Protein 3HLX (pdb70)

Structure (mmCIF, N/CA/C/O backbone):
data_3HLX
#
_entry.id   3HLX
#
_cell.length_a   71.607
_cell.length_b   116.775
_cell.length_c   68.279
_cell.angle_alpha   90.00
_cell.angle_beta   90.00
_cell.angle_gamma   90.00
#
_symmetry.space_group_name_H-M   'P 21 21 2'
#
loop_
_entity.id
_entity.type
_entity.pdbx_description
1 polymer 'Pyrroloquinoline-quinone synthase'
2 non-polymer 'PYRROLOQUINOLINE QUINONE'
3 non-polymer GLYCEROL
4 non-polymer 'CHLORIDE ION'
5 water water
#
loop_
_atom_site.group_PDB
_atom_site.id
_atom_site.type_symbol
_atom_site.label_atom_id
_atom_site.label_alt_id
_atom_site.label_comp_id
_atom_site.label_asym_id
_atom_site.label_entity_id
_atom_site.label_seq_id
_atom_site.pdbx_PDB_ins_code
_atom_site.Cartn_x
_atom_site.Cartn_y
_atom_site.Cartn_z
_atom_site.occupancy
_atom_site.B_iso_or_equiv
_atom_site.auth_seq_id
_atom_site.auth_comp_id
_atom_site.auth_asym_id
_atom_site.auth_atom_id
_atom_site.pdbx_PDB_model_num
ATOM 1 N N . LEU A 1 2 ? -10.719 20.511 -16.432 1.00 27.72 2 LEU A N 1
ATOM 2 C CA . LEU A 1 2 ? -10.676 19.019 -16.581 1.00 26.43 2 LEU A CA 1
ATOM 3 C C . LEU A 1 2 ? -9.439 18.415 -15.911 1.00 24.34 2 LEU A C 1
ATOM 4 O O . LEU A 1 2 ? -8.302 18.921 -16.066 1.00 25.62 2 LEU A O 1
ATOM 9 N N . ILE A 1 3 ? -9.651 17.291 -15.243 1.00 20.42 3 ILE A N 1
ATOM 10 C CA . ILE A 1 3 ? -8.584 16.564 -14.558 1.00 18.52 3 ILE A CA 1
ATOM 11 C C . ILE A 1 3 ? -7.839 15.718 -15.606 1.00 19.42 3 ILE A C 1
ATOM 12 O O . ILE A 1 3 ? -8.466 14.973 -16.346 1.00 18.73 3 ILE A O 1
ATOM 17 N N . THR A 1 4 ? -6.503 15.860 -15.679 1.00 21.16 4 THR A N 1
ATOM 18 C CA . THR A 1 4 ? -5.649 15.025 -16.541 1.00 22.27 4 THR A CA 1
ATOM 19 C C . THR A 1 4 ? -4.911 13.962 -15.745 1.00 22.97 4 THR A C 1
ATOM 20 O O . THR A 1 4 ? -4.840 12.807 -16.161 1.00 25.20 4 THR A O 1
ATOM 24 N N . ASP A 1 5 ? -4.370 14.325 -14.583 1.00 22.58 5 ASP A N 1
ATOM 25 C CA . ASP A 1 5 ? -3.707 13.354 -13.744 1.00 22.10 5 ASP A CA 1
ATOM 26 C C . ASP A 1 5 ? -4.583 13.164 -12.504 1.00 19.74 5 ASP A C 1
ATOM 27 O O . ASP A 1 5 ? -4.920 14.128 -11.819 1.00 19.90 5 ASP A O 1
ATOM 32 N N . THR A 1 6 ? -4.932 11.911 -12.250 1.00 17.01 6 THR A N 1
ATOM 33 C CA . THR A 1 6 ? -5.839 11.515 -11.177 1.00 15.72 6 THR A CA 1
ATOM 34 C C . THR A 1 6 ? -5.535 12.240 -9.861 1.00 14.66 6 THR A C 1
ATOM 35 O O . THR A 1 6 ? -4.380 12.246 -9.395 1.00 15.40 6 THR A O 1
ATOM 39 N N . LEU A 1 7 ? -6.564 12.885 -9.330 1.00 12.70 7 LEU A N 1
ATOM 40 C CA . LEU A 1 7 ? -6.442 13.531 -7.985 1.00 11.94 7 LEU A CA 1
ATOM 41 C C . LEU A 1 7 ? -6.404 12.510 -6.861 1.00 12.30 7 LEU A C 1
ATOM 42 O O . LEU A 1 7 ? -7.077 11.452 -6.910 1.00 12.06 7 LEU A O 1
ATOM 47 N N . SER A 1 8 ? -5.709 12.855 -5.799 1.00 11.97 8 SER A N 1
ATOM 48 C CA . SER A 1 8 ? -5.819 12.078 -4.576 1.00 11.55 8 SER A CA 1
ATOM 49 C C . SER A 1 8 ? -7.274 12.061 -4.041 1.00 12.38 8 SER A C 1
ATOM 50 O O . SER A 1 8 ? -8.071 12.939 -4.343 1.00 11.07 8 SER A O 1
ATOM 53 N N . PRO A 1 9 ? -7.626 11.088 -3.174 1.00 11.75 9 PRO A N 1
ATOM 54 C CA . PRO A 1 9 ? -8.970 11.121 -2.570 1.00 12.26 9 PRO A CA 1
ATOM 55 C C . PRO A 1 9 ? -9.315 12.438 -1.858 1.00 12.08 9 PRO A C 1
ATOM 56 O O . PRO A 1 9 ? -10.434 12.954 -1.998 1.00 10.47 9 PRO A O 1
ATOM 60 N N . GLN A 1 10 ? -8.344 12.990 -1.154 1.00 12.79 10 GLN A N 1
ATOM 61 C CA . GLN A 1 10 ? -8.585 14.227 -0.415 1.00 12.58 10 GLN A CA 1
ATOM 62 C C . GLN A 1 10 ? -8.758 15.414 -1.382 1.00 11.78 10 GLN A C 1
ATOM 63 O O . GLN A 1 10 ? -9.698 16.184 -1.184 1.00 12.23 10 GLN A O 1
ATOM 69 N N . ALA A 1 11 ? -7.934 15.503 -2.432 1.00 11.10 11 ALA A N 1
ATOM 70 C CA . ALA A 1 11 ? -8.098 16.587 -3.426 1.00 10.84 11 ALA A CA 1
ATOM 71 C C . ALA A 1 11 ? -9.387 16.426 -4.219 1.00 10.07 11 ALA A C 1
ATOM 72 O O . ALA A 1 11 ? -10.033 17.399 -4.574 1.00 9.45 11 ALA A O 1
ATOM 74 N N . PHE A 1 12 ? -9.777 15.172 -4.478 1.00 9.21 12 PHE A N 1
ATOM 75 C CA . PHE A 1 12 ? -11.037 14.948 -5.189 1.00 9.59 12 PHE A CA 1
ATOM 76 C C . PHE A 1 12 ? -12.262 15.388 -4.391 1.00 9.06 12 PHE A C 1
ATOM 77 O O . PHE A 1 12 ? -13.211 15.971 -4.916 1.00 9.23 12 PHE A O 1
ATOM 85 N N . GLU A 1 13 ? -12.239 15.138 -3.104 1.00 8.87 13 GLU A N 1
ATOM 86 C CA . GLU A 1 13 ? -13.292 15.678 -2.217 1.00 10.43 13 GLU A CA 1
ATOM 87 C C . GLU A 1 13 ? -13.458 17.189 -2.373 1.00 8.86 13 GLU A C 1
ATOM 88 O O . GLU A 1 13 ? -14.592 17.694 -2.426 1.00 9.10 13 GLU A O 1
ATOM 94 N N . GLU A 1 14 ? -12.333 17.910 -2.422 1.00 8.06 14 GLU A N 1
ATOM 95 C CA . GLU A 1 14 ? -12.418 19.357 -2.549 1.00 8.00 14 GLU A CA 1
ATOM 96 C C . GLU A 1 14 ? -12.916 19.810 -3.946 1.00 8.08 14 GLU A C 1
ATOM 97 O O . GLU A 1 14 ? -13.613 20.834 -4.037 1.00 9.17 14 GLU A O 1
ATOM 103 N N . ALA A 1 15 ? -12.628 19.056 -5.009 1.00 9.38 15 ALA A N 1
ATOM 104 C CA . ALA A 1 15 ? -13.189 19.336 -6.348 1.00 9.26 15 ALA A CA 1
ATOM 105 C C . ALA A 1 15 ? -14.731 19.140 -6.330 1.00 9.55 15 ALA A C 1
ATOM 106 O O . ALA A 1 15 ? -15.485 19.896 -6.968 1.00 9.77 15 ALA A O 1
ATOM 108 N N . LEU A 1 16 ? -15.209 18.105 -5.617 1.00 8.84 16 LEU A N 1
ATOM 109 C CA . LEU A 1 16 ? -16.673 17.905 -5.492 1.00 9.10 16 LEU A CA 1
ATOM 110 C C . LEU A 1 16 ? -17.268 19.094 -4.741 1.00 8.06 16 LEU A C 1
ATOM 111 O O . LEU A 1 16 ? -18.324 19.622 -5.098 1.00 8.40 16 LEU A O 1
ATOM 116 N N . ARG A 1 17 ? -16.627 19.478 -3.604 1.00 7.84 17 ARG A N 1
ATOM 117 C CA . ARG A 1 17 ? -17.146 20.607 -2.826 1.00 8.74 17 ARG A CA 1
ATOM 118 C C . ARG A 1 17 ? -17.164 21.922 -3.636 1.00 8.44 17 ARG A C 1
ATOM 119 O O . ARG A 1 17 ? -18.044 22.783 -3.376 1.00 8.83 17 ARG A O 1
ATOM 127 N N . ALA A 1 18 ? -16.232 22.083 -4.579 1.00 8.28 18 ALA A N 1
ATOM 128 C CA . ALA A 1 18 ? -16.170 23.289 -5.409 1.00 8.34 18 ALA A CA 1
ATOM 129 C C . ALA A 1 18 ? -17.406 23.452 -6.300 1.00 8.90 18 ALA A C 1
ATOM 130 O O . ALA A 1 18 ? -17.717 24.573 -6.738 1.00 9.25 18 ALA A O 1
ATOM 132 N N . LYS A 1 19 ? -18.121 22.341 -6.542 1.00 8.45 19 LYS A N 1
ATOM 133 C CA . LYS A 1 19 ? -19.340 22.444 -7.335 1.00 8.94 19 LYS A CA 1
ATOM 134 C C . LYS A 1 19 ? -20.448 23.232 -6.619 1.00 8.58 19 LYS A C 1
ATOM 135 O O . LYS A 1 19 ? -21.462 23.609 -7.230 1.00 8.96 19 LYS A O 1
ATOM 141 N N . GLY A 1 20 ? -20.271 23.474 -5.309 1.00 8.39 20 GLY A N 1
ATOM 142 C CA . GLY A 1 20 ? -21.194 24.305 -4.592 1.00 8.18 20 GLY A CA 1
ATOM 143 C C . GLY A 1 20 ? -21.317 25.727 -5.059 1.00 8.31 20 GLY A C 1
ATOM 144 O O . GLY A 1 20 ? -22.329 26.380 -4.798 1.00 9.06 20 GLY A O 1
ATOM 145 N N . ASP A 1 21 ? -20.361 26.157 -5.873 1.00 8.97 21 ASP A N 1
ATOM 146 C CA . ASP A 1 21 ? -20.510 27.443 -6.571 1.00 10.16 21 ASP A CA 1
ATOM 147 C C . ASP A 1 21 ? -21.772 27.570 -7.406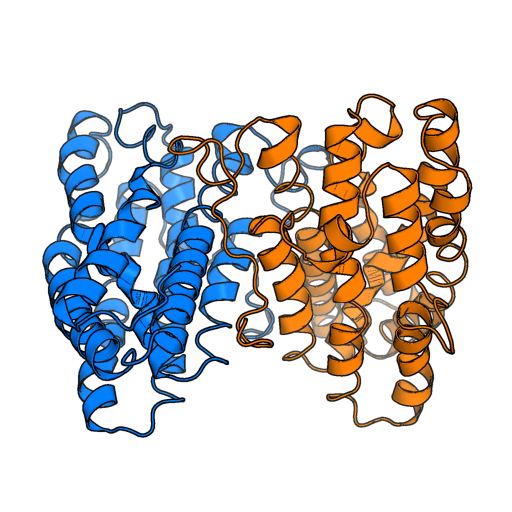 1.00 8.48 21 ASP A C 1
ATOM 148 O O . ASP A 1 21 ? -22.243 28.705 -7.641 1.00 8.48 21 ASP A O 1
ATOM 153 N N . PHE A 1 22 ? -22.288 26.419 -7.883 1.00 7.88 22 PHE A N 1
ATOM 154 C CA . PHE A 1 22 ? -23.494 26.389 -8.706 1.00 7.48 22 PHE A CA 1
ATOM 155 C C . PHE A 1 22 ? -24.737 25.920 -7.954 1.00 5.91 22 PHE A C 1
ATOM 156 O O . PHE A 1 22 ? -25.794 25.659 -8.561 1.00 7.45 22 PHE A O 1
ATOM 164 N N . TYR A 1 23 ? -24.673 25.858 -6.613 1.00 5.92 23 TYR A N 1
ATOM 165 C CA . TYR A 1 23 ? -25.843 25.392 -5.876 1.00 6.11 23 TYR A CA 1
ATOM 166 C C . TYR A 1 23 ? -27.019 26.389 -6.009 1.00 6.69 23 TYR A C 1
ATOM 167 O O . TYR A 1 23 ? -26.819 27.612 -6.133 1.00 6.51 23 TYR A O 1
ATOM 176 N N . HIS A 1 24 ? -28.237 25.865 -5.859 1.00 6.69 24 HIS A N 1
ATOM 177 C CA . HIS A 1 24 ? -29.465 26.659 -6.027 1.00 6.04 24 HIS A CA 1
ATOM 178 C C . HIS A 1 24 ? -29.714 27.747 -4.941 1.00 7.09 24 HIS A C 1
ATOM 179 O O . HIS A 1 24 ? -30.636 28.541 -5.091 1.00 7.14 24 HIS A O 1
ATOM 186 N N . ILE A 1 25 ? -28.870 27.793 -3.910 1.00 7.98 25 ILE A N 1
ATOM 187 C CA . ILE A 1 25 ? -28.835 28.978 -2.981 1.00 7.93 25 ILE A CA 1
ATOM 188 C C . ILE A 1 25 ? -28.562 30.292 -3.795 1.00 8.56 25 ILE A C 1
ATOM 189 O O . ILE A 1 25 ? -28.942 31.380 -3.357 1.00 9.68 25 ILE A O 1
ATOM 194 N N . HIS A 1 26 ? -27.979 30.179 -4.983 1.00 7.49 26 HIS A N 1
ATOM 195 C CA . HIS A 1 26 ? -27.681 31.341 -5.831 1.00 8.55 26 HIS A CA 1
ATOM 196 C C . HIS A 1 26 ? -28.779 31.687 -6.851 1.00 8.04 26 HIS A C 1
ATOM 197 O O . HIS A 1 26 ? -28.617 32.654 -7.593 1.00 8.14 26 HIS A O 1
ATOM 204 N N . HIS A 1 27 ? -29.873 30.888 -6.918 1.00 7.15 27 HIS A N 1
ATOM 205 C CA . HIS A 1 27 ? -30.977 31.184 -7.817 1.00 8.11 27 HIS A CA 1
ATOM 206 C C . HIS A 1 27 ? -31.812 32.394 -7.315 1.00 7.38 27 HIS A C 1
ATOM 207 O O . HIS A 1 27 ? -32.142 32.459 -6.134 1.00 7.04 27 HIS A O 1
ATOM 214 N N . PRO A 1 28 ? -32.167 33.308 -8.230 1.00 7.50 28 PRO A N 1
ATOM 215 C CA . PRO A 1 28 ? -33.006 34.472 -7.805 1.00 7.93 28 PRO A CA 1
ATOM 216 C C . PRO A 1 28 ? -34.287 34.126 -7.003 1.00 8.58 28 PRO A C 1
ATOM 217 O O . PRO A 1 28 ? -34.720 34.926 -6.148 1.00 9.08 28 PRO A O 1
ATOM 221 N N . TYR A 1 29 ? -34.897 32.976 -7.244 1.00 8.04 29 TYR A N 1
ATOM 222 C CA . TYR A 1 29 ? -36.147 32.639 -6.554 1.00 7.31 29 TYR A CA 1
ATOM 223 C C . TYR A 1 29 ? -35.841 32.443 -5.062 1.00 7.26 29 TYR A C 1
ATOM 224 O O . TYR A 1 29 ? -36.553 32.909 -4.115 1.00 8.53 29 TYR A O 1
ATOM 233 N N . HIS A 1 30 ? -34.725 31.750 -4.802 1.00 7.73 30 HIS A N 1
ATOM 234 C CA A HIS A 1 30 ? -34.271 31.552 -3.419 0.50 7.59 30 HIS A CA 1
ATOM 235 C CA B HIS A 1 30 ? -34.328 31.512 -3.411 0.50 7.70 30 HIS A CA 1
ATOM 236 C C . HIS A 1 30 ? -33.851 32.854 -2.766 1.00 8.03 30 HIS A C 1
ATOM 237 O O . HIS A 1 30 ? -34.135 33.119 -1.534 1.00 8.29 30 HIS A O 1
ATOM 250 N N . ILE A 1 31 ? -33.086 33.638 -3.517 1.00 7.85 31 ILE A N 1
ATOM 251 C CA . ILE A 1 31 ? -32.587 34.939 -3.025 1.00 8.76 31 ILE A CA 1
ATOM 252 C C . ILE A 1 31 ? -33.762 35.860 -2.612 1.00 8.94 31 ILE A C 1
ATOM 253 O O . ILE A 1 31 ? -33.730 36.490 -1.523 1.00 8.74 31 ILE A O 1
ATOM 258 N N . ALA A 1 32 ? -34.819 35.867 -3.420 1.00 8.73 32 ALA A N 1
ATOM 259 C CA . ALA A 1 32 ? -35.986 36.684 -3.104 1.00 9.10 32 ALA A CA 1
ATOM 260 C C . ALA A 1 32 ? -36.659 36.224 -1.813 1.00 9.60 32 ALA A C 1
ATOM 261 O O . ALA A 1 32 ? -37.111 37.071 -1.025 1.00 10.55 32 ALA A O 1
ATOM 263 N N . MET A 1 33 ? -36.781 34.905 -1.619 1.00 8.88 33 MET A N 1
ATOM 264 C CA . MET A 1 33 ? -37.377 34.386 -0.377 1.00 11.09 33 MET A CA 1
ATOM 265 C C . MET A 1 33 ? -36.487 34.800 0.796 1.00 10.25 33 MET A C 1
ATOM 266 O O . MET A 1 33 ? -36.973 35.282 1.825 1.00 9.94 33 MET A O 1
ATOM 271 N N . HIS A 1 34 ? -35.169 34.632 0.654 1.00 9.96 34 HIS A N 1
ATOM 272 C CA . HIS A 1 34 ? -34.221 34.911 1.767 1.00 9.89 34 HIS A CA 1
ATOM 273 C C . HIS A 1 34 ? -34.259 36.399 2.159 1.00 10.82 34 HIS A C 1
ATOM 274 O O . HIS A 1 34 ? -34.135 36.754 3.338 1.00 11.66 34 HIS A O 1
ATOM 281 N N . ASN A 1 35 ? -34.422 37.276 1.175 1.00 9.89 35 ASN A N 1
ATOM 282 C CA A ASN A 1 35 ? -34.376 38.748 1.378 0.70 10.22 35 ASN A CA 1
ATOM 283 C CA B ASN A 1 35 ? -34.350 38.709 1.516 0.30 10.68 35 ASN A CA 1
ATOM 284 C C . ASN A 1 35 ? -35.707 39.334 1.832 1.00 11.15 35 ASN A C 1
ATOM 285 O O . ASN A 1 35 ? -35.800 40.531 2.064 1.00 12.84 35 ASN A O 1
ATOM 294 N N . GLY A 1 36 ? -36.756 38.525 1.881 1.00 10.48 36 GLY A N 1
ATOM 295 C CA . GLY A 1 36 ? -38.077 39.007 2.279 1.00 11.21 36 GLY A CA 1
ATOM 296 C C . GLY A 1 36 ? -38.941 39.591 1.211 1.00 10.12 36 GLY A C 1
ATOM 297 O O . GLY A 1 36 ? -39.940 40.252 1.515 1.00 12.44 36 GLY A O 1
ATOM 298 N N . ASN A 1 37 ? -38.588 39.331 -0.065 1.00 9.46 37 ASN A N 1
ATOM 299 C CA . ASN A 1 37 ? -39.294 39.859 -1.200 1.00 11.49 37 ASN A CA 1
ATOM 300 C C . ASN A 1 37 ? -40.171 38.857 -1.938 1.00 11.28 37 ASN A C 1
ATOM 301 O O . ASN A 1 37 ? -40.824 39.220 -2.939 1.00 13.73 37 ASN A O 1
ATOM 306 N N . ALA A 1 38 ? -40.285 37.635 -1.406 1.00 9.39 38 ALA A N 1
ATOM 307 C CA . ALA A 1 38 ? -41.209 36.677 -1.994 1.00 8.90 38 ALA A CA 1
ATOM 308 C C . ALA A 1 38 ? -42.654 36.900 -1.516 1.00 7.85 38 ALA A C 1
ATOM 309 O O . ALA A 1 38 ? -42.872 37.315 -0.366 1.00 9.54 38 ALA A O 1
ATOM 311 N N . THR A 1 39 ? -43.620 36.598 -2.395 1.00 8.35 39 THR A N 1
ATOM 312 C CA . THR A 1 39 ? -45.018 36.629 -2.043 1.00 8.36 39 THR A CA 1
ATOM 313 C C . THR A 1 39 ? -45.457 35.308 -1.371 1.00 8.65 39 THR A C 1
ATOM 314 O O . THR A 1 39 ? -44.827 34.258 -1.536 1.00 8.54 39 THR A O 1
ATOM 318 N N . ARG A 1 40 ? -46.545 35.379 -0.601 1.00 8.74 40 ARG A N 1
ATOM 319 C CA A ARG A 1 40 ? -47.150 34.161 -0.063 0.70 8.02 40 ARG A CA 1
ATOM 320 C CA B ARG A 1 40 ? -47.244 34.190 -0.070 0.30 8.89 40 ARG A CA 1
ATOM 321 C C . ARG A 1 40 ? -47.515 33.143 -1.148 1.00 8.42 40 ARG A C 1
ATOM 322 O O . ARG A 1 40 ? -47.287 31.951 -0.956 1.00 8.54 40 ARG A O 1
ATOM 337 N N . GLU A 1 41 ? -47.999 33.620 -2.283 1.00 8.16 41 GLU A N 1
ATOM 338 C CA . GLU A 1 41 ? -48.290 32.723 -3.411 1.00 9.49 41 GLU A CA 1
ATOM 339 C C . GLU A 1 41 ? -47.004 31.999 -3.914 1.00 8.26 41 GLU A C 1
ATOM 340 O O . GLU A 1 41 ? -47.020 30.807 -4.218 1.00 7.80 41 GLU A O 1
ATOM 346 N N . GLN A 1 42 ? -45.894 32.738 -3.990 1.00 7.55 42 GLN A N 1
ATOM 347 C CA . GLN A 1 42 ? -44.603 32.134 -4.348 1.00 7.24 42 GLN A CA 1
ATOM 348 C C . GLN A 1 42 ? -44.085 31.129 -3.337 1.00 6.96 42 GLN A C 1
ATOM 349 O O . GLN A 1 42 ? -43.486 30.101 -3.707 1.00 7.33 42 GLN A O 1
ATOM 355 N N . ILE A 1 43 ? -44.295 31.423 -2.034 1.00 6.60 43 ILE A N 1
ATOM 356 C CA . ILE A 1 43 ? -43.876 30.504 -0.986 1.00 6.82 43 ILE A CA 1
ATOM 357 C C . ILE A 1 43 ? -44.758 29.226 -1.065 1.00 6.49 43 ILE A C 1
ATOM 358 O O . ILE A 1 43 ? -44.241 28.099 -0.979 1.00 7.43 43 ILE A O 1
ATOM 363 N N . GLN A 1 44 ? -46.080 29.392 -1.129 1.00 6.21 44 GLN A N 1
ATOM 364 C CA . GLN A 1 44 ? -46.989 28.257 -1.224 1.00 7.16 44 GLN A CA 1
ATOM 365 C C . GLN A 1 44 ? -46.673 27.408 -2.462 1.00 8.17 44 GLN A C 1
ATOM 366 O O . GLN A 1 44 ? -46.623 26.168 -2.367 1.00 7.76 44 GLN A O 1
ATOM 372 N N . GLY A 1 45 ? -46.421 28.052 -3.599 1.00 7.42 45 GLY A N 1
ATOM 373 C CA . GLY A 1 45 ? -46.104 27.308 -4.799 1.00 6.93 45 GLY A CA 1
ATOM 374 C C . GLY A 1 45 ? -44.809 26.534 -4.687 1.00 7.03 45 GLY A C 1
ATOM 375 O O . GLY A 1 45 ? -44.722 25.384 -5.184 1.00 7.08 45 GLY A O 1
ATOM 376 N N . TRP A 1 46 ? -43.815 27.129 -4.034 1.00 7.13 46 TRP A N 1
ATOM 377 C CA . TRP A 1 46 ? -42.552 26.423 -3.750 1.00 7.54 46 TRP A CA 1
ATOM 378 C C . TRP A 1 46 ? -42.746 25.202 -2.862 1.00 7.29 46 TRP A C 1
ATOM 379 O O . TRP A 1 46 ? -42.220 24.112 -3.130 1.00 6.92 46 TRP A O 1
ATOM 390 N N . VAL A 1 47 ? -43.476 25.373 -1.766 1.00 6.82 47 VAL A N 1
ATOM 391 C CA . VAL A 1 47 ? -43.751 24.232 -0.837 1.00 6.39 47 VAL A CA 1
ATOM 392 C C . VAL A 1 47 ? -44.534 23.092 -1.573 1.00 7.37 47 VAL A C 1
ATOM 393 O O . VAL A 1 47 ? -44.152 21.900 -1.479 1.00 7.26 47 VAL A O 1
ATOM 397 N N . ALA A 1 48 ? -45.528 23.457 -2.396 1.00 7.68 48 ALA A N 1
ATOM 398 C CA . ALA A 1 48 ? -46.326 22.442 -3.080 1.00 6.81 48 ALA A CA 1
ATOM 399 C C . ALA A 1 48 ? -45.476 21.702 -4.129 1.00 6.67 48 ALA A C 1
ATOM 400 O O . ALA A 1 48 ? -45.567 20.473 -4.275 1.00 6.97 48 ALA A O 1
ATOM 402 N N . ASN A 1 49 ? -44.672 22.443 -4.879 1.00 6.48 49 ASN A N 1
ATOM 403 C CA . ASN A 1 49 ? -43.844 21.824 -5.937 1.00 5.86 49 ASN A CA 1
ATOM 404 C C . ASN A 1 49 ? -42.658 21.047 -5.386 1.00 6.05 49 ASN A C 1
ATOM 405 O O 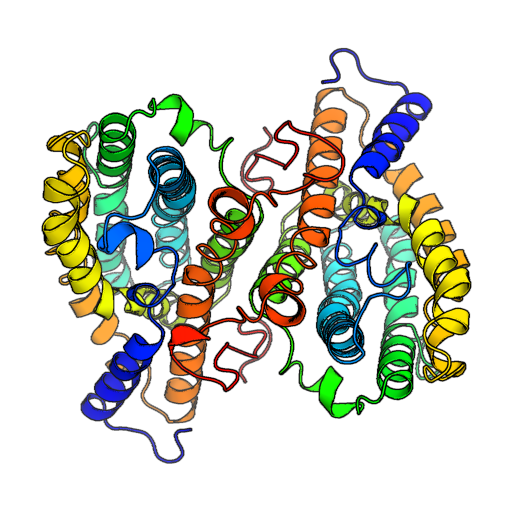. ASN A 1 49 ? -42.408 19.933 -5.816 1.00 6.76 49 ASN A O 1
ATOM 410 N N . ARG A 1 50 ? -42.008 21.584 -4.334 1.00 7.28 50 ARG A N 1
ATOM 411 C CA . ARG A 1 50 ? -40.923 20.834 -3.699 1.00 6.90 50 ARG A CA 1
ATOM 412 C C . ARG A 1 50 ? -41.393 19.530 -3.026 1.00 7.37 50 ARG A C 1
ATOM 413 O O . ARG A 1 50 ? -40.591 18.564 -2.907 1.00 7.24 50 ARG A O 1
ATOM 421 N N . PHE A 1 51 ? -42.660 19.426 -2.652 1.00 6.69 51 PHE A N 1
ATOM 422 C CA . PHE A 1 51 ? -43.186 18.142 -2.153 1.00 6.66 51 PHE A CA 1
ATOM 423 C C . PHE A 1 51 ? -42.997 17.012 -3.193 1.00 6.50 51 PHE A C 1
ATOM 424 O O . PHE A 1 51 ? -42.835 15.858 -2.819 1.00 7.76 51 PHE A O 1
ATOM 432 N N . TYR A 1 52 ? -43.075 17.316 -4.488 1.00 6.43 52 TYR A N 1
ATOM 433 C CA . TYR A 1 52 ? -42.888 16.289 -5.470 1.00 5.97 52 TYR A CA 1
ATOM 434 C C . TYR A 1 52 ? -41.451 15.764 -5.432 1.00 6.42 52 TYR A C 1
ATOM 435 O O . TYR A 1 52 ? -41.210 14.575 -5.680 1.00 6.29 52 TYR A O 1
ATOM 444 N N . TYR A 1 53 ? -40.465 16.647 -5.218 1.00 6.26 53 TYR A N 1
ATOM 445 C CA . TYR A 1 53 ? -39.078 16.184 -5.018 1.00 5.82 53 TYR A CA 1
ATOM 446 C C . TYR A 1 53 ? -38.988 15.325 -3.738 1.00 6.20 53 TYR A C 1
ATOM 447 O O . TYR A 1 53 ? -38.386 14.238 -3.769 1.00 5.73 53 TYR A O 1
ATOM 456 N N . GLN A 1 54 ? -39.565 15.804 -2.642 1.00 6.38 54 GLN A N 1
ATOM 457 C CA . GLN A 1 54 ? -39.460 15.080 -1.389 1.00 7.50 54 GLN A CA 1
ATOM 458 C C . GLN A 1 54 ? -40.038 13.678 -1.469 1.00 7.90 54 GLN A C 1
ATOM 459 O O . GLN A 1 54 ? -39.459 12.742 -0.856 1.00 9.37 54 GLN A O 1
ATOM 465 N N . THR A 1 55 ? -41.177 13.550 -2.133 1.00 7.49 55 THR A N 1
ATOM 466 C CA . THR A 1 55 ? -41.808 12.237 -2.268 1.00 6.84 55 THR A CA 1
ATOM 467 C C . THR A 1 55 ? -41.125 11.333 -3.286 1.00 7.62 55 THR A C 1
ATOM 468 O O . THR A 1 55 ? -41.368 10.116 -3.304 1.00 8.73 55 THR A O 1
ATOM 472 N N . THR A 1 56 ? -40.256 11.911 -4.127 1.00 6.59 56 THR A N 1
ATOM 473 C CA . THR A 1 56 ? -39.431 11.152 -5.070 1.00 5.96 56 THR A CA 1
ATOM 474 C C . THR A 1 56 ? -38.121 10.634 -4.440 1.00 6.53 56 THR A C 1
ATOM 475 O O . THR A 1 56 ? -37.615 9.573 -4.857 1.00 7.33 56 THR A O 1
ATOM 479 N N . ILE A 1 57 ? -37.638 11.266 -3.347 1.00 6.32 57 ILE A N 1
ATOM 480 C CA . ILE A 1 57 ? -36.360 10.864 -2.734 1.00 6.39 57 ILE A CA 1
ATOM 481 C C . ILE A 1 57 ? -36.406 9.348 -2.375 1.00 6.67 57 ILE A C 1
ATOM 482 O O . ILE A 1 57 ? -35.479 8.604 -2.738 1.00 6.25 57 ILE A O 1
ATOM 487 N N . PRO A 1 58 ? -37.424 8.886 -1.587 1.00 7.02 58 PRO A N 1
ATOM 488 C CA . PRO A 1 58 ? -37.452 7.428 -1.257 1.00 7.52 58 PRO A CA 1
ATOM 489 C C . PRO A 1 58 ? -37.574 6.508 -2.476 1.00 7.09 58 PRO A C 1
ATOM 490 O O . PRO A 1 58 ? -37.060 5.391 -2.461 1.00 6.52 58 PRO A O 1
ATOM 494 N N . LEU A 1 59 ? -38.245 6.970 -3.540 1.00 5.40 59 LEU A N 1
ATOM 495 C CA . LEU A 1 59 ? -38.331 6.189 -4.810 1.00 6.12 59 LEU A CA 1
ATOM 496 C C . LEU A 1 59 ? -36.964 6.001 -5.432 1.00 6.12 59 LEU A C 1
ATOM 497 O O . LEU A 1 59 ? -36.562 4.876 -5.826 1.00 6.31 59 LEU A O 1
ATOM 502 N N . LYS A 1 60 ? -36.214 7.109 -5.520 1.00 5.50 60 LYS A N 1
ATOM 503 C CA . LYS A 1 60 ? -34.871 7.048 -6.052 1.00 6.43 60 LYS A CA 1
ATOM 504 C C . LYS A 1 60 ? -33.891 6.289 -5.187 1.00 5.66 60 LYS A C 1
ATOM 505 O O . LYS A 1 60 ? -33.005 5.587 -5.739 1.00 6.30 60 LYS A O 1
ATOM 511 N N . ASP A 1 61 ? -34.010 6.391 -3.855 1.00 5.31 61 ASP A N 1
ATOM 512 C CA . ASP A 1 61 ? -33.141 5.610 -2.985 1.00 5.11 61 ASP A CA 1
ATOM 513 C C . ASP A 1 61 ? -33.469 4.083 -3.077 1.00 5.71 61 ASP A C 1
ATOM 514 O O . ASP A 1 61 ? -32.535 3.251 -3.074 1.00 5.59 61 ASP A O 1
ATOM 519 N N . ALA A 1 62 ? -34.753 3.740 -3.195 1.00 5.32 62 ALA A N 1
ATOM 520 C CA . ALA A 1 62 ? -35.133 2.347 -3.443 1.00 5.58 62 ALA A CA 1
ATOM 521 C C . ALA A 1 62 ? -34.559 1.883 -4.833 1.00 6.05 62 ALA A C 1
ATOM 522 O O . ALA A 1 62 ? -34.073 0.760 -4.940 1.00 6.30 62 ALA A O 1
ATOM 524 N N . ALA A 1 63 ? -34.554 2.762 -5.841 1.00 6.18 63 ALA A N 1
ATOM 525 C CA . ALA A 1 63 ? -33.972 2.412 -7.124 1.00 5.82 63 ALA A CA 1
ATOM 526 C C . ALA A 1 63 ? -32.479 2.097 -7.044 1.00 5.92 63 ALA A C 1
ATOM 527 O O . ALA A 1 63 ? -31.968 1.153 -7.725 1.00 6.59 63 ALA A O 1
ATOM 529 N N . ILE A 1 64 ? -31.746 2.901 -6.272 1.00 6.49 64 ILE A N 1
ATOM 530 C CA . ILE A 1 64 ? -30.320 2.633 -6.011 1.00 6.50 64 ILE A CA 1
ATOM 531 C C . ILE A 1 64 ? -30.143 1.280 -5.339 1.00 6.45 64 ILE A C 1
ATOM 532 O O . ILE A 1 64 ? -29.317 0.458 -5.785 1.00 5.94 64 ILE A O 1
ATOM 537 N N . MET A 1 65 ? -30.923 1.018 -4.299 1.00 7.05 65 MET A N 1
ATOM 538 C CA A MET A 1 65 ? -30.880 -0.275 -3.604 0.50 6.22 65 MET A CA 1
ATOM 539 C CA B MET A 1 65 ? -30.811 -0.271 -3.646 0.50 7.43 65 MET A CA 1
ATOM 540 C C . MET A 1 65 ? -31.115 -1.469 -4.554 1.00 6.27 65 MET A C 1
ATOM 541 O O . MET A 1 65 ? -30.454 -2.514 -4.448 1.00 6.92 65 MET A O 1
ATOM 550 N N . ALA A 1 66 ? -32.082 -1.318 -5.437 1.00 6.31 66 ALA A N 1
ATOM 551 C CA . ALA A 1 66 ? -32.405 -2.409 -6.368 1.00 6.42 66 ALA A CA 1
ATOM 552 C C . ALA A 1 66 ? -31.291 -2.787 -7.326 1.00 7.35 66 ALA A C 1
ATOM 553 O O . ALA A 1 66 ? -31.245 -3.901 -7.843 1.00 7.46 66 ALA A O 1
ATOM 555 N N . ASN A 1 67 ? -30.406 -1.810 -7.548 1.00 6.83 67 ASN A N 1
ATOM 556 C CA . ASN A 1 67 ? -29.244 -1.984 -8.411 1.00 6.08 67 ASN A CA 1
ATOM 557 C C . ASN A 1 67 ? -27.941 -2.277 -7.691 1.00 6.66 67 ASN A C 1
ATOM 558 O O . ASN A 1 67 ? -26.869 -2.318 -8.302 1.00 6.32 67 ASN A O 1
ATOM 563 N N . CYS A 1 68 ? -28.043 -2.448 -6.362 1.00 7.43 68 CYS A N 1
ATOM 564 C CA . CYS A 1 68 ? -26.840 -2.574 -5.498 1.00 6.98 68 CYS A CA 1
ATOM 565 C C . CYS A 1 68 ? -26.721 -3.960 -4.827 1.00 7.59 68 CYS A C 1
ATOM 566 O O . CYS A 1 68 ? -27.423 -4.252 -3.847 1.00 7.32 68 CYS A O 1
ATOM 569 N N . PRO A 1 69 ? -25.875 -4.831 -5.402 1.00 7.85 69 PRO A N 1
ATOM 570 C CA . PRO A 1 69 ? -25.718 -6.168 -4.831 1.00 9.39 69 PRO A CA 1
ATOM 571 C C . PRO A 1 69 ? -24.889 -6.293 -3.539 1.00 10.25 69 PRO A C 1
ATOM 572 O O . PRO A 1 69 ? -24.647 -7.399 -3.053 1.00 13.04 69 PRO A O 1
ATOM 576 N N . ASP A 1 70 ? -24.422 -5.183 -3.004 1.00 10.16 70 ASP A N 1
ATOM 577 C CA . ASP A 1 70 ? -23.621 -5.172 -1.779 1.00 10.87 70 ASP A CA 1
ATOM 578 C C . ASP A 1 70 ? -24.472 -4.979 -0.509 1.00 10.16 70 ASP A C 1
ATOM 579 O O . ASP A 1 70 ? -24.984 -3.852 -0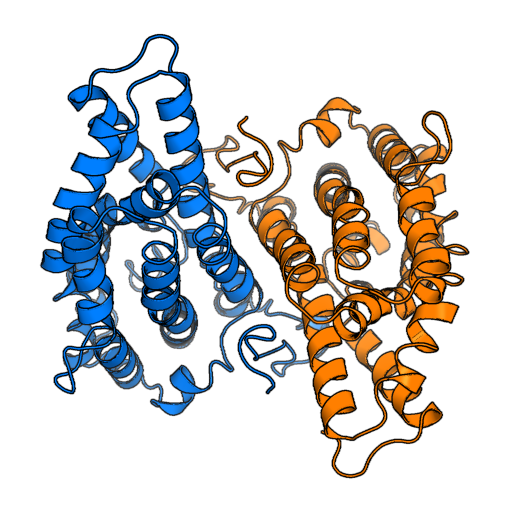.285 1.00 10.08 70 ASP A O 1
ATOM 584 N N . ALA A 1 71 ? -24.672 -6.013 0.306 1.00 10.29 71 ALA A N 1
ATOM 585 C CA . ALA A 1 71 ? -25.532 -5.912 1.489 1.00 11.01 71 ALA A CA 1
ATOM 586 C C . ALA A 1 71 ? -25.052 -4.856 2.489 1.00 10.60 71 ALA A C 1
ATOM 587 O O . ALA A 1 71 ? -25.893 -4.176 3.095 1.00 10.77 71 ALA A O 1
ATOM 589 N N . GLN A 1 72 ? -23.741 -4.706 2.642 1.00 11.21 72 GLN A N 1
ATOM 590 C CA . GLN A 1 72 ? -23.191 -3.694 3.537 1.00 11.54 72 GLN A CA 1
ATOM 591 C C . GLN A 1 72 ? -23.693 -2.301 3.165 1.00 9.62 72 GLN A C 1
ATOM 592 O O . GLN A 1 72 ? -24.178 -1.557 4.016 1.00 11.20 72 GLN A O 1
ATOM 598 N N . THR A 1 73 ? -23.572 -1.957 1.886 1.00 9.17 73 THR A N 1
ATOM 599 C CA . THR A 1 73 ? -24.014 -0.674 1.391 1.00 8.29 73 THR A CA 1
ATOM 600 C C . THR A 1 73 ? -25.538 -0.493 1.546 1.00 8.05 73 THR A C 1
ATOM 601 O O . THR A 1 73 ? -25.985 0.574 1.995 1.00 8.88 73 THR A O 1
ATOM 605 N N . ARG A 1 74 ? -26.330 -1.524 1.235 1.00 7.76 74 ARG A N 1
ATOM 606 C CA . ARG A 1 74 ? -27.779 -1.439 1.415 1.00 7.90 74 ARG A CA 1
ATOM 607 C C . ARG A 1 74 ? -28.203 -1.258 2.906 1.00 8.06 74 ARG A C 1
ATOM 608 O O . ARG A 1 74 ? -29.213 -0.587 3.193 1.00 7.32 74 ARG A O 1
ATOM 616 N N . ARG A 1 75 ? -27.478 -1.871 3.839 1.00 8.56 75 ARG A N 1
ATOM 617 C CA . ARG A 1 75 ? -27.804 -1.701 5.263 1.00 9.25 75 ARG A CA 1
ATOM 618 C C . ARG A 1 75 ? -27.698 -0.236 5.687 1.00 9.29 75 ARG A C 1
ATOM 619 O O . ARG A 1 75 ? -28.417 0.208 6.616 1.00 11.15 75 ARG A O 1
ATOM 627 N N . LYS A 1 76 ? -26.739 0.464 5.118 1.00 9.07 76 LYS A N 1
ATOM 628 C CA . LYS A 1 76 ? -26.592 1.911 5.425 1.00 9.69 76 LYS A CA 1
ATOM 629 C C . LYS A 1 76 ? -27.619 2.752 4.636 1.00 8.40 76 LYS A C 1
ATOM 630 O O . LYS A 1 76 ? -28.285 3.670 5.179 1.00 8.85 76 LYS A O 1
ATOM 636 N N . TRP A 1 77 ? -27.739 2.461 3.317 1.00 7.60 77 TRP A N 1
ATOM 637 C CA . TRP A 1 77 ? -28.576 3.277 2.464 1.00 7.33 77 TRP A CA 1
ATOM 638 C C . TRP A 1 77 ? -30.057 3.304 2.850 1.00 7.61 77 TRP A C 1
ATOM 639 O O . TRP A 1 77 ? -30.761 4.348 2.676 1.00 7.55 77 TRP A O 1
ATOM 650 N N . VAL A 1 78 ? -30.562 2.198 3.396 1.00 6.98 78 VAL A N 1
ATOM 651 C CA . VAL A 1 78 ? -31.984 2.094 3.692 1.00 7.54 78 VAL A CA 1
ATOM 652 C C . VAL A 1 78 ? -32.398 3.155 4.752 1.00 7.87 78 VAL A C 1
ATOM 653 O O . VAL A 1 78 ? -33.595 3.531 4.866 1.00 8.36 78 VAL A O 1
ATOM 657 N N . GLN A 1 79 ? -31.430 3.637 5.521 1.00 8.05 79 GLN A N 1
ATOM 658 C CA . GLN A 1 79 ? -31.782 4.662 6.559 1.00 8.87 79 GLN A CA 1
ATOM 659 C C . GLN A 1 79 ? -32.383 5.906 5.889 1.00 7.63 79 GLN A C 1
ATOM 660 O O . GLN A 1 79 ? -33.198 6.631 6.501 1.00 8.81 79 GLN A O 1
ATOM 666 N N . ARG A 1 80 ? -31.971 6.199 4.651 1.00 6.79 80 ARG A N 1
ATOM 667 C CA . ARG A 1 80 ? -32.534 7.342 3.925 1.00 7.60 80 ARG A CA 1
ATOM 668 C C . ARG A 1 80 ? -34.052 7.177 3.723 1.00 7.62 80 ARG A C 1
ATOM 669 O O . ARG A 1 80 ? -34.806 8.142 3.823 1.00 8.35 80 ARG A O 1
ATOM 677 N N . ILE A 1 81 ? -34.468 5.951 3.343 1.00 6.73 81 ILE A N 1
ATOM 678 C CA . ILE A 1 81 ? -35.876 5.640 3.187 1.00 6.82 81 ILE A CA 1
ATOM 679 C C . ILE A 1 81 ? -36.623 5.779 4.528 1.00 7.81 81 ILE A C 1
ATOM 680 O O . ILE A 1 81 ? -37.720 6.354 4.629 1.00 8.35 81 ILE A O 1
ATOM 685 N N . LEU A 1 82 ? -36.034 5.227 5.541 1.00 9.03 82 LEU A N 1
ATOM 686 C CA . LEU A 1 82 ? -36.647 5.350 6.879 1.00 9.26 82 LEU A CA 1
ATOM 687 C C . LEU A 1 82 ? -36.781 6.815 7.343 1.00 8.33 82 LEU A C 1
ATOM 688 O O . LEU A 1 82 ? -37.790 7.205 7.915 1.00 10.20 82 LEU A O 1
ATOM 693 N N . ASP A 1 83 ? -35.752 7.614 7.080 1.00 9.00 83 ASP A N 1
ATOM 694 C CA . ASP A 1 83 ? -35.816 9.040 7.441 1.00 7.83 83 ASP A CA 1
ATOM 695 C C . ASP A 1 83 ? -37.001 9.752 6.767 1.00 8.18 83 ASP A C 1
ATOM 696 O O . ASP A 1 83 ? -37.671 10.569 7.376 1.00 9.85 83 ASP A O 1
ATOM 701 N N . HIS A 1 84 ? -37.248 9.523 5.468 1.00 7.36 84 HIS A N 1
ATOM 702 C CA . HIS A 1 84 ? -38.359 10.158 4.823 1.00 6.89 84 HIS A CA 1
ATOM 703 C C . HIS A 1 84 ? -39.730 9.545 5.073 1.00 6.63 84 HIS A C 1
ATOM 704 O O . HIS A 1 84 ? -40.750 10.276 5.195 1.00 7.57 84 HIS A O 1
ATOM 711 N N . ASP A 1 85 ? -39.809 8.218 5.003 1.00 7.26 85 ASP A N 1
ATOM 712 C CA . ASP A 1 85 ? -41.121 7.554 5.150 1.00 7.94 85 ASP A CA 1
ATOM 713 C C . ASP A 1 85 ? -41.531 7.438 6.650 1.00 9.03 85 ASP A C 1
ATOM 714 O O . ASP A 1 85 ? -42.727 7.365 6.953 1.00 11.68 85 ASP A O 1
ATOM 719 N N . GLY A 1 86 ? -40.565 7.479 7.554 1.00 9.60 86 GLY A N 1
ATOM 720 C CA . GLY A 1 86 ? -40.842 7.275 9.004 1.00 11.43 86 GLY A CA 1
ATOM 721 C C . GLY A 1 86 ? -40.611 5.833 9.397 1.00 16.95 86 GLY A C 1
ATOM 722 O O . GLY A 1 86 ? -40.590 4.950 8.503 1.00 17.95 86 GLY A O 1
ATOM 723 N N . SER A 1 87 ? -40.432 5.573 10.688 1.00 20.30 87 SER A N 1
ATOM 724 C CA . SER A 1 87 ? -40.176 4.217 11.162 1.00 24.26 87 SER A CA 1
ATOM 725 C C . SER A 1 87 ? -40.835 3.957 12.513 1.00 26.23 87 SER A C 1
ATOM 726 O O . SER A 1 87 ? -40.204 4.101 13.560 1.00 25.92 87 SER A O 1
ATOM 729 N N . HIS A 1 88 ? -42.105 3.569 12.480 1.00 30.07 88 HIS A N 1
ATOM 730 C CA . HIS A 1 88 ? -42.829 3.420 11.224 1.00 31.44 88 HIS A CA 1
ATOM 731 C C . HIS A 1 88 ? -43.925 4.472 11.106 1.00 32.42 88 HIS A C 1
ATOM 732 O O . HIS A 1 88 ? -43.998 5.200 10.116 1.00 34.46 88 HIS A O 1
ATOM 739 N N . GLY A 1 89 ? -44.774 4.548 12.126 1.00 33.19 89 GLY A N 1
ATOM 740 C CA . GLY A 1 89 ? -45.843 5.529 12.157 1.00 32.31 89 GLY A CA 1
ATOM 741 C C . GLY A 1 89 ? -45.426 6.783 12.899 1.00 32.73 89 GLY A C 1
ATOM 742 O O . GLY A 1 89 ? -46.227 7.696 13.098 1.00 34.13 89 GLY A O 1
ATOM 743 N N . GLU A 1 90 ? -44.162 6.824 13.310 1.00 32.15 90 GLU A N 1
ATOM 744 C CA . GLU A 1 90 ? -43.627 7.968 14.038 1.00 30.99 90 GLU A CA 1
ATOM 745 C C . GLU A 1 90 ? -43.933 9.275 13.313 1.00 30.55 90 GLU A C 1
ATOM 746 O O . GLU A 1 90 ? -44.649 10.130 13.834 1.00 32.10 90 GLU A O 1
ATOM 752 N N . ASP A 1 91 ? -43.387 9.423 12.111 1.00 28.01 91 ASP A N 1
ATOM 753 C CA . ASP A 1 91 ? -43.607 10.627 11.319 1.00 25.00 91 ASP A CA 1
ATOM 754 C C . ASP A 1 91 ? -42.762 10.635 10.048 1.00 21.41 91 ASP A C 1
ATOM 755 O O . ASP A 1 91 ? -43.250 10.311 8.965 1.00 21.29 91 ASP A O 1
ATOM 760 N N . GLY A 1 92 ? -41.495 11.011 10.187 1.00 17.23 92 GLY A N 1
ATOM 761 C CA . GLY A 1 92 ? -40.587 11.109 9.034 1.00 14.70 92 GLY A CA 1
ATOM 762 C C . GLY A 1 92 ? -40.656 12.435 8.270 1.00 10.98 92 GLY A C 1
ATOM 763 O O . GLY A 1 92 ? -41.513 13.309 8.579 1.00 10.03 92 GLY A O 1
ATOM 764 N N . GLY A 1 93 ? -39.745 12.572 7.288 1.00 9.21 93 GLY A N 1
ATOM 765 C CA . GLY A 1 93 ? -39.598 13.793 6.531 1.00 8.42 93 GLY A CA 1
ATOM 766 C C . GLY A 1 93 ? -40.768 14.172 5.647 1.00 7.66 93 GLY A C 1
ATOM 767 O O . GLY A 1 93 ? -41.051 15.366 5.465 1.00 8.58 93 GLY A O 1
ATOM 768 N N . ILE A 1 94 ? -41.435 13.190 5.023 1.00 8.07 94 ILE A N 1
ATOM 769 C CA . ILE A 1 94 ? -42.595 13.486 4.150 1.00 8.37 94 ILE A CA 1
ATOM 770 C C . ILE A 1 94 ? -43.713 14.091 5.014 1.00 8.55 94 ILE A C 1
ATOM 771 O O . ILE A 1 94 ? -44.321 15.111 4.629 1.00 9.01 94 ILE A O 1
ATOM 776 N N . GLU A 1 95 ? -43.968 13.516 6.196 1.00 8.26 95 GLU A N 1
ATOM 777 C CA . GLU A 1 95 ? -44.962 14.095 7.107 1.00 9.09 95 GLU A CA 1
ATOM 778 C C . GLU A 1 95 ? -44.541 15.514 7.567 1.00 8.79 95 GLU A C 1
ATOM 779 O O . GLU A 1 95 ? -45.380 16.423 7.708 1.00 9.26 95 GLU A O 1
ATOM 785 N N . ALA A 1 96 ? -43.251 15.717 7.798 1.00 8.64 96 ALA A N 1
ATOM 786 C CA . ALA A 1 96 ? -42.756 17.020 8.226 1.00 8.38 96 ALA A CA 1
ATOM 787 C C . ALA A 1 96 ? -42.962 18.040 7.117 1.00 7.59 96 ALA A C 1
ATOM 788 O O . ALA A 1 96 ? -43.303 19.198 7.385 1.00 8.34 96 ALA A O 1
ATOM 790 N N . TRP A 1 97 ? -42.801 17.626 5.864 1.00 7.44 97 TRP A N 1
ATOM 791 C CA . TRP A 1 97 ? -43.061 18.536 4.741 1.00 6.37 97 TRP A CA 1
ATOM 792 C C . TRP A 1 97 ? -44.556 18.889 4.653 1.00 6.75 97 TRP A C 1
ATOM 793 O O . TRP A 1 97 ? -44.936 20.044 4.367 1.00 8.50 97 TRP A O 1
ATOM 804 N N . LEU A 1 98 ? -45.438 17.916 4.930 1.00 7.39 98 LEU A N 1
ATOM 805 C CA . LEU A 1 98 ? -46.874 18.208 4.966 1.00 7.35 98 LEU A CA 1
ATOM 806 C C . LEU A 1 98 ? -47.192 19.243 6.073 1.00 8.50 98 LEU A C 1
ATOM 807 O O . LEU A 1 98 ? -48.060 20.103 5.891 1.00 9.42 98 LEU A O 1
ATOM 812 N N . ARG A 1 99 ? -46.492 19.143 7.178 1.00 9.44 99 ARG A N 1
ATOM 813 C CA . ARG A 1 99 ? -46.668 20.138 8.244 1.00 9.53 99 ARG A CA 1
ATOM 814 C C . ARG A 1 99 ? -46.151 21.536 7.832 1.00 9.09 99 ARG A C 1
ATOM 815 O O . ARG A 1 99 ? -46.738 22.561 8.260 1.00 9.87 99 ARG A O 1
ATOM 823 N N . LEU A 1 100 ? -45.092 21.617 7.008 1.00 8.86 100 LEU A N 1
ATOM 824 C CA . LEU A 1 100 ? -44.677 22.895 6.416 1.00 8.15 100 LEU A CA 1
ATOM 825 C C . LEU A 1 100 ? -45.773 23.427 5.514 1.00 9.28 100 LEU A C 1
ATOM 826 O O . LEU A 1 100 ? -46.059 24.646 5.491 1.00 9.18 100 LEU A O 1
ATOM 831 N N . GLY A 1 101 ? -46.383 22.531 4.722 1.00 8.79 101 GLY A N 1
ATOM 832 C CA . GLY A 1 101 ? -47.530 22.956 3.959 1.00 8.35 101 GLY A CA 1
ATOM 833 C C . GLY A 1 101 ? -48.616 23.596 4.782 1.00 8.82 101 GLY A C 1
ATOM 834 O O . GLY A 1 101 ? -49.143 24.675 4.421 1.00 9.15 101 GLY A O 1
ATOM 835 N N . GLU A 1 102 ? -49.001 22.909 5.852 1.00 9.23 102 GLU A N 1
ATOM 836 C CA . GLU A 1 102 ? -50.023 23.462 6.755 1.00 10.52 102 GLU A CA 1
ATOM 837 C C . GLU A 1 102 ? -49.577 24.810 7.373 1.00 9.26 102 GLU A C 1
ATOM 838 O O . GLU A 1 102 ? -50.399 25.725 7.589 1.00 10.92 102 GLU A O 1
ATOM 844 N N . ALA A 1 103 ? -48.288 24.939 7.619 1.00 9.01 103 ALA A N 1
ATOM 845 C CA . ALA A 1 103 ? -47.741 26.166 8.248 1.00 10.37 103 ALA A CA 1
ATOM 846 C C . ALA A 1 103 ? -47.774 27.392 7.349 1.00 10.17 103 ALA A C 1
ATOM 847 O O . ALA A 1 103 ? -47.723 28.528 7.827 1.00 11.39 103 ALA A O 1
ATOM 849 N N . VAL A 1 104 ? -47.889 27.176 6.035 1.00 10.26 104 VAL A N 1
ATOM 850 C CA . VAL A 1 104 ? -47.968 28.240 5.030 1.00 9.65 104 VAL A CA 1
ATOM 851 C C . VAL A 1 104 ? -49.355 28.373 4.435 1.00 10.69 104 VAL A C 1
ATOM 852 O O . VAL A 1 104 ? -49.545 29.107 3.435 1.00 11.36 104 VAL A O 1
ATOM 856 N N . GLY A 1 105 ? -50.327 27.695 5.038 1.00 11.17 105 GLY A N 1
ATOM 857 C CA . GLY A 1 105 ? -51.726 27.832 4.641 1.00 12.41 105 GLY A CA 1
ATOM 858 C C . GLY A 1 105 ? -52.317 26.844 3.647 1.00 11.84 105 GLY A C 1
ATOM 859 O O . GLY A 1 105 ? -53.439 27.044 3.156 1.00 15.07 105 GLY A O 1
ATOM 860 N N . LEU A 1 106 ? -51.565 25.790 3.309 1.00 11.25 106 LEU A N 1
ATOM 861 C CA . LEU A 1 106 ? -52.047 24.745 2.399 1.00 11.99 106 LEU A CA 1
ATOM 862 C C . LEU A 1 106 ? -52.539 23.499 3.118 1.00 12.24 106 LEU A C 1
ATOM 863 O O . LEU A 1 106 ? -51.957 23.094 4.135 1.00 15.66 106 LEU A O 1
ATOM 868 N N . SER A 1 107 ? -53.610 22.887 2.634 1.00 11.67 107 SER A N 1
ATOM 869 C CA . SER A 1 107 ? -54.124 21.655 3.255 1.00 11.99 107 SER A CA 1
ATOM 870 C C . SER A 1 107 ? -53.228 20.466 2.880 1.00 11.36 107 SER A C 1
ATOM 871 O O . SER A 1 107 ? -52.523 20.509 1.818 1.00 11.83 107 SER A O 1
ATOM 874 N N . ARG A 1 108 ? -53.329 19.396 3.661 1.00 12.11 108 ARG A N 1
ATOM 875 C CA . ARG A 1 108 ? -52.706 18.111 3.285 1.00 11.60 108 ARG A CA 1
ATOM 876 C C . ARG A 1 108 ? -53.132 17.681 1.860 1.00 11.86 108 ARG A C 1
ATOM 877 O O . ARG A 1 108 ? -52.285 17.282 1.065 1.00 13.89 108 ARG A O 1
ATOM 885 N N . ASP A 1 109 ? -54.422 17.782 1.520 1.00 13.30 109 ASP A N 1
ATOM 886 C CA . ASP A 1 109 ? -54.883 17.419 0.161 1.00 13.88 109 ASP A CA 1
ATOM 887 C C . ASP A 1 109 ? -54.238 18.299 -0.932 1.00 14.53 109 ASP A C 1
ATOM 888 O O . ASP A 1 109 ? -53.920 17.772 -2.001 1.00 15.25 109 ASP A O 1
ATOM 893 N N . ASP A 1 110 ? -54.027 19.602 -0.690 1.00 13.97 110 ASP A N 1
ATOM 894 C CA . ASP A 1 110 ? -53.321 20.455 -1.664 1.00 14.17 110 ASP A CA 1
ATOM 895 C C . ASP A 1 110 ? -51.984 19.804 -2.054 1.00 13.76 110 ASP A C 1
ATOM 896 O O . ASP A 1 110 ? -51.556 19.876 -3.198 1.00 14.72 110 ASP A O 1
ATOM 901 N N . LEU A 1 111 ? -51.251 19.270 -1.091 1.00 11.89 111 LEU A N 1
ATOM 902 C CA . LEU A 1 111 ? -49.937 18.659 -1.390 1.00 10.62 111 LEU A CA 1
ATOM 903 C C . LEU A 1 111 ? -50.079 17.228 -1.928 1.00 9.35 111 LEU A C 1
ATOM 904 O O . LEU A 1 111 ? -49.513 16.895 -3.009 1.00 9.48 111 LEU A O 1
ATOM 909 N N . LEU A 1 112 ? -50.918 16.427 -1.267 1.00 10.30 112 LEU A N 1
ATOM 910 C CA . LEU A 1 112 ? -51.028 14.995 -1.599 1.00 10.90 112 LEU A CA 1
ATOM 911 C C . LEU A 1 112 ? -51.628 14.788 -2.996 1.00 10.65 112 LEU A C 1
ATOM 912 O O . LEU A 1 112 ? -51.254 13.835 -3.705 1.00 12.54 112 LEU A O 1
ATOM 917 N N . SER A 1 113 ? -52.529 15.671 -3.429 1.00 10.31 113 SER A N 1
ATOM 918 C CA . SER A 1 113 ? -53.102 15.523 -4.801 1.00 11.23 113 SER A CA 1
ATOM 919 C C . SER A 1 113 ? -52.093 15.711 -5.900 1.00 12.46 113 SER A C 1
ATOM 920 O O . SER A 1 113 ? -52.352 15.290 -7.074 1.00 13.25 113 SER A O 1
ATOM 923 N N . GLU A 1 114 ? -51.001 16.397 -5.586 1.00 11.14 114 GLU A N 1
ATOM 924 C CA . GLU A 1 114 ? -50.006 16.755 -6.586 1.00 10.89 114 GLU A CA 1
ATOM 925 C C . GLU A 1 114 ? -50.623 17.471 -7.789 1.00 12.19 114 GLU A C 1
ATOM 926 O O . GLU A 1 114 ? -50.117 17.347 -8.905 1.00 12.09 114 GLU A O 1
ATOM 932 N N . ARG A 1 115 ? -51.705 18.220 -7.577 1.00 12.74 115 ARG A N 1
ATOM 933 C CA . ARG A 1 115 ? -52.317 18.968 -8.709 1.00 14.33 115 ARG A CA 1
ATOM 934 C C . ARG A 1 115 ? -51.558 20.263 -9.055 1.00 12.41 115 ARG A C 1
ATOM 935 O O . ARG A 1 115 ? -51.666 20.769 -10.178 1.00 13.12 115 ARG A O 1
ATOM 943 N N . HIS A 1 116 ? -50.823 20.825 -8.087 1.00 10.97 116 HIS A N 1
ATOM 944 C CA . HIS A 1 116 ? -50.107 22.071 -8.349 1.00 10.18 116 HIS A CA 1
ATOM 945 C C . HIS A 1 116 ? -48.709 21.911 -8.871 1.00 7.84 116 HIS A C 1
ATOM 946 O O . HIS A 1 116 ? -48.065 22.890 -9.193 1.00 9.33 116 HIS A O 1
ATOM 953 N N . VAL A 1 117 ? -48.256 20.665 -9.032 1.00 7.34 117 VAL A N 1
ATOM 954 C CA . VAL A 1 117 ? -46.890 20.423 -9.440 1.00 7.18 117 VAL A CA 1
ATOM 955 C C . VAL A 1 117 ? -46.771 20.748 -10.957 1.00 6.06 117 VAL A C 1
ATOM 956 O O . VAL A 1 117 ? -47.463 20.155 -11.826 1.00 7.90 117 VAL A O 1
ATOM 960 N N . LEU A 1 118 ? -45.930 21.721 -11.240 1.00 6.14 118 LEU A N 1
ATOM 961 C CA . LEU A 1 118 ? -45.734 22.193 -12.625 1.00 5.66 118 LEU A CA 1
ATOM 962 C C . LEU A 1 118 ? -44.986 21.181 -13.510 1.00 5.42 118 LEU A C 1
ATOM 963 O O . LEU A 1 118 ? -44.109 20.466 -13.010 1.00 6.16 118 LEU A O 1
ATOM 968 N N . PRO A 1 119 ? -45.283 21.107 -14.833 1.00 5.96 119 PRO A N 1
ATOM 969 C CA . PRO A 1 119 ? -44.611 20.106 -15.655 1.00 6.73 119 PRO A CA 1
ATOM 970 C C . PRO A 1 119 ? -43.082 20.309 -15.667 1.00 6.11 119 PRO A C 1
ATOM 971 O O . PRO A 1 119 ? -42.334 19.303 -15.753 1.00 6.25 119 PRO A O 1
ATOM 975 N N . GLY A 1 120 ? -42.574 21.547 -15.678 1.00 6.12 120 GLY A N 1
ATOM 976 C CA . GLY A 1 120 ? -41.112 21.669 -15.685 1.00 6.21 120 GLY A CA 1
ATOM 977 C C . GLY A 1 120 ? -40.471 21.144 -14.373 1.00 6.05 120 GLY A C 1
ATOM 978 O O . GLY A 1 120 ? -39.291 20.666 -14.361 1.00 6.71 120 GLY A O 1
ATOM 979 N N . VAL A 1 121 ? -41.176 21.256 -13.233 1.00 6.62 121 VAL A N 1
ATOM 980 C CA . VAL A 1 121 ? -40.673 20.627 -12.005 1.00 6.55 121 VAL A CA 1
ATOM 981 C C . VAL A 1 121 ? -40.710 19.105 -12.103 1.00 6.38 121 VAL A C 1
ATOM 982 O O . VAL A 1 121 ? -39.702 18.419 -11.829 1.00 7.90 121 VAL A O 1
ATOM 986 N N . ARG A 1 122 ? -41.849 18.594 -12.536 1.00 5.67 122 ARG A N 1
ATOM 987 C CA . ARG A 1 122 ? -42.026 17.153 -12.774 1.00 6.66 122 ARG A CA 1
ATOM 988 C C . ARG A 1 122 ? -40.934 16.554 -13.682 1.00 4.59 122 ARG A C 1
ATOM 989 O O . ARG A 1 122 ? -40.344 15.490 -13.390 1.00 5.87 122 ARG A O 1
ATOM 997 N N . PHE A 1 123 ? -40.630 17.201 -14.811 1.00 5.20 123 PHE A N 1
ATOM 998 C CA . PHE A 1 123 ? -39.632 16.612 -15.727 1.00 5.15 123 PHE A CA 1
ATOM 999 C C . PHE A 1 123 ? -38.230 16.626 -15.156 1.00 5.23 123 PHE A C 1
ATOM 1000 O O . PHE A 1 123 ? -37.457 15.668 -15.336 1.00 6.52 123 PHE A O 1
ATOM 1008 N N . ALA A 1 124 ? -37.905 17.665 -14.387 1.00 5.66 124 ALA A N 1
ATOM 1009 C CA . ALA A 1 124 ? -36.597 17.729 -13.736 1.00 6.30 124 ALA A CA 1
ATOM 1010 C C . ALA A 1 124 ? -36.447 16.663 -12.642 1.00 5.50 124 ALA A C 1
ATOM 1011 O O . ALA A 1 124 ? -35.435 15.932 -12.567 1.00 5.39 124 ALA A O 1
ATOM 1013 N N . VAL A 1 125 ? -37.467 16.543 -11.785 1.00 5.98 125 VAL A N 1
ATOM 1014 C CA . VAL A 1 125 ? -37.433 15.559 -10.696 1.00 5.99 125 VAL A CA 1
ATOM 1015 C C . VAL A 1 125 ? -37.458 14.115 -11.249 1.00 6.17 125 VAL A C 1
ATOM 1016 O O . VAL A 1 125 ? -36.668 13.248 -10.793 1.00 6.89 125 VAL A O 1
ATOM 1020 N N . ASP A 1 126 ? -38.246 13.893 -12.322 1.00 6.25 126 ASP A N 1
ATOM 1021 C CA . ASP A 1 126 ? -38.317 12.598 -12.939 1.00 6.15 126 ASP A CA 1
ATOM 1022 C C . ASP A 1 126 ? -36.961 12.219 -13.527 1.00 6.66 126 ASP A C 1
ATOM 1023 O O . ASP A 1 126 ? -36.625 11.030 -13.570 1.00 7.08 126 ASP A O 1
ATOM 1028 N N . ALA A 1 127 ? -36.194 13.190 -14.041 1.00 7.05 127 ALA A N 1
ATOM 1029 C CA . ALA A 1 127 ? -34.866 12.922 -14.578 1.00 6.02 127 ALA A CA 1
ATOM 1030 C C . ALA A 1 127 ? -33.967 12.332 -13.502 1.00 5.34 127 ALA A C 1
ATOM 1031 O O . ALA A 1 127 ? -33.107 11.492 -13.810 1.00 6.67 127 ALA A O 1
ATOM 1033 N N . TYR A 1 128 ? -34.127 12.779 -12.270 1.00 6.38 128 TYR A N 1
ATOM 1034 C CA . TYR A 1 128 ? -33.338 12.224 -11.152 1.00 5.89 128 TYR A CA 1
ATOM 1035 C C . TYR A 1 128 ? -33.648 10.754 -10.867 1.00 6.30 128 TYR A C 1
ATOM 1036 O O . TYR A 1 128 ? -32.743 9.889 -10.831 1.00 6.57 128 TYR A O 1
ATOM 1045 N N . LEU A 1 129 ? -34.932 10.457 -10.804 1.00 6.02 129 LEU A N 1
ATOM 1046 C CA . LEU A 1 129 ? -35.400 9.088 -10.657 1.00 6.56 129 LEU A CA 1
ATOM 1047 C C . LEU A 1 129 ? -34.939 8.208 -11.844 1.00 6.13 129 LEU A C 1
ATOM 1048 O O . LEU A 1 129 ? -34.432 7.088 -11.613 1.00 6.44 129 LEU A O 1
ATOM 1053 N N . ASN A 1 130 ? -35.039 8.689 -13.094 1.00 5.94 130 ASN A N 1
ATOM 1054 C CA A ASN A 1 130 ? -34.657 7.819 -14.161 0.50 6.32 130 ASN A CA 1
ATOM 1055 C CA B ASN A 1 130 ? -34.611 7.909 -14.259 0.50 7.00 130 ASN A CA 1
ATOM 1056 C C . ASN A 1 130 ? -33.146 7.568 -14.185 1.00 6.10 130 ASN A C 1
ATOM 1057 O O . ASN A 1 130 ? -32.717 6.463 -14.560 1.00 7.21 130 ASN A O 1
ATOM 1066 N N . PHE A 1 131 ? -32.327 8.555 -13.819 1.00 6.65 131 PHE A N 1
ATOM 1067 C CA . PHE A 1 131 ? -30.876 8.303 -13.707 1.00 6.79 131 PHE A CA 1
ATOM 1068 C C . PHE A 1 131 ? -30.588 7.232 -12.663 1.00 6.85 131 PHE A C 1
ATOM 1069 O O . PHE A 1 131 ? -29.788 6.319 -12.876 1.00 8.25 131 PHE A O 1
ATOM 1077 N N . ALA A 1 132 ? -31.234 7.366 -11.518 1.00 6.19 132 ALA A N 1
ATOM 1078 C CA . ALA A 1 132 ? -31.106 6.390 -10.459 1.00 6.54 132 ALA A CA 1
ATOM 1079 C C . ALA A 1 132 ? -31.502 4.968 -10.863 1.00 6.89 132 ALA A C 1
ATOM 1080 O O . ALA A 1 132 ? -30.903 3.968 -10.397 1.00 7.67 132 ALA A O 1
ATOM 1082 N N . ARG A 1 133 ? -32.488 4.865 -11.729 1.00 7.32 133 ARG A N 1
ATOM 1083 C CA . ARG A 1 133 ? -32.954 3.557 -12.187 1.00 7.80 133 ARG A CA 1
ATOM 1084 C C . ARG A 1 133 ? -31.958 2.920 -13.123 1.00 7.86 133 ARG A C 1
ATOM 1085 O O . ARG A 1 133 ? -31.824 1.679 -13.127 1.00 7.74 133 ARG A O 1
ATOM 1093 N N . ARG A 1 134 ? -31.269 3.751 -13.950 1.00 8.03 134 ARG A N 1
ATOM 1094 C CA . ARG A 1 134 ? -30.505 3.238 -15.106 1.00 8.81 134 ARG A CA 1
ATOM 1095 C C . ARG A 1 134 ? -28.992 3.194 -14.905 1.00 9.28 134 ARG A C 1
ATOM 1096 O O . ARG A 1 134 ? -28.313 2.301 -15.443 1.00 10.46 134 ARG A O 1
ATOM 1104 N N . ALA A 1 135 ? -28.480 4.109 -14.063 1.00 7.46 135 ALA A N 1
ATOM 1105 C CA . ALA A 1 135 ? -27.031 4.227 -13.890 1.00 6.60 135 ALA A CA 1
ATOM 1106 C C . ALA A 1 135 ? -26.514 3.119 -12.959 1.00 7.34 135 ALA A C 1
ATOM 1107 O O . ALA A 1 135 ? -27.243 2.538 -12.129 1.00 7.17 135 ALA A O 1
ATOM 1109 N N . CYS A 1 136 ? -25.217 2.851 -13.036 1.00 8.26 136 CYS A N 1
ATOM 1110 C CA . CYS A 1 136 ? -24.622 1.975 -12.027 1.00 8.38 136 CYS A CA 1
ATOM 1111 C C . CYS A 1 136 ? -24.835 2.555 -10.629 1.00 8.83 136 CYS A C 1
ATOM 1112 O O . CYS A 1 136 ? -24.925 3.785 -10.451 1.00 8.86 136 CYS A O 1
ATOM 1115 N N . TRP A 1 137 ? -24.992 1.659 -9.665 1.00 7.96 137 TRP A N 1
ATOM 1116 C CA . TRP A 1 137 ? -25.350 2.116 -8.324 1.00 7.02 137 TRP A CA 1
ATOM 1117 C C . TRP A 1 137 ? -24.396 3.159 -7.751 1.00 6.51 137 TRP A C 1
ATOM 1118 O O . TRP A 1 137 ? -24.813 4.052 -6.964 1.00 7.15 137 TRP A O 1
ATOM 1129 N N . GLN A 1 138 ? -23.108 3.013 -7.994 1.00 5.91 138 GLN A N 1
ATOM 1130 C CA . GLN A 1 138 ? -22.117 3.944 -7.395 1.00 7.04 138 GLN A CA 1
ATOM 1131 C C . GLN A 1 138 ? -22.341 5.370 -7.903 1.00 7.83 138 GLN A C 1
ATOM 1132 O O . GLN A 1 138 ? -22.315 6.309 -7.088 1.00 8.17 138 GLN A O 1
ATOM 1138 N N . GLU A 1 139 ? -22.535 5.513 -9.206 1.00 8.48 139 GLU A N 1
ATOM 1139 C CA . GLU A 1 139 ? -22.809 6.799 -9.834 1.00 7.18 139 GLU A CA 1
ATOM 1140 C C . GLU A 1 139 ? -24.121 7.404 -9.332 1.00 6.83 139 GLU A C 1
ATOM 1141 O O . GLU A 1 139 ? -24.191 8.612 -8.994 1.00 7.31 139 GLU A O 1
ATOM 1147 N N . ALA A 1 140 ? -25.165 6.574 -9.237 1.00 6.66 140 ALA A N 1
ATOM 1148 C CA . ALA A 1 140 ? -26.456 7.059 -8.754 1.00 6.12 140 ALA A CA 1
ATOM 1149 C C . ALA A 1 140 ? -26.375 7.452 -7.257 1.00 6.82 140 ALA A C 1
ATOM 1150 O O . ALA A 1 140 ? -26.908 8.518 -6.851 1.00 6.71 140 ALA A O 1
ATOM 1152 N N . ALA A 1 141 ? -25.684 6.646 -6.429 1.00 5.67 141 ALA A N 1
ATOM 1153 C CA . ALA A 1 141 ? -25.520 6.978 -5.018 1.00 5.80 141 ALA A CA 1
ATOM 1154 C C . ALA A 1 141 ? -24.770 8.292 -4.879 1.00 5.90 141 ALA A C 1
ATOM 1155 O O . ALA A 1 141 ? -25.154 9.137 -4.007 1.00 7.81 141 ALA A O 1
ATOM 1157 N N . CYS A 1 142 ? -23.726 8.530 -5.659 1.00 6.90 142 CYS A N 1
ATOM 1158 C CA . CYS A 1 142 ? -22.909 9.728 -5.444 1.00 7.62 142 CYS A CA 1
ATOM 1159 C C . CYS A 1 142 ? -23.558 11.039 -5.931 1.00 7.59 142 CYS A C 1
ATOM 1160 O O . CYS A 1 142 ? -23.197 12.126 -5.516 1.00 7.25 142 CYS A O 1
ATOM 1163 N N . SER A 1 143 ? -24.582 10.928 -6.777 1.00 7.09 143 SER A N 1
ATOM 1164 C CA . SER A 1 143 ? -25.370 12.091 -7.212 1.00 7.63 143 SER A CA 1
ATOM 1165 C C . SER A 1 143 ? -26.205 12.691 -6.097 1.00 7.55 143 SER A C 1
ATOM 1166 O O . SER A 1 143 ? -26.730 13.802 -6.253 1.00 8.31 143 SER A O 1
ATOM 1169 N N . SER A 1 144 ? -26.221 12.033 -4.941 1.00 6.70 144 SER A N 1
ATOM 1170 C CA . SER A 1 144 ? -26.805 12.598 -3.675 1.00 7.10 144 SER A CA 1
ATOM 1171 C C . SER A 1 144 ? -25.982 13.761 -3.125 1.00 6.79 144 SER A C 1
ATOM 1172 O O . SER A 1 144 ? -26.441 14.478 -2.249 1.00 7.84 144 SER A O 1
ATOM 1175 N N . LEU A 1 145 ? -24.768 13.932 -3.620 1.00 7.42 145 LEU A N 1
ATOM 1176 C CA . LEU A 1 145 ? -23.764 14.762 -2.896 1.00 6.19 145 LEU A CA 1
ATOM 1177 C C . LEU A 1 145 ? -23.991 16.269 -2.995 1.00 7.24 145 LEU A C 1
ATOM 1178 O O . LEU A 1 145 ? -23.234 17.023 -2.361 1.00 8.03 145 LEU A O 1
ATOM 1183 N N . THR A 1 146 ? -25.032 16.741 -3.698 1.00 7.46 146 THR A N 1
ATOM 1184 C CA . THR A 1 146 ? -25.498 18.108 -3.454 1.00 7.41 146 THR A CA 1
ATOM 1185 C C . THR A 1 146 ? -25.914 18.307 -1.969 1.00 6.75 146 THR A C 1
ATOM 1186 O O . THR A 1 146 ? -25.930 19.455 -1.459 1.00 7.48 146 THR A O 1
ATOM 1190 N N . GLU A 1 147 ? -26.208 17.212 -1.219 1.00 7.18 147 GLU A N 1
ATOM 1191 C CA . GLU A 1 147 ? -26.407 17.294 0.235 1.00 7.45 147 GLU A CA 1
ATOM 1192 C C . GLU A 1 147 ? -25.248 17.956 0.984 1.00 6.38 147 GLU A C 1
ATOM 1193 O O . GLU A 1 147 ? -25.397 18.399 2.150 1.00 7.52 147 GLU A O 1
ATOM 1199 N N . LEU A 1 148 ? -24.053 17.977 0.397 1.00 7.02 148 LEU A N 1
ATOM 1200 C CA . LEU A 1 148 ? -22.891 18.707 0.977 1.00 7.65 148 LEU A CA 1
ATOM 1201 C C . LEU A 1 148 ? -23.241 20.179 1.275 1.00 8.09 148 LEU A C 1
ATOM 1202 O O . LEU A 1 148 ? -22.705 20.782 2.224 1.00 9.55 148 LEU A O 1
ATOM 1207 N N . PHE A 1 149 ? -24.090 20.717 0.410 1.00 7.15 149 PHE A N 1
ATOM 1208 C CA . PHE A 1 149 ? -24.454 22.168 0.406 1.00 6.71 149 PHE A CA 1
ATOM 1209 C C . PHE A 1 149 ? -25.771 22.465 1.146 1.00 8.29 149 PHE A C 1
ATOM 1210 O O . PHE A 1 149 ? -26.128 23.635 1.402 1.00 8.90 149 PHE A O 1
ATOM 1218 N N . ALA A 1 150 ? -26.504 21.420 1.554 1.00 8.95 150 ALA A N 1
ATOM 1219 C CA . ALA A 1 150 ? -27.870 21.593 2.022 1.00 7.61 150 ALA A CA 1
ATOM 1220 C C . ALA A 1 150 ? -27.963 22.167 3.456 1.00 8.94 150 ALA A C 1
ATOM 1221 O O . ALA A 1 150 ? -28.802 23.014 3.691 1.00 8.48 150 ALA A O 1
ATOM 1223 N N . PRO A 1 151 ? -27.119 21.709 4.383 1.00 8.93 151 PRO A N 1
ATOM 1224 C CA . PRO A 1 151 ? -27.239 22.342 5.736 1.00 8.35 151 PRO A CA 1
ATOM 1225 C C . PRO A 1 151 ? -27.173 23.887 5.706 1.00 8.75 151 PRO A C 1
ATOM 1226 O O . PRO A 1 151 ? -27.910 24.564 6.506 1.00 9.33 151 PRO A O 1
ATOM 1230 N N . GLN A 1 152 ? -26.308 24.438 4.842 1.00 9.21 152 GLN A N 1
ATOM 1231 C CA . GLN A 1 152 ? -26.188 25.881 4.700 1.00 9.96 152 GLN A CA 1
ATOM 1232 C C . GLN A 1 152 ? -27.501 26.543 4.236 1.00 9.62 152 GLN A C 1
ATOM 1233 O O . GLN A 1 152 ? -27.927 27.570 4.793 1.00 10.74 152 GLN A O 1
ATOM 1239 N N . ILE A 1 153 ? -28.189 25.913 3.306 1.00 9.01 153 ILE A N 1
ATOM 1240 C CA . ILE A 1 153 ? -29.448 26.471 2.801 1.00 9.35 153 ILE A CA 1
ATOM 1241 C C . ILE A 1 153 ? -30.587 26.315 3.806 1.00 9.75 153 ILE A C 1
ATOM 1242 O O . ILE A 1 153 ? -31.398 27.256 4.006 1.00 9.07 153 ILE A O 1
ATOM 1247 N N . HIS A 1 154 ? -30.633 25.180 4.493 1.00 8.66 154 HIS A N 1
ATOM 1248 C CA . HIS A 1 154 ? -31.642 24.945 5.531 1.00 9.11 154 HIS A CA 1
ATOM 1249 C C . HIS A 1 154 ? -31.479 26.006 6.640 1.00 9.69 154 HIS A C 1
ATOM 1250 O O . HIS A 1 154 ? -32.464 26.609 7.094 1.00 9.34 154 HIS A O 1
ATOM 1257 N N . GLN A 1 155 ? -30.229 26.248 7.043 1.00 9.91 155 GLN A N 1
ATOM 1258 C CA . GLN A 1 155 ? -29.975 27.201 8.150 1.00 10.42 155 GLN A CA 1
ATOM 1259 C C . GLN A 1 155 ? -30.337 28.627 7.687 1.00 9.80 155 GLN A C 1
ATOM 1260 O O . GLN A 1 155 ? -30.788 29.454 8.504 1.00 11.12 155 GLN A O 1
ATOM 1266 N N . SER A 1 156 ? -30.093 28.929 6.406 1.00 10.10 156 SER A N 1
ATOM 1267 C CA . SER A 1 156 ? -30.450 30.240 5.865 1.00 10.12 156 SER A CA 1
ATOM 1268 C C . SER A 1 156 ? -31.943 30.526 6.035 1.00 10.91 156 SER A C 1
ATOM 1269 O O . SER A 1 156 ? -32.327 31.682 6.320 1.00 11.50 156 SER A O 1
ATOM 1272 N N . ARG A 1 157 ? -32.788 29.507 5.861 1.00 9.59 157 ARG A N 1
ATOM 1273 C CA . ARG A 1 157 ? -34.237 29.681 6.024 1.00 10.44 157 ARG A CA 1
ATOM 1274 C C . ARG A 1 157 ? -34.640 29.856 7.469 1.00 10.96 157 ARG A C 1
ATOM 1275 O O . ARG A 1 157 ? -35.472 30.711 7.799 1.00 11.18 157 ARG A O 1
ATOM 1283 N N . LEU A 1 158 ? -34.068 29.019 8.320 1.00 9.83 158 LEU A N 1
ATOM 1284 C CA . LEU A 1 158 ? -34.270 29.135 9.760 1.00 10.65 158 LEU A CA 1
ATOM 1285 C C . LEU A 1 158 ? -33.893 30.537 10.244 1.00 10.44 158 LEU A C 1
ATOM 1286 O O . LEU A 1 158 ? -34.541 31.040 11.209 1.00 12.55 158 LEU A O 1
ATOM 1291 N N . ASP A 1 159 ? -32.840 31.122 9.663 1.00 10.10 159 ASP A N 1
ATOM 1292 C CA . ASP A 1 159 ? -32.337 32.435 10.139 1.00 11.73 159 ASP A CA 1
ATOM 1293 C C . ASP A 1 159 ? -33.228 33.584 9.626 1.00 12.09 159 ASP A C 1
ATOM 1294 O O . ASP A 1 159 ? -33.501 34.553 10.371 1.00 14.09 159 ASP A O 1
ATOM 1299 N N . SER A 1 160 ? -33.675 33.510 8.374 1.00 12.34 160 SER A N 1
ATOM 1300 C CA . SER A 1 160 ? -34.295 34.647 7.693 1.00 12.27 160 SER A CA 1
ATOM 1301 C C . SER A 1 160 ? -35.828 34.651 7.697 1.00 11.48 160 SER A C 1
ATOM 1302 O O . SER A 1 160 ? -36.461 35.714 7.779 1.00 11.69 160 SER A O 1
ATOM 1305 N N . TRP A 1 161 ? -36.450 33.480 7.579 1.00 11.92 161 TRP A N 1
ATOM 1306 C CA . TRP A 1 161 ? -37.923 33.449 7.351 1.00 11.95 161 TRP A CA 1
ATOM 1307 C C . TRP A 1 161 ? -38.737 34.017 8.504 1.00 12.17 161 TRP A C 1
ATOM 1308 O O . TRP A 1 161 ? -39.731 34.711 8.286 1.00 13.20 161 TRP A O 1
ATOM 1319 N N . PRO A 1 162 ? -38.339 33.712 9.751 1.00 12.06 162 PRO A N 1
ATOM 1320 C CA . PRO A 1 162 ? -39.150 34.213 10.856 1.00 14.06 162 PRO A CA 1
ATOM 1321 C C . PRO A 1 162 ? -39.282 35.738 10.907 1.00 15.28 162 PRO A C 1
ATOM 1322 O O . PRO A 1 162 ? -40.350 36.234 11.272 1.00 16.67 162 PRO A O 1
ATOM 1326 N N . GLN A 1 163 ? -38.222 36.454 10.544 1.00 15.81 163 GLN A N 1
ATOM 1327 C CA . GLN A 1 163 ? -38.223 37.929 10.494 1.00 17.02 163 GLN A CA 1
ATOM 1328 C C . GLN A 1 163 ? -39.122 38.486 9.378 1.00 14.55 163 GLN A C 1
ATOM 1329 O O . GLN A 1 163 ? -39.780 39.522 9.522 1.00 15.63 163 GLN A O 1
ATOM 1335 N N . HIS A 1 164 ? -39.090 37.866 8.213 1.00 11.77 164 HIS A N 1
ATOM 1336 C CA . HIS A 1 164 ? -39.759 38.422 7.055 1.00 11.02 164 HIS A CA 1
ATOM 1337 C C . HIS A 1 164 ? -41.192 37.898 6.926 1.00 10.97 164 HIS A C 1
ATOM 1338 O O . HIS A 1 164 ? -42.072 38.627 6.421 1.00 10.73 164 HIS A O 1
ATOM 1345 N N . TYR A 1 165 ? -41.435 36.675 7.428 1.00 10.00 165 TYR A N 1
ATOM 1346 C CA . TYR A 1 165 ? -42.712 35.960 7.211 1.00 8.87 165 TYR A CA 1
ATOM 1347 C C . TYR A 1 165 ? -43.221 35.429 8.534 1.00 8.92 165 TYR A C 1
ATOM 1348 O O . TYR A 1 165 ? -43.286 34.224 8.746 1.00 9.33 165 TYR A O 1
ATOM 1357 N N . PRO A 1 166 ? -43.534 36.347 9.473 1.00 10.06 166 PRO A N 1
ATOM 1358 C CA . PRO A 1 166 ? -43.896 35.871 10.809 1.00 11.28 166 PRO A CA 1
ATOM 1359 C C . PRO A 1 166 ? -45.179 35.029 10.889 1.00 10.85 166 PRO A C 1
ATOM 1360 O O . PRO A 1 166 ? -45.392 34.384 11.898 1.00 12.78 166 PRO A O 1
ATOM 1364 N N . TRP A 1 167 ? -45.997 35.049 9.831 1.00 10.71 167 TRP A N 1
ATOM 1365 C CA . TRP A 1 167 ? -47.210 34.279 9.703 1.00 10.20 167 TRP A CA 1
ATOM 1366 C C . TRP A 1 167 ? -46.968 32.772 9.444 1.00 10.08 167 TRP A C 1
ATOM 1367 O O . TRP A 1 167 ? -47.912 31.974 9.518 1.00 11.61 167 TRP A O 1
ATOM 1378 N N . ILE A 1 168 ? -45.740 32.384 9.098 1.00 9.97 168 ILE A N 1
ATOM 1379 C CA . ILE A 1 168 ? -45.421 30.954 8.892 1.00 9.84 168 ILE A CA 1
ATOM 1380 C C . ILE A 1 168 ? -45.303 30.321 10.266 1.00 11.13 168 ILE A C 1
ATOM 1381 O O . ILE A 1 168 ? -44.486 30.743 11.070 1.00 11.48 168 ILE A O 1
ATOM 1386 N N . LYS A 1 169 ? -46.143 29.326 10.539 1.00 11.76 169 LYS A N 1
ATOM 1387 C CA . LYS A 1 169 ? -46.226 28.772 11.884 1.00 13.20 169 LYS A CA 1
ATOM 1388 C C . LYS A 1 169 ? -44.926 28.065 12.253 1.00 13.58 169 LYS A C 1
ATOM 1389 O O . LYS A 1 169 ? -44.264 27.449 11.445 1.00 12.05 169 LYS A O 1
ATOM 1395 N N . GLU A 1 170 ? -44.652 28.030 13.551 1.00 15.40 170 GLU A N 1
ATOM 1396 C CA . GLU A 1 170 ? -43.385 27.575 14.081 1.00 17.66 170 GLU A CA 1
ATOM 1397 C C . GLU A 1 170 ? -43.135 26.093 13.708 1.00 17.13 170 GLU A C 1
ATOM 1398 O O . GLU A 1 170 ? -41.997 25.656 13.436 1.00 15.67 170 GLU A O 1
ATOM 1404 N N . GLU A 1 171 ? -44.209 25.310 13.717 1.00 18.20 171 GLU A N 1
ATOM 1405 C CA . GLU A 1 171 ? -44.117 23.882 13.426 1.00 19.10 171 GLU A CA 1
ATOM 1406 C C . GLU A 1 171 ? -43.539 23.637 12.036 1.00 18.37 171 GLU A C 1
ATOM 1407 O O . GLU A 1 171 ? -42.921 22.604 11.779 1.00 20.76 171 GLU A O 1
ATOM 1413 N N . GLY A 1 172 ? -43.749 24.599 11.146 1.00 16.53 172 GLY A N 1
ATOM 1414 C CA . GLY A 1 172 ? -43.274 24.521 9.804 1.00 15.95 172 GLY A CA 1
ATOM 1415 C C . GLY A 1 172 ? -41.773 24.306 9.621 1.00 15.06 172 GLY A C 1
ATOM 1416 O O . GLY A 1 172 ? -41.343 23.766 8.603 1.00 17.39 172 GLY A O 1
ATOM 1417 N N . TYR A 1 173 ? -40.983 24.733 10.595 1.00 11.05 173 TYR A N 1
ATOM 1418 C CA . TYR A 1 173 ? -39.535 24.750 10.530 1.00 10.31 173 TYR A CA 1
ATOM 1419 C C . TYR A 1 173 ? -38.910 23.427 10.982 1.00 10.41 173 TYR A C 1
ATOM 1420 O O . TYR A 1 173 ? -37.680 23.283 10.916 1.00 11.66 173 TYR A O 1
ATOM 1429 N N . PHE A 1 174 ? -39.732 22.473 11.396 1.00 10.58 174 PHE A N 1
ATOM 1430 C CA . PHE A 1 174 ? -39.193 21.197 11.942 1.00 11.85 174 PHE A CA 1
ATOM 1431 C C . PHE A 1 174 ? -38.357 20.464 10.886 1.00 11.13 174 PHE A C 1
ATOM 1432 O O . PHE A 1 174 ? -37.243 19.962 11.172 1.00 10.41 174 PHE A O 1
ATOM 1440 N N . PHE A 1 175 ? -38.844 20.427 9.641 1.00 9.60 175 PHE A N 1
ATOM 1441 C CA . PHE A 1 175 ? -38.116 19.668 8.568 1.00 9.26 175 PHE A CA 1
ATOM 1442 C C . PHE A 1 175 ? -36.705 20.225 8.377 1.00 8.39 175 PHE A C 1
ATOM 1443 O O . PHE A 1 175 ? -35.698 19.462 8.396 1.00 9.45 175 PHE A O 1
ATOM 1451 N N . PHE A 1 176 ? -36.583 21.550 8.219 1.00 8.49 176 PHE A N 1
ATOM 1452 C CA . PHE A 1 176 ? -35.277 22.147 7.943 1.00 9.40 176 PHE A CA 1
ATOM 1453 C C . PHE A 1 176 ? -34.325 21.857 9.084 1.00 9.68 176 PHE A C 1
ATOM 1454 O O . PHE A 1 176 ? -33.156 21.565 8.848 1.00 9.65 176 PHE A O 1
ATOM 1462 N N . ARG A 1 177 ? -34.798 21.990 10.347 1.00 10.22 177 ARG A N 1
ATOM 1463 C CA A ARG A 1 177 ? -33.923 21.669 11.466 0.50 11.09 177 ARG A CA 1
ATOM 1464 C CA B ARG A 1 177 ? -34.006 21.662 11.540 0.50 11.67 177 ARG A CA 1
ATOM 1465 C C . ARG A 1 177 ? -33.497 20.213 11.519 1.00 10.61 177 ARG A C 1
ATOM 1466 O O . ARG A 1 177 ? -32.317 19.937 11.760 1.00 10.40 177 ARG A O 1
ATOM 1481 N N . SER A 1 178 ? -34.397 19.291 11.188 1.00 11.51 178 SER A N 1
ATOM 1482 C CA . SER A 1 178 ? -34.061 17.846 11.179 1.00 10.68 178 SER A CA 1
ATOM 1483 C C . SER A 1 178 ? -32.932 17.542 10.165 1.00 10.46 178 SER A C 1
ATOM 1484 O O . SER A 1 178 ? -32.084 16.655 10.401 1.00 12.01 178 SER A O 1
ATOM 1487 N N . ARG A 1 179 ? -32.935 18.237 9.018 1.00 10.73 179 ARG A N 1
ATOM 1488 C CA . ARG A 1 179 ? -31.942 17.996 7.952 1.00 8.86 179 ARG A CA 1
ATOM 1489 C C . ARG A 1 179 ? -30.542 18.476 8.270 1.00 10.43 179 ARG A C 1
ATOM 1490 O O . ARG A 1 179 ? -29.554 17.966 7.693 1.00 10.03 179 ARG A O 1
ATOM 1498 N N . LEU A 1 180 ? -30.385 19.372 9.262 1.00 11.13 180 LEU A N 1
ATOM 1499 C CA . LEU A 1 180 ? -29.051 19.792 9.601 1.00 11.04 180 LEU A CA 1
ATOM 1500 C C . LEU A 1 180 ? -28.228 18.578 10.026 1.00 11.74 180 LEU A C 1
ATOM 1501 O O . LEU A 1 180 ? -27.087 18.488 9.663 1.00 14.06 180 LEU A O 1
ATOM 1506 N N . SER A 1 181 ? -28.809 17.637 10.754 1.00 12.06 181 SER A N 1
ATOM 1507 C CA . SER A 1 181 ? -28.050 16.460 11.152 1.00 11.97 181 SER A CA 1
ATOM 1508 C C . SER A 1 181 ? -28.122 15.336 10.121 1.00 11.84 181 SER A C 1
ATOM 1509 O O . SER A 1 181 ? -27.101 14.676 9.855 1.00 13.34 181 SER A O 1
ATOM 1512 N N . GLN A 1 182 ? -29.295 15.112 9.534 1.00 10.73 182 GLN A N 1
ATOM 1513 C CA . GLN A 1 182 ? -29.435 14.014 8.528 1.00 10.67 182 GLN A CA 1
ATOM 1514 C C . GLN A 1 182 ? -28.560 14.168 7.291 1.00 9.86 182 GLN A C 1
ATOM 1515 O O . GLN A 1 182 ? -27.915 13.192 6.846 1.00 10.93 182 GLN A O 1
ATOM 1521 N N . ALA A 1 183 ? -28.521 15.372 6.732 1.00 10.56 183 ALA A N 1
ATOM 1522 C CA . ALA A 1 183 ? -27.678 15.592 5.557 1.00 9.50 183 ALA A CA 1
ATOM 1523 C C . ALA A 1 183 ? -26.190 15.367 5.893 1.00 9.61 183 ALA A C 1
ATOM 1524 O O . ALA A 1 183 ? -25.424 14.895 5.081 1.00 9.59 183 ALA A O 1
ATOM 1526 N N . ASN A 1 184 ? -25.768 15.749 7.099 1.00 10.29 184 ASN A N 1
ATOM 1527 C CA . ASN A 1 184 ? -24.388 15.554 7.501 1.00 11.81 184 ASN A CA 1
ATOM 1528 C C . ASN A 1 184 ? -24.000 14.070 7.584 1.00 12.17 184 ASN A C 1
ATOM 1529 O O . ASN A 1 184 ? -22.935 13.657 7.145 1.00 13.29 184 ASN A O 1
ATOM 1534 N N . ARG A 1 185 ? -24.957 13.199 8.220 1.00 13.03 185 ARG A N 1
ATOM 1535 C CA . ARG A 1 185 ? -24.648 11.786 8.289 1.00 12.21 185 ARG A CA 1
ATOM 1536 C C . ARG A 1 185 ? -24.666 11.197 6.873 1.00 10.94 185 ARG A C 1
ATOM 1537 O O . ARG A 1 185 ? -23.817 10.358 6.527 1.00 11.74 185 ARG A O 1
ATOM 1545 N N . ASP A 1 186 ? -25.604 11.601 6.052 1.00 9.13 186 ASP A N 1
ATOM 1546 C CA . ASP A 1 186 ? -25.688 11.093 4.668 1.00 8.11 186 ASP A CA 1
ATOM 1547 C C . ASP A 1 186 ? -24.360 11.268 3.903 1.00 8.39 186 ASP A C 1
ATOM 1548 O O . ASP A 1 186 ? -23.880 10.325 3.224 1.00 9.59 186 ASP A O 1
ATOM 1553 N N . VAL A 1 187 ? -23.821 12.488 3.904 1.00 8.13 187 VAL A N 1
ATOM 1554 C CA . VAL A 1 187 ? -22.630 12.731 3.108 1.00 8.83 187 VAL A CA 1
ATOM 1555 C C . VAL A 1 187 ? -21.368 12.041 3.661 1.00 7.67 187 VAL A C 1
ATOM 1556 O O . VAL A 1 187 ? -20.410 11.854 2.918 1.00 9.80 187 VAL A O 1
ATOM 1560 N N . GLU A 1 188 ? -21.392 11.672 4.937 1.00 8.47 188 GLU A N 1
ATOM 1561 C CA . GLU A 1 188 ? -20.290 10.934 5.537 1.00 10.76 188 GLU A CA 1
ATOM 1562 C C . GLU A 1 188 ? -20.170 9.578 4.853 1.00 9.62 188 GLU A C 1
ATOM 1563 O O . GLU A 1 188 ? -19.107 8.958 4.856 1.00 10.78 188 GLU A O 1
ATOM 1569 N N . HIS A 1 189 ? -21.274 9.130 4.263 1.00 7.96 189 HIS A N 1
ATOM 1570 C CA . HIS A 1 189 ? -21.301 7.873 3.528 1.00 7.93 189 HIS A CA 1
ATOM 1571 C C . HIS A 1 189 ? -21.039 8.124 2.048 1.00 8.94 189 HIS A C 1
ATOM 1572 O O . HIS A 1 189 ? -20.204 7.460 1.434 1.00 8.69 189 HIS A O 1
ATOM 1579 N N . GLY A 1 190 ? -21.755 9.090 1.480 1.00 8.36 190 GLY A N 1
ATOM 1580 C CA . GLY A 1 190 ? -21.564 9.455 0.095 1.00 8.01 190 GLY A CA 1
ATOM 1581 C C . GLY A 1 190 ? -20.112 9.748 -0.307 1.00 8.16 190 GLY A C 1
ATOM 1582 O O . GLY A 1 190 ? -19.675 9.413 -1.414 1.00 9.02 190 GLY A O 1
ATOM 1583 N N . LEU A 1 191 ? -19.430 10.562 0.498 1.00 8.56 191 LEU A N 1
ATOM 1584 C CA . LEU A 1 191 ? -18.049 10.886 0.266 1.00 9.15 191 LEU A CA 1
ATOM 1585 C C . LE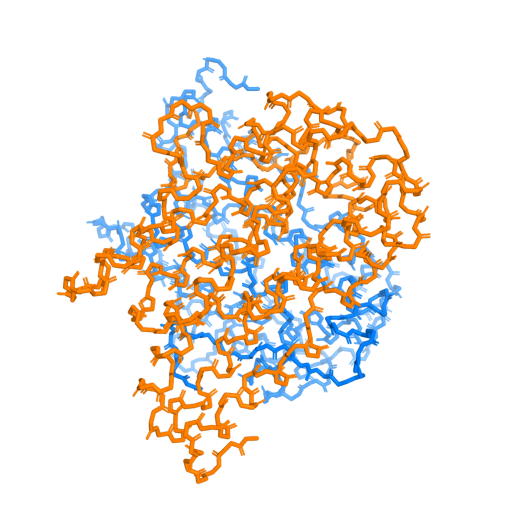U A 1 191 ? -17.138 9.662 0.318 1.00 8.95 191 LEU A C 1
ATOM 1586 O O . LEU A 1 191 ? -16.225 9.535 -0.490 1.00 10.51 191 LEU A O 1
ATOM 1591 N N . ALA A 1 192 ? -17.349 8.794 1.305 1.00 8.99 192 ALA A N 1
ATOM 1592 C CA . ALA A 1 192 ? -16.534 7.573 1.346 1.00 9.48 192 ALA A CA 1
ATOM 1593 C C . ALA A 1 192 ? -16.699 6.750 0.061 1.00 9.67 192 ALA A C 1
ATOM 1594 O O . ALA A 1 192 ? -15.719 6.238 -0.500 1.00 10.44 192 ALA A O 1
ATOM 1596 N N . LEU A 1 193 ? -17.940 6.610 -0.388 1.00 8.96 193 LEU A N 1
ATOM 1597 C CA . LEU A 1 193 ? -18.209 5.931 -1.650 1.00 9.52 193 LEU A CA 1
ATOM 1598 C C . LEU A 1 193 ? -17.505 6.609 -2.816 1.00 9.08 193 LEU A C 1
ATOM 1599 O O . LEU A 1 193 ? -16.849 5.946 -3.636 1.00 10.88 193 LEU A O 1
ATOM 1604 N N . ALA A 1 194 ? -17.637 7.929 -2.930 1.00 8.42 194 ALA A N 1
ATOM 1605 C CA . ALA A 1 194 ? -17.054 8.648 -4.081 1.00 9.40 194 ALA A CA 1
ATOM 1606 C C . ALA A 1 194 ? -15.530 8.527 -4.119 1.00 10.89 194 ALA A C 1
ATOM 1607 O O . ALA A 1 194 ? -14.931 8.366 -5.149 1.00 10.27 194 ALA A O 1
ATOM 1609 N N . LYS A 1 195 ? -14.921 8.605 -2.958 1.00 10.52 195 LYS A N 1
ATOM 1610 C CA . LYS A 1 195 ? -13.475 8.619 -2.908 1.00 12.90 195 LYS A CA 1
ATOM 1611 C C . LYS A 1 195 ? -12.890 7.226 -3.168 1.00 13.44 195 LYS A C 1
ATOM 1612 O O . LYS A 1 195 ? -11.759 7.112 -3.724 1.00 14.83 195 LYS A O 1
ATOM 1618 N N . ALA A 1 196 ? -13.628 6.179 -2.761 1.00 12.73 196 ALA A N 1
ATOM 1619 C CA . ALA A 1 196 ? -13.216 4.786 -3.080 1.00 13.44 196 ALA A CA 1
ATOM 1620 C C . ALA A 1 196 ? -13.400 4.471 -4.577 1.00 12.57 196 ALA A C 1
ATOM 1621 O O . ALA A 1 196 ? -12.538 3.837 -5.227 1.00 14.90 196 ALA A O 1
ATOM 1623 N N . TYR A 1 197 ? -14.547 4.877 -5.130 1.00 12.25 197 TYR A N 1
ATOM 1624 C CA . TYR A 1 197 ? -14.939 4.505 -6.491 1.00 11.94 197 TYR A CA 1
ATOM 1625 C C . TYR A 1 197 ? -14.194 5.330 -7.521 1.00 12.30 197 TYR A C 1
ATOM 1626 O O . TYR A 1 197 ? -13.775 4.785 -8.573 1.00 11.99 197 TYR A O 1
ATOM 1635 N N . CYS A 1 198 ? -14.067 6.654 -7.300 1.00 11.02 198 CYS A N 1
ATOM 1636 C CA . CYS A 1 198 ? -13.545 7.532 -8.382 1.00 11.34 198 CYS A CA 1
ATOM 1637 C C . CYS A 1 198 ? -12.038 7.639 -8.282 1.00 11.63 198 CYS A C 1
ATOM 1638 O O . CYS A 1 198 ? -11.508 8.646 -7.802 1.00 11.81 198 CYS A O 1
ATOM 1641 N N . ASP A 1 199 ? -11.365 6.604 -8.744 1.00 12.23 199 ASP A N 1
ATOM 1642 C CA . ASP A 1 199 ? -9.916 6.436 -8.530 1.00 13.52 199 ASP A CA 1
ATOM 1643 C C . ASP A 1 199 ? -9.073 6.567 -9.790 1.00 13.64 199 ASP A C 1
ATOM 1644 O O . ASP A 1 199 ? -7.902 6.100 -9.813 1.00 14.90 199 ASP A O 1
ATOM 1649 N N . SER A 1 200 ? -9.669 7.160 -10.841 1.00 12.89 200 SER A N 1
ATOM 1650 C CA . SER A 1 200 ? -9.001 7.505 -12.103 1.00 13.35 200 SER A CA 1
ATOM 1651 C C . SER A 1 200 ? -9.502 8.873 -12.612 1.00 13.09 200 SER A C 1
ATOM 1652 O O . SER A 1 200 ? -10.595 9.300 -12.255 1.00 11.38 200 SER A O 1
ATOM 1655 N N . ALA A 1 201 ? -8.704 9.565 -13.437 1.00 13.22 201 ALA A N 1
ATOM 1656 C CA . ALA A 1 201 ? -9.104 10.854 -14.009 1.00 13.46 201 ALA A CA 1
ATOM 1657 C C . ALA A 1 201 ? -10.425 10.706 -14.771 1.00 13.73 201 ALA A C 1
ATOM 1658 O O . ALA A 1 201 ? -11.319 11.544 -14.651 1.00 13.00 201 ALA A O 1
ATOM 1660 N N . GLU A 1 202 ? -10.587 9.598 -15.489 1.00 14.16 202 GLU A N 1
ATOM 1661 C CA . GLU A 1 202 ? -11.827 9.368 -16.278 1.00 14.51 202 GLU A CA 1
ATOM 1662 C C . GLU A 1 202 ? -13.060 9.294 -15.361 1.00 12.23 202 GLU A C 1
ATOM 1663 O O . GLU A 1 202 ? -14.090 9.957 -15.642 1.00 12.39 202 GLU A O 1
ATOM 1669 N N . LYS A 1 203 ? -12.941 8.570 -14.251 1.00 11.05 203 LYS A N 1
ATOM 1670 C CA . LYS A 1 203 ? -14.086 8.453 -13.342 1.00 10.85 203 LYS A CA 1
ATOM 1671 C C . LYS A 1 203 ? -14.352 9.752 -12.567 1.00 8.65 203 LYS A C 1
ATOM 1672 O O . LYS A 1 203 ? -15.505 10.102 -12.339 1.00 8.76 203 LYS A O 1
ATOM 1678 N N . GLN A 1 204 ? -13.287 10.469 -12.265 1.00 9.46 204 GLN A N 1
ATOM 1679 C CA . GLN A 1 204 ? -13.430 11.747 -11.556 1.00 8.26 204 GLN A CA 1
ATOM 1680 C C . GLN A 1 204 ? -14.120 12.833 -12.420 1.00 8.08 204 GLN A C 1
ATOM 1681 O O . GLN A 1 204 ? -15.021 13.550 -11.952 1.00 8.20 204 GLN A O 1
ATOM 1687 N N . ASN A 1 205 ? -13.712 12.960 -13.681 1.00 9.08 205 ASN A N 1
ATOM 1688 C CA . ASN A 1 205 ? -14.351 13.914 -14.559 1.00 8.72 205 ASN A CA 1
ATOM 1689 C C . ASN A 1 205 ? -15.821 13.524 -14.781 1.00 8.45 205 ASN A C 1
ATOM 1690 O O . ASN A 1 205 ? -16.696 14.388 -14.821 1.00 8.22 205 ASN A O 1
ATOM 1695 N N . ARG A 1 206 ? -16.090 12.222 -14.978 1.00 7.87 206 ARG A N 1
ATOM 1696 C CA . ARG A 1 206 ? -17.478 11.794 -15.178 1.00 9.36 206 ARG A CA 1
ATOM 1697 C C . ARG A 1 206 ? -18.348 12.119 -13.963 1.00 8.52 206 ARG A C 1
ATOM 1698 O O . ARG A 1 206 ? -19.501 12.550 -14.105 1.00 8.33 206 ARG A O 1
ATOM 1706 N N . MET A 1 207 ? -17.802 11.910 -12.761 1.00 7.91 207 MET A N 1
ATOM 1707 C CA . MET A 1 207 ? -18.573 12.178 -11.547 1.00 7.72 207 MET A CA 1
ATOM 1708 C C . MET A 1 207 ? -18.865 13.643 -11.413 1.00 6.58 207 MET A C 1
ATOM 1709 O O . MET A 1 207 ? -19.958 14.028 -10.964 1.00 8.02 207 MET A O 1
ATOM 1714 N N . LEU A 1 208 ? -17.886 14.500 -11.757 1.00 6.70 208 LEU A N 1
ATOM 1715 C CA . LEU A 1 208 ? -18.131 15.921 -11.685 1.00 6.99 208 LEU A CA 1
ATOM 1716 C C . LEU A 1 208 ? -19.260 16.335 -12.649 1.00 7.17 208 LEU A C 1
ATOM 1717 O O . LEU A 1 208 ? -20.091 17.211 -12.331 1.00 8.28 208 LEU A O 1
ATOM 1722 N N . GLU A 1 209 ? -19.316 15.693 -13.833 1.00 7.25 209 GLU A N 1
ATOM 1723 C CA . GLU A 1 209 ? -20.419 15.941 -14.742 1.00 7.69 209 GLU A CA 1
ATOM 1724 C C . GLU A 1 209 ? -21.783 15.434 -14.230 1.00 6.75 209 GLU A C 1
ATOM 1725 O O . GLU A 1 209 ? -22.838 16.070 -14.446 1.00 6.90 209 GLU A O 1
ATOM 1731 N N . ILE A 1 210 ? -21.780 14.275 -13.609 1.00 5.80 210 ILE A N 1
ATOM 1732 C CA . ILE A 1 210 ? -22.983 13.753 -12.892 1.00 6.71 210 ILE A CA 1
ATOM 1733 C C . ILE A 1 210 ? -23.471 14.753 -11.778 1.00 6.40 210 ILE A C 1
ATOM 1734 O O . ILE A 1 210 ? -24.668 15.062 -11.644 1.00 5.95 210 ILE A O 1
ATOM 1739 N N . LEU A 1 211 ? -22.529 15.303 -11.010 1.00 6.66 211 LEU A N 1
ATOM 1740 C CA . LEU A 1 211 ? -22.939 16.312 -9.998 1.00 7.31 211 LEU A CA 1
ATOM 1741 C C . LEU A 1 211 ? -23.491 17.584 -10.665 1.00 6.57 211 LEU A C 1
ATOM 1742 O O . LEU A 1 211 ? -24.446 18.198 -10.148 1.00 6.14 211 LEU A O 1
ATOM 1747 N N . GLN A 1 212 ? -22.947 17.933 -11.852 1.00 5.48 212 GLN A N 1
ATOM 1748 C CA . GLN A 1 212 ? -23.481 19.079 -12.561 1.00 5.75 212 GLN A CA 1
ATOM 1749 C C . GLN A 1 212 ? -24.907 18.808 -13.018 1.00 5.90 212 GLN A C 1
ATOM 1750 O O . GLN A 1 212 ? -25.753 19.703 -12.898 1.00 6.95 212 GLN A O 1
ATOM 1756 N N . PHE A 1 213 ? -25.148 17.597 -13.560 1.00 5.58 213 PHE A N 1
ATOM 1757 C CA . PHE A 1 213 ? -26.531 17.201 -13.885 1.00 6.12 213 PHE A CA 1
ATOM 1758 C C . PHE A 1 213 ? -27.511 17.362 -12.726 1.00 5.14 213 PHE A C 1
ATOM 1759 O O . PHE A 1 213 ? -28.601 17.897 -12.855 1.00 5.81 213 PHE A O 1
ATOM 1767 N N . LYS A 1 214 ? -27.102 16.962 -11.526 1.00 5.14 214 LYS A N 1
ATOM 1768 C CA . LYS A 1 214 ? -27.901 17.107 -10.304 1.00 5.25 214 LYS A CA 1
ATOM 1769 C C . LYS A 1 214 ? -28.168 18.580 -9.956 1.00 5.16 214 LYS A C 1
ATOM 1770 O O . LYS A 1 214 ? -29.311 18.982 -9.682 1.00 5.30 214 LYS A O 1
ATOM 1776 N N . LEU A 1 215 ? -27.125 19.411 -10.038 1.00 5.97 215 LEU A N 1
ATOM 1777 C CA . LEU A 1 215 ? -27.303 20.850 -9.868 1.00 5.59 215 LEU A CA 1
ATOM 1778 C C . LEU A 1 215 ? -28.253 21.468 -10.892 1.00 4.91 215 LEU A C 1
ATOM 1779 O O . LEU A 1 215 ? -29.070 22.343 -10.577 1.00 5.75 215 LEU A O 1
ATOM 1784 N N . ASP A 1 216 ? -28.192 20.992 -12.138 1.00 5.35 216 ASP A N 1
ATOM 1785 C CA . ASP A 1 216 ? -29.076 21.460 -13.201 1.00 5.93 216 ASP A CA 1
ATOM 1786 C C . ASP A 1 216 ? -30.541 21.126 -12.876 1.00 5.58 216 ASP A C 1
ATOM 1787 O O . ASP A 1 216 ? -31.476 21.875 -13.198 1.00 5.56 216 ASP A O 1
ATOM 1792 N N . ILE A 1 217 ? -30.779 19.959 -12.292 1.00 5.63 217 ILE A N 1
ATOM 1793 C CA . ILE A 1 217 ? -32.139 19.589 -11.886 1.00 6.20 217 ILE A CA 1
ATOM 1794 C C . ILE A 1 217 ? -32.681 20.616 -10.904 1.00 5.39 217 ILE A C 1
ATOM 1795 O O . ILE A 1 217 ? -33.810 21.123 -11.056 1.00 5.46 217 ILE A O 1
ATOM 1800 N N . LEU A 1 218 ? -31.910 20.919 -9.844 1.00 5.45 218 LEU A N 1
ATOM 1801 C CA . LEU A 1 218 ? -32.348 21.864 -8.850 1.00 6.52 218 LEU A CA 1
ATOM 1802 C C . LEU A 1 218 ? -32.629 23.248 -9.421 1.00 5.58 218 LEU A C 1
ATOM 1803 O O . LEU A 1 218 ? -33.656 23.876 -9.132 1.00 6.41 218 LEU A O 1
ATOM 1808 N N . TRP A 1 219 ? -31.728 23.723 -10.272 1.00 6.32 219 TRP A N 1
ATOM 1809 C CA . TRP A 1 219 ? -31.871 25.037 -10.899 1.00 6.97 219 TRP A CA 1
ATOM 1810 C C . TRP A 1 219 ? -33.122 25.077 -11.764 1.00 6.18 219 TRP A C 1
ATOM 1811 O O . TRP A 1 219 ? -33.885 26.074 -11.783 1.00 6.87 219 TRP A O 1
ATOM 1822 N N . SER A 1 220 ? -33.321 23.994 -12.544 1.00 5.45 220 SER A N 1
ATOM 1823 C CA A SER A 1 220 ? -34.469 23.944 -13.462 0.50 5.90 220 SER A CA 1
ATOM 1824 C CA B SER A 1 220 ? -34.469 23.918 -13.451 0.50 5.97 220 SER A CA 1
ATOM 1825 C C . SER A 1 220 ? -35.824 23.899 -12.734 1.00 5.63 220 SER A C 1
ATOM 1826 O O . SER A 1 220 ? -36.819 24.457 -13.219 1.00 6.02 220 SER A O 1
ATOM 1831 N N . MET A 1 221 ? -35.897 23.239 -11.579 1.00 5.97 221 MET A N 1
ATOM 1832 C CA A MET A 1 221 ? -37.119 23.295 -10.798 0.50 5.83 221 MET A CA 1
ATOM 1833 C CA B MET A 1 221 ? -37.123 23.297 -10.780 0.50 6.24 221 MET A CA 1
ATOM 1834 C C . MET A 1 221 ? -37.472 24.756 -10.455 1.00 5.30 221 MET A C 1
ATOM 1835 O O . MET A 1 221 ? -38.648 25.176 -10.554 1.00 5.81 221 MET A O 1
ATOM 1844 N N . LEU A 1 222 ? -36.460 25.532 -10.061 1.00 5.22 222 LEU A N 1
ATOM 1845 C CA . LEU A 1 222 ? -36.728 26.918 -9.696 1.00 5.78 222 LEU A CA 1
ATOM 1846 C C . LEU A 1 222 ? -37.032 27.779 -10.911 1.00 5.80 222 LEU A C 1
ATOM 1847 O O . LEU A 1 222 ? -37.822 28.753 -10.793 1.00 6.72 222 LEU A O 1
ATOM 1852 N N . ASP A 1 223 ? -36.477 27.453 -12.070 1.00 5.35 223 ASP A N 1
ATOM 1853 C CA . ASP A 1 223 ? -36.845 28.165 -13.329 1.00 6.24 223 ASP A CA 1
ATOM 1854 C C . ASP A 1 223 ? -38.328 27.983 -13.631 1.00 6.42 223 ASP A C 1
ATOM 1855 O O . ASP A 1 223 ? -38.987 28.942 -14.039 1.00 7.57 223 ASP A O 1
ATOM 1860 N N . ALA A 1 224 ? -38.858 26.757 -13.440 1.00 6.32 224 ALA A N 1
ATOM 1861 C CA . ALA A 1 224 ? -40.267 26.522 -13.711 1.00 6.37 224 ALA A CA 1
ATOM 1862 C C . ALA A 1 224 ? -41.149 27.344 -12.783 1.00 6.64 224 ALA A C 1
ATOM 1863 O O . ALA A 1 224 ? -42.170 27.904 -13.174 1.00 6.39 224 ALA A O 1
ATOM 1865 N N A MET A 1 225 ? -40.756 27.414 -11.514 0.30 6.16 225 MET A N 1
ATOM 1866 N N B MET A 1 225 ? -40.742 27.405 -11.516 0.70 5.95 225 MET A N 1
ATOM 1867 C CA A MET A 1 225 ? -41.529 28.159 -10.510 0.30 6.08 225 MET A CA 1
ATOM 1868 C CA B MET A 1 225 ? -41.462 28.166 -10.472 0.70 6.34 225 MET A CA 1
ATOM 1869 C C A MET A 1 225 ? -41.414 29.681 -10.680 0.30 6.12 225 MET A C 1
ATOM 1870 C C B MET A 1 225 ? -41.435 29.669 -10.782 0.70 6.03 225 MET A C 1
ATOM 1871 O O A MET A 1 225 ? -42.340 30.407 -10.329 0.30 6.92 225 MET A O 1
ATOM 1872 O O B MET A 1 225 ? -42.454 30.357 -10.749 0.70 7.07 225 MET A O 1
ATOM 1881 N N . THR A 1 226 ? -40.274 30.155 -11.179 1.00 6.46 226 THR A N 1
ATOM 1882 C CA . THR A 1 226 ? -40.133 31.538 -11.637 1.00 6.78 226 THR A CA 1
ATOM 1883 C C . THR A 1 226 ? -41.123 31.878 -12.789 1.00 6.52 226 THR A C 1
ATOM 1884 O O . THR A 1 226 ? -41.863 32.905 -12.678 1.00 7.95 226 THR A O 1
ATOM 1888 N N . MET A 1 227 ? -41.149 31.072 -13.858 1.00 7.53 227 MET A N 1
ATOM 1889 C CA . MET A 1 227 ? -42.083 31.328 -14.948 1.00 7.30 227 MET A CA 1
ATOM 1890 C C . MET A 1 227 ? -43.537 31.398 -14.467 1.00 7.69 227 MET A C 1
ATOM 1891 O O . MET A 1 227 ? -44.276 32.298 -14.837 1.00 8.00 227 MET A O 1
ATOM 1896 N N . ALA A 1 228 ? -43.957 30.456 -13.621 1.00 7.58 228 ALA A N 1
ATOM 1897 C CA . ALA A 1 228 ? -45.337 30.394 -13.173 1.00 7.24 228 ALA A CA 1
ATOM 1898 C C . ALA A 1 228 ? -45.730 31.454 -12.159 1.00 8.11 228 ALA A C 1
ATOM 1899 O O . ALA A 1 228 ? -46.816 32.053 -12.286 1.00 8.91 228 ALA A O 1
ATOM 1901 N N . TYR A 1 229 ? -44.913 31.607 -11.123 1.00 7.18 229 TYR A N 1
ATOM 1902 C CA . TYR A 1 229 ? -45.291 32.407 -9.938 1.00 7.43 229 TYR A CA 1
ATOM 1903 C C . TYR A 1 229 ? -44.677 33.789 -9.819 1.00 8.32 229 TYR A C 1
ATOM 1904 O O . TYR A 1 229 ? -45.206 34.628 -9.061 1.00 10.67 229 TYR A O 1
ATOM 1913 N N . ALA A 1 230 ? -43.587 34.042 -10.530 1.00 9.42 230 ALA A N 1
ATOM 1914 C CA . ALA A 1 230 ? -42.954 35.372 -10.527 1.00 9.42 230 ALA A CA 1
ATOM 1915 C C . ALA A 1 230 ? -43.231 36.162 -11.805 1.00 10.03 230 ALA A C 1
ATOM 1916 O O . ALA A 1 230 ? -43.342 37.369 -11.734 1.00 12.22 230 ALA A O 1
ATOM 1918 N N . LEU A 1 231 ? -43.322 35.492 -12.954 1.00 8.79 231 LEU A N 1
ATOM 1919 C CA . LEU A 1 231 ? -43.446 36.149 -14.249 1.00 10.38 231 LEU A CA 1
ATOM 1920 C C . LEU A 1 231 ? -44.841 36.048 -14.923 1.00 11.59 231 LEU A C 1
ATOM 1921 O O . LEU A 1 231 ? -44.989 36.531 -16.059 1.00 14.75 231 LEU A O 1
ATOM 1926 N N . GLN A 1 232 ? -45.816 35.465 -14.254 1.00 13.00 232 GLN A N 1
ATOM 1927 C CA A GLN A 1 232 ? -47.208 35.239 -14.734 0.50 13.87 232 GLN A CA 1
ATOM 1928 C CA B GLN A 1 232 ? -47.160 35.439 -14.843 0.50 13.53 232 GLN A CA 1
ATOM 1929 C C . GLN A 1 232 ? -47.212 34.610 -16.137 1.00 13.61 232 GLN A C 1
ATOM 1930 O O . GLN A 1 232 ? -48.016 34.921 -17.041 1.00 16.09 232 GLN A O 1
ATOM 1941 N N . ARG A 1 233 ? -46.339 33.606 -16.271 1.00 12.16 233 ARG A N 1
ATOM 1942 C CA . ARG A 1 233 ? -46.270 32.796 -17.492 1.00 10.75 233 ARG A CA 1
ATOM 1943 C C . ARG A 1 233 ? -46.333 31.282 -17.210 1.00 9.79 233 ARG A C 1
ATOM 1944 O O . ARG A 1 233 ? -45.499 30.506 -17.676 1.00 8.24 233 ARG A O 1
ATOM 1952 N N . PRO A 1 234 ? -47.334 30.858 -16.430 1.00 9.00 234 PRO A N 1
ATOM 1953 C CA . PRO A 1 234 ? -47.508 29.412 -16.208 1.00 8.47 234 PRO A CA 1
ATOM 1954 C C . PRO A 1 234 ? -47.900 28.751 -17.514 1.00 8.17 234 PRO A C 1
ATOM 1955 O O . PRO A 1 234 ? -48.321 29.416 -18.471 1.00 8.80 234 PRO A O 1
ATOM 1959 N N . PRO A 1 235 ? -47.773 27.424 -17.571 1.00 8.16 235 PRO A N 1
ATOM 1960 C CA . PRO A 1 235 ? -48.191 26.743 -18.777 1.00 7.69 235 PRO A CA 1
ATOM 1961 C C . PRO A 1 235 ? -49.565 27.183 -19.343 1.00 7.34 235 PRO A C 1
ATOM 1962 O O . PRO A 1 235 ? -50.514 27.291 -18.621 1.00 7.82 235 PRO A O 1
ATOM 1966 N N . TYR A 1 236 ? -49.653 27.376 -20.674 1.00 6.76 236 TYR A N 1
ATOM 1967 C CA . TYR A 1 236 ? -50.916 27.675 -21.344 1.00 8.54 236 TYR A CA 1
ATOM 1968 C C . TYR A 1 236 ? -51.549 29.023 -20.989 1.00 8.26 236 TYR A C 1
ATOM 1969 O O . TYR A 1 236 ? -52.732 29.248 -21.255 1.00 9.30 236 TYR A O 1
ATOM 1978 N N . HIS A 1 237 ? -50.747 29.949 -20.468 1.00 8.76 237 HIS A N 1
ATOM 1979 C CA . HIS A 1 237 ? -51.323 31.232 -20.008 1.00 9.26 237 HIS A CA 1
ATOM 1980 C C . HIS A 1 237 ? -51.946 32.036 -21.147 1.00 9.64 237 HIS A C 1
ATOM 1981 O O . HIS A 1 237 ? -52.815 32.864 -20.895 1.00 11.09 237 HIS A O 1
ATOM 1988 N N . THR A 1 238 ? -51.496 31.819 -22.389 1.00 8.62 238 THR A N 1
ATOM 1989 C CA . THR A 1 238 ? -52.083 32.492 -23.569 1.00 9.68 238 THR A CA 1
ATOM 1990 C C . THR A 1 238 ? -53.446 31.961 -23.993 1.00 10.97 238 THR A C 1
ATOM 1991 O O . THR A 1 238 ? -54.142 32.653 -24.779 1.00 10.70 238 THR A O 1
ATOM 1995 N N . VAL A 1 239 ? -53.803 30.763 -23.523 1.00 10.87 239 VAL A N 1
ATOM 1996 C CA . VAL A 1 239 ? -54.989 29.999 -23.924 1.00 12.29 239 VAL A CA 1
ATOM 1997 C C . VAL A 1 239 ? -56.041 29.936 -22.803 1.00 12.93 239 VAL A C 1
ATOM 1998 O O . VAL A 1 239 ? -57.243 29.873 -23.099 1.00 15.32 239 VAL A O 1
ATOM 2002 N N . THR A 1 240 ? -55.613 29.846 -21.525 1.00 11.95 240 THR A N 1
ATOM 2003 C CA . THR A 1 240 ? -56.526 29.645 -20.411 1.00 12.30 240 THR A CA 1
ATOM 2004 C C . THR A 1 240 ? -55.942 30.213 -19.126 1.00 13.84 240 THR A C 1
ATOM 2005 O O . THR A 1 240 ? -54.729 30.282 -18.962 1.00 13.34 240 THR A O 1
ATOM 2009 N N . ASP A 1 241 ? -56.813 30.538 -18.174 1.00 14.70 241 ASP A N 1
ATOM 2010 C CA . ASP A 1 241 ? -56.377 30.999 -16.855 1.00 16.13 241 ASP A CA 1
ATOM 2011 C C . ASP A 1 241 ? -56.395 29.882 -15.800 1.00 17.14 241 ASP A C 1
ATOM 2012 O O . ASP A 1 241 ? -55.976 30.085 -14.661 1.00 19.33 241 ASP A O 1
ATOM 2017 N N . LYS A 1 242 ? -56.884 28.709 -16.193 1.00 15.45 242 LYS A N 1
ATOM 2018 C CA . LYS A 1 242 ? -56.980 27.546 -15.317 1.00 16.28 242 LYS A CA 1
ATOM 2019 C C . LYS A 1 242 ? -55.768 26.626 -15.547 1.00 14.89 242 LYS A C 1
ATOM 2020 O O . LYS A 1 242 ? -55.122 26.691 -16.577 1.00 14.92 242 LYS A O 1
ATOM 2026 N N . ALA A 1 243 ? -55.471 25.771 -14.591 1.00 12.58 243 ALA A N 1
ATOM 2027 C CA . ALA A 1 243 ? -54.429 24.750 -14.729 1.00 10.89 243 ALA A CA 1
ATOM 2028 C C . ALA A 1 243 ? -54.885 23.670 -15.719 1.00 11.16 243 ALA A C 1
ATOM 2029 O O . ALA A 1 243 ? -55.963 23.110 -15.553 1.00 13.75 243 ALA A O 1
ATOM 2031 N N . ALA A 1 244 ? -54.076 23.404 -16.740 1.00 9.73 244 ALA A N 1
ATOM 2032 C CA . ALA A 1 244 ? -54.423 22.424 -17.806 1.00 10.09 244 ALA A CA 1
ATOM 2033 C C . ALA A 1 244 ? -53.352 21.364 -17.987 1.00 9.32 244 ALA A C 1
ATOM 2034 O O . ALA A 1 244 ? -53.511 20.486 -18.853 1.00 11.35 244 ALA A O 1
ATOM 2036 N N . TRP A 1 245 ? -52.278 21.409 -17.188 1.00 7.89 245 TRP A N 1
ATOM 2037 C CA . TRP A 1 245 ? -51.222 20.426 -17.364 1.00 8.96 245 TRP A CA 1
ATOM 2038 C C . TRP A 1 245 ? -51.650 19.045 -16.828 1.00 7.85 245 TRP A C 1
ATOM 2039 O O . TRP A 1 245 ? -52.574 18.940 -15.955 1.00 7.98 245 TRP A O 1
ATOM 2050 N N . HIS A 1 246 ? -50.915 17.997 -17.237 1.00 7.66 246 HIS A N 1
ATOM 2051 C CA . HIS A 1 246 ? -51.143 16.678 -16.704 1.00 6.79 246 HIS A CA 1
ATOM 2052 C C . HIS A 1 246 ? -50.702 16.610 -15.216 1.00 8.30 246 HIS A C 1
ATOM 2053 O O . HIS A 1 246 ? -49.772 17.308 -14.829 1.00 8.10 246 HIS A O 1
ATOM 2060 N N . THR A 1 247 ? -51.355 15.750 -14.427 1.00 7.41 247 THR A N 1
ATOM 2061 C CA . THR A 1 247 ? -51.206 15.700 -12.962 1.00 7.67 247 THR A CA 1
ATOM 2062 C C . THR A 1 247 ? -50.948 14.278 -12.427 1.00 9.40 247 THR A C 1
ATOM 2063 O O . THR A 1 247 ? -51.086 14.005 -11.229 1.00 11.17 247 THR A O 1
ATOM 2067 N N . THR A 1 248 ? -50.517 13.392 -13.303 1.00 9.82 248 THR A N 1
ATOM 2068 C CA . THR A 1 248 ? -50.407 11.947 -13.045 1.00 11.35 248 THR A CA 1
ATOM 2069 C C . THR A 1 248 ? -48.979 11.427 -13.315 1.00 9.73 248 THR A C 1
ATOM 2070 O O . THR A 1 248 ? -48.401 11.731 -14.341 1.00 10.31 248 THR A O 1
ATOM 2074 N N . ARG A 1 249 ? -48.433 10.645 -12.366 1.00 9.30 249 ARG A N 1
ATOM 2075 C CA . ARG A 1 249 ? -47.209 9.880 -12.550 1.00 8.80 249 ARG A CA 1
ATOM 2076 C C . ARG A 1 249 ? -47.570 8.727 -13.484 1.00 9.08 249 ARG A C 1
ATOM 2077 O O . ARG A 1 249 ? -47.780 7.589 -13.041 1.00 9.08 249 ARG A O 1
ATOM 2085 N N . LEU A 1 250 ? -47.661 9.010 -14.793 1.00 9.17 250 LEU A N 1
ATOM 2086 C CA . LEU A 1 250 ? -48.291 8.077 -15.790 1.00 8.59 250 LEU A CA 1
ATOM 2087 C C . LEU A 1 250 ? -47.707 6.665 -15.768 1.00 9.37 250 LEU A C 1
ATOM 2088 O O . LEU A 1 250 ? -48.469 5.694 -15.940 1.00 10.69 250 LEU A O 1
ATOM 2093 N N . VAL A 1 251 ? -46.391 6.520 -15.604 1.00 9.95 251 VAL A N 1
ATOM 2094 C CA . VAL A 1 251 ? -45.827 5.152 -15.618 1.00 11.70 251 VAL A CA 1
ATOM 2095 C C . VAL A 1 251 ? -45.909 4.404 -14.274 1.00 11.61 251 VAL A C 1
ATOM 2096 O O . VAL A 1 251 ? -45.638 3.218 -14.227 1.00 14.77 251 VAL A O 1
ATOM 2100 N N . LEU A 1 252 ? -46.267 5.090 -13.209 1.00 10.54 252 LEU A N 1
ATOM 2101 C CA . LEU A 1 252 ? -46.390 4.476 -11.875 1.00 11.47 252 LEU A CA 1
ATOM 2102 C C . LEU A 1 252 ? -47.836 4.262 -11.441 1.00 14.14 252 LEU A C 1
ATOM 2103 O O . LEU A 1 252 ? -48.087 3.383 -10.616 1.00 18.19 252 LEU A O 1
ATOM 2108 N N . GLU A 1 253 ? -48.757 5.069 -11.952 1.00 14.01 253 GLU A N 1
ATOM 2109 C CA . GLU A 1 253 ? -50.158 4.960 -11.566 1.00 14.25 253 GLU A CA 1
ATOM 2110 C C . GLU A 1 253 ? -51.044 5.133 -12.786 1.00 13.61 253 GLU A C 1
ATOM 2111 O O . GLU A 1 253 ? -50.727 5.914 -13.684 1.00 12.58 253 GLU A O 1
ATOM 2117 N N . HIS A 1 254 ? -52.154 4.404 -12.827 1.00 14.92 254 HIS A N 1
ATOM 2118 C CA . HIS A 1 254 ? -53.021 4.476 -13.975 1.00 16.98 254 HIS A CA 1
ATOM 2119 C C . HIS A 1 254 ? -53.733 5.840 -14.024 1.00 17.38 254 HIS A C 1
ATOM 2120 O O . HIS A 1 254 ? -53.768 6.531 -15.072 1.00 16.31 254 HIS A O 1
ATOM 2127 N N . HIS A 1 255 ? -54.354 6.225 -12.927 0.50 19.50 255 HIS A N 1
ATOM 2128 C CA . HIS A 1 255 ? -54.998 7.525 -12.868 0.50 22.07 255 HIS A CA 1
ATOM 2129 C C . HIS A 1 255 ? -54.840 8.092 -11.479 0.50 23.59 255 HIS A C 1
ATOM 2130 O O . HIS A 1 255 ? -54.672 7.356 -10.519 0.50 24.42 255 HIS A O 1
ATOM 2137 N N . LEU B 1 2 ? -64.254 15.262 -18.611 1.00 27.68 2 LEU D N 1
ATOM 2138 C CA . LEU B 1 2 ? -64.115 13.812 -18.236 1.00 26.43 2 LEU D CA 1
ATOM 2139 C C . LEU B 1 2 ? -65.194 12.884 -18.816 1.00 24.42 2 LEU D C 1
ATOM 2140 O O . LEU B 1 2 ? -66.393 13.183 -18.772 1.00 25.93 2 LEU D O 1
ATOM 2145 N N . ILE B 1 3 ? -64.768 11.750 -19.362 1.00 20.95 3 ILE D N 1
ATOM 2146 C CA . ILE B 1 3 ? -65.673 10.852 -20.078 1.00 18.88 3 ILE D CA 1
ATOM 2147 C C . ILE B 1 3 ? -66.280 9.870 -19.094 1.00 19.79 3 ILE D C 1
ATOM 2148 O O . ILE B 1 3 ? -65.563 9.151 -18.363 1.00 19.41 3 ILE D O 1
ATOM 2153 N N . THR B 1 4 ? -67.616 9.799 -19.070 1.00 21.52 4 THR D N 1
ATOM 2154 C CA . THR B 1 4 ? -68.298 8.822 -18.233 1.00 23.07 4 THR D CA 1
ATOM 2155 C C . THR B 1 4 ? -68.773 7.622 -19.067 1.00 23.26 4 THR D C 1
ATOM 2156 O O . THR B 1 4 ? -68.498 6.461 -18.740 1.00 25.12 4 THR D O 1
ATOM 2160 N N . ASP B 1 5 ? -69.448 7.899 -20.165 1.00 23.06 5 ASP D N 1
ATOM 2161 C CA . ASP B 1 5 ? -69.898 6.849 -21.065 1.00 21.86 5 ASP D CA 1
ATOM 2162 C C . ASP B 1 5 ? -68.985 6.826 -22.290 1.00 19.79 5 ASP D C 1
ATOM 2163 O O . ASP B 1 5 ? -68.756 7.859 -22.894 1.00 20.38 5 ASP D O 1
ATOM 2168 N N . THR B 1 6 ? -68.462 5.643 -22.622 1.00 17.43 6 THR D N 1
ATOM 2169 C CA . THR B 1 6 ? -67.487 5.435 -23.703 1.00 16.54 6 THR D CA 1
ATOM 2170 C C . THR B 1 6 ? -67.895 6.185 -24.949 1.00 15.21 6 THR D C 1
ATOM 2171 O O . THR B 1 6 ? -69.035 6.013 -25.451 1.00 16.4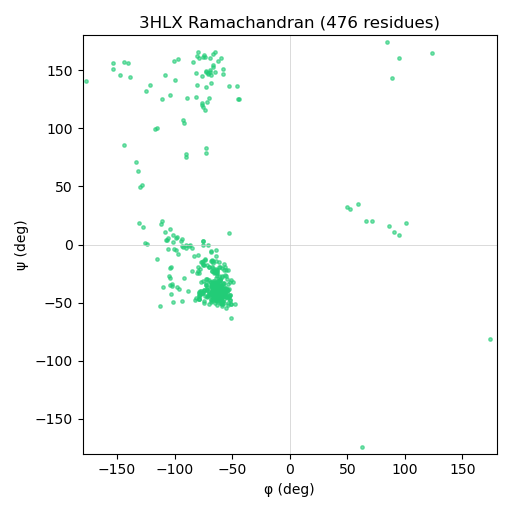1 6 THR D O 1
ATOM 2175 N N . LEU B 1 7 ? -66.992 7.024 -25.467 1.00 13.70 7 LEU D N 1
ATOM 2176 C CA . LEU B 1 7 ? -67.215 7.698 -26.732 1.00 13.06 7 LEU D CA 1
ATOM 2177 C C . LEU B 1 7 ? -67.094 6.764 -27.921 1.00 12.98 7 LEU D C 1
ATOM 2178 O O . LEU B 1 7 ? -66.294 5.792 -27.893 1.00 13.53 7 LEU D O 1
ATOM 2183 N N . SER B 1 8 ? -67.867 7.064 -28.973 1.00 13.11 8 SER D N 1
ATOM 2184 C CA . SER B 1 8 ? -67.688 6.427 -30.289 1.00 13.12 8 SER D CA 1
ATOM 2185 C C . SER B 1 8 ? -66.293 6.747 -30.884 1.00 13.19 8 SER D C 1
ATOM 2186 O O . SER B 1 8 ? -65.678 7.764 -30.468 1.00 13.23 8 SER D O 1
ATOM 2189 N N . PRO B 1 9 ? -65.788 5.919 -31.832 1.00 13.28 9 PRO D N 1
ATOM 2190 C CA . PRO B 1 9 ? -64.465 6.248 -32.399 1.00 13.48 9 PRO D CA 1
ATOM 2191 C C . PRO B 1 9 ? -64.423 7.667 -33.009 1.00 13.15 9 PRO D C 1
ATOM 2192 O O . PRO B 1 9 ? -63.436 8.420 -32.923 1.00 12.54 9 PRO D O 1
ATOM 2196 N N . GLN B 1 10 ? -65.513 8.059 -33.645 1.00 14.06 10 GLN D N 1
ATOM 2197 C CA . GLN B 1 10 ? -65.590 9.381 -34.294 1.00 14.11 10 GLN D CA 1
ATOM 2198 C C . GLN B 1 10 ? -65.548 10.523 -33.232 1.00 12.55 10 GLN D C 1
ATOM 2199 O O . GLN B 1 10 ? -64.824 11.558 -33.357 1.00 13.95 10 GLN D O 1
ATOM 2205 N N . ALA B 1 11 ? -66.297 10.352 -32.165 1.00 12.62 11 ALA D N 1
ATOM 2206 C CA . ALA B 1 11 ? -66.324 11.308 -31.069 1.00 12.08 11 ALA D CA 1
ATOM 2207 C C . ALA B 1 11 ? -65.001 11.353 -30.279 1.00 10.97 11 ALA D C 1
ATOM 2208 O O . ALA B 1 11 ? -64.573 12.435 -29.787 1.00 11.32 11 ALA D O 1
ATOM 2210 N N . PHE B 1 12 ? -64.366 10.196 -30.139 1.00 10.38 12 PHE D N 1
ATOM 2211 C CA . PHE B 1 12 ? -63.048 10.148 -29.547 1.00 10.39 12 PHE D CA 1
ATOM 2212 C C . PHE B 1 12 ? -62.013 10.889 -30.354 1.00 9.61 12 PHE D C 1
ATOM 2213 O O . PHE B 1 12 ? -61.222 11.663 -29.810 1.00 10.66 12 PHE D O 1
ATOM 2221 N N . GLU B 1 13 ? -62.010 10.730 -31.678 1.00 10.42 13 GLU D N 1
ATOM 2222 C CA . GLU B 1 13 ? -61.142 11.518 -32.534 1.00 11.51 13 GLU D CA 1
ATOM 2223 C C . GLU B 1 13 ? -61.377 12.997 -32.315 1.00 9.83 13 GLU D C 1
ATOM 2224 O O . GLU B 1 13 ? -60.430 13.770 -32.245 1.00 10.86 13 GLU D O 1
ATOM 2230 N N . GLU B 1 14 ? -62.640 13.393 -32.196 1.00 9.35 14 GLU D N 1
ATOM 2231 C CA . GLU B 1 14 ? -62.978 14.792 -31.955 1.00 9.14 14 GLU D CA 1
ATOM 2232 C C . GLU B 1 14 ? -62.347 15.289 -30.657 1.00 8.89 14 GLU D C 1
ATOM 2233 O O . GLU B 1 14 ? -61.847 16.412 -30.585 1.00 10.54 14 GLU D O 1
ATOM 2239 N N . ALA B 1 15 ? -62.376 14.440 -29.635 1.00 10.09 15 ALA D N 1
ATOM 2240 C CA . ALA B 1 15 ? -61.798 14.765 -28.320 1.00 10.11 15 ALA D CA 1
ATOM 2241 C C . ALA B 1 15 ? -60.285 14.919 -28.379 1.00 9.72 15 ALA D C 1
ATOM 2242 O O . ALA B 1 15 ? -59.710 15.842 -27.795 1.00 10.02 15 ALA D O 1
ATOM 2244 N N . LEU B 1 16 ? -59.616 14.061 -29.133 1.00 9.54 16 LEU D N 1
ATOM 2245 C CA . LEU B 1 16 ? -58.174 14.176 -29.324 1.00 9.13 16 LEU D CA 1
ATOM 2246 C C . LEU B 1 16 ? -57.878 15.494 -30.052 1.00 8.37 16 LEU D C 1
ATOM 2247 O O . LEU B 1 16 ? -56.908 16.192 -29.739 1.00 8.94 16 LEU D O 1
ATOM 2252 N N . ARG B 1 17 ? -58.617 15.759 -31.140 1.00 8.71 17 ARG D N 1
ATOM 2253 C CA . ARG B 1 17 ? -58.345 16.974 -31.912 1.00 9.30 17 ARG D CA 1
ATOM 2254 C C . ARG B 1 17 ? -58.524 18.280 -31.106 1.00 9.40 17 ARG D C 1
ATOM 2255 O O . ARG B 1 17 ? -57.822 19.303 -31.351 1.00 9.61 17 ARG D O 1
ATOM 2263 N N . ALA B 1 18 ? -59.427 18.272 -30.127 1.00 8.99 18 ALA D N 1
ATOM 2264 C CA . ALA B 1 18 ? -59.699 19.450 -29.293 1.00 9.15 18 ALA D CA 1
ATOM 2265 C C . ALA B 1 18 ? -58.499 19.807 -28.437 1.00 9.00 18 ALA D C 1
ATOM 2266 O O . ALA B 1 18 ? -58.341 20.968 -27.996 1.00 9.88 18 ALA D O 1
ATOM 2268 N N . LYS B 1 19 ? -57.632 18.821 -28.180 1.00 9.18 19 LYS D N 1
ATOM 2269 C CA . LYS B 1 19 ? -56.408 19.090 -27.387 1.00 9.14 19 LYS D CA 1
ATOM 2270 C C . LYS B 1 19 ? -55.452 20.027 -28.143 1.00 8.81 19 LYS D C 1
ATOM 2271 O O . LYS B 1 19 ? -54.504 20.568 -27.563 1.00 9.08 19 LYS D O 1
ATOM 2277 N N . GLY B 1 20 ? -55.660 20.197 -29.461 1.00 8.98 20 GLY D N 1
ATOM 2278 C CA . GLY B 1 20 ? -54.857 21.135 -30.260 1.00 8.94 20 GLY D CA 1
ATOM 2279 C C . GLY B 1 20 ? -54.908 22.565 -29.734 1.00 8.67 20 GLY D C 1
ATOM 2280 O O . GLY B 1 20 ? -54.067 23.385 -30.071 1.00 9.06 20 GLY D O 1
ATOM 2281 N N . ASP B 1 21 ? -55.903 22.846 -28.886 1.00 9.18 21 ASP D N 1
ATOM 2282 C CA . ASP B 1 21 ? -56.009 24.146 -28.255 1.00 9.57 21 ASP D CA 1
ATOM 2283 C C . ASP B 1 21 ? -54.773 24.497 -27.439 1.00 8.60 21 ASP D C 1
ATOM 2284 O O . ASP B 1 21 ? -54.504 25.694 -27.187 1.00 8.88 21 ASP D O 1
ATOM 2289 N N . PHE B 1 22 ? -54.080 23.450 -26.957 1.00 8.00 22 PHE D N 1
ATOM 2290 C CA . PHE B 1 22 ? -52.913 23.594 -26.110 1.00 7.14 22 PHE D CA 1
ATOM 2291 C C . PHE B 1 22 ? -51.598 23.395 -26.839 1.00 6.77 22 PHE D C 1
ATOM 2292 O O . PHE B 1 22 ? -50.531 23.292 -26.213 1.00 7.24 22 PHE D O 1
ATOM 2300 N N . TYR B 1 23 ? -51.667 23.286 -28.176 1.00 6.80 23 TYR D N 1
ATOM 2301 C CA . TYR B 1 23 ? -50.454 23.050 -29.001 1.00 6.22 23 TYR D CA 1
ATOM 2302 C C . TYR B 1 23 ? -49.483 24.243 -28.925 1.00 6.86 23 TYR D C 1
ATOM 2303 O O . TYR B 1 23 ? -49.896 25.393 -28.745 1.00 7.57 23 TYR D O 1
ATOM 2312 N N . HIS B 1 24 ? -48.183 23.954 -29.027 1.00 6.40 24 HIS D N 1
ATOM 2313 C CA . HIS B 1 24 ? -47.137 24.969 -28.891 1.00 6.57 24 HIS D CA 1
ATOM 2314 C C . HIS B 1 24 ? -47.099 26.093 -29.942 1.00 7.41 24 HIS D C 1
ATOM 2315 O O . HIS B 1 24 ? -46.367 27.055 -29.767 1.00 7.96 24 HIS D O 1
ATOM 2322 N N . ILE B 1 25 ? -47.957 26.000 -30.959 1.00 8.39 25 ILE D N 1
ATOM 2323 C CA . ILE B 1 25 ? -48.193 27.134 -31.885 1.00 8.24 25 ILE D CA 1
ATOM 2324 C C . ILE B 1 25 ? -48.759 28.341 -31.136 1.00 8.45 25 ILE D C 1
ATOM 2325 O O . ILE B 1 25 ? -48.608 29.482 -31.564 1.00 9.79 25 ILE D O 1
ATOM 2330 N N . HIS B 1 26 ? -49.318 28.108 -29.925 1.00 7.59 26 HIS D N 1
ATOM 2331 C CA . HIS B 1 26 ? -49.843 29.190 -29.092 1.00 8.78 26 HIS D CA 1
ATOM 2332 C C . HIS B 1 26 ? -48.834 29.745 -28.041 1.00 8.11 26 HIS D C 1
ATOM 2333 O O . HIS B 1 26 ? -49.158 30.660 -27.204 1.00 8.61 26 HIS D O 1
ATOM 2340 N N . HIS B 1 27 ? -47.593 29.227 -28.043 1.00 7.16 27 HIS D N 1
ATOM 2341 C CA . HIS B 1 27 ? -46.591 29.714 -27.051 1.00 8.73 27 HIS D CA 1
ATOM 2342 C C . HIS B 1 27 ? -45.985 31.030 -27.505 1.00 7.82 27 HIS D C 1
ATOM 2343 O O . HIS B 1 27 ? -45.664 31.155 -28.691 1.00 7.18 27 HIS D O 1
ATOM 2350 N N . PRO B 1 28 ? -45.817 31.999 -26.610 1.00 8.17 28 PRO D N 1
ATOM 2351 C CA . PRO B 1 28 ? -45.194 33.272 -27.030 1.00 8.80 28 PRO D CA 1
ATOM 2352 C C . PRO B 1 28 ? -43.888 33.192 -27.828 1.00 9.02 28 PRO D C 1
ATOM 2353 O O . PRO B 1 28 ? -43.615 34.096 -28.624 1.00 9.63 28 PRO D O 1
ATOM 2357 N N . TYR B 1 29 ? -43.050 32.183 -27.584 1.00 8.45 29 TYR D N 1
ATOM 2358 C CA . TYR B 1 29 ? -41.774 32.107 -28.334 1.00 7.84 29 TYR D CA 1
ATOM 2359 C C . TYR B 1 29 ? -42.041 31.825 -29.814 1.00 8.03 29 TYR D C 1
ATOM 2360 O O . TYR B 1 29 ? -41.410 32.446 -30.684 1.00 9.33 29 TYR D O 1
ATOM 2369 N N . HIS B 1 30 ? -42.996 30.928 -30.101 1.00 7.68 30 HIS D N 1
ATOM 2370 C CA A HIS B 1 30 ? -43.417 30.655 -31.487 0.70 8.13 30 HIS D CA 1
ATOM 2371 C CA B HIS B 1 30 ? -43.339 30.650 -31.498 0.30 8.01 30 HIS D CA 1
ATOM 2372 C C . HIS B 1 30 ? -44.062 31.887 -32.080 1.00 8.39 30 HIS D C 1
ATOM 2373 O O . HIS B 1 30 ? -43.848 32.212 -33.296 1.00 8.68 30 HIS D O 1
ATOM 2386 N N . ILE B 1 31 ? -44.939 32.524 -31.303 1.00 8.67 31 ILE D N 1
ATOM 2387 C CA . ILE B 1 31 ? -45.677 33.716 -31.836 1.00 8.96 31 ILE D CA 1
ATOM 2388 C C . ILE B 1 31 ? -44.690 34.822 -32.230 1.00 9.15 31 ILE D C 1
ATOM 2389 O O . ILE B 1 31 ? -44.850 35.456 -33.301 1.00 9.30 31 ILE D O 1
ATOM 2394 N N . ALA B 1 32 ? -43.659 35.048 -31.412 1.00 8.86 32 ALA D N 1
ATOM 2395 C CA . ALA B 1 32 ? -42.657 36.073 -31.731 1.00 9.50 32 ALA D CA 1
ATOM 2396 C C . ALA B 1 32 ? -41.912 35.743 -33.027 1.00 9.25 32 ALA D C 1
ATOM 2397 O O . ALA B 1 32 ? -41.638 36.629 -33.843 1.00 11.31 32 ALA D O 1
ATOM 2399 N N . MET B 1 33 ? -41.528 34.466 -33.196 1.00 9.33 33 MET D N 1
ATOM 2400 C CA . MET B 1 33 ? -40.896 34.048 -34.448 1.00 10.69 33 MET D CA 1
ATOM 2401 C C . MET B 1 33 ? -41.831 34.267 -35.661 1.00 10.21 33 MET D C 1
ATOM 2402 O O . MET B 1 33 ? -41.421 34.829 -36.670 1.00 10.51 33 MET D O 1
ATOM 2407 N N . HIS B 1 34 ? -43.095 33.869 -35.512 1.00 9.96 34 HIS D N 1
ATOM 2408 C CA . HIS B 1 34 ? -44.069 33.985 -36.610 1.00 10.65 34 HIS D CA 1
ATOM 2409 C C . HIS B 1 34 ? -44.310 35.433 -37.017 1.00 11.19 34 HIS D C 1
ATOM 2410 O O . HIS B 1 34 ? -44.519 35.732 -38.195 1.00 11.91 34 HIS D O 1
ATOM 2417 N N . ASN B 1 35 ? -44.340 36.330 -36.045 1.00 10.89 35 ASN D N 1
ATOM 2418 C CA . ASN B 1 35 ? -44.652 37.752 -36.302 1.00 12.26 35 ASN D CA 1
ATOM 2419 C C . ASN B 1 35 ? -43.420 38.586 -36.734 1.00 11.95 35 ASN D C 1
ATOM 2420 O O . ASN B 1 35 ? -43.543 39.780 -37.023 1.00 13.68 35 ASN D O 1
ATOM 2425 N N . GLY B 1 36 ? -42.236 37.980 -36.773 1.00 10.74 36 GLY D N 1
ATOM 2426 C CA . GLY B 1 36 ? -41.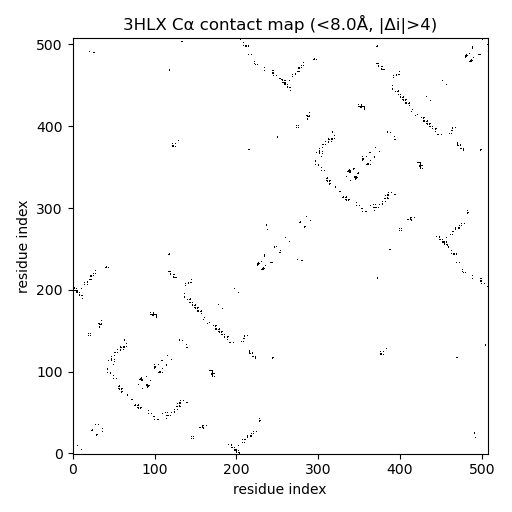036 38.681 -37.231 1.00 11.78 36 GLY D CA 1
ATOM 2427 C C . GLY B 1 36 ? -40.260 39.383 -36.166 1.00 10.94 36 GLY D C 1
ATOM 2428 O O . GLY B 1 36 ? -39.333 40.153 -36.493 1.00 13.44 36 GLY D O 1
ATOM 2429 N N . ASN B 1 37 ? -40.594 39.124 -34.879 1.00 10.01 37 ASN D N 1
ATOM 2430 C CA . ASN B 1 37 ? -40.004 39.855 -33.768 1.00 12.12 37 ASN D CA 1
ATOM 2431 C C . ASN B 1 37 ? -38.877 39.116 -33.046 1.00 11.82 37 ASN D C 1
ATOM 2432 O O . ASN B 1 37 ? -38.170 39.700 -32.230 1.00 14.68 37 ASN D O 1
ATOM 2437 N N . ALA B 1 38 ? -38.611 37.897 -33.440 1.00 10.58 38 ALA D N 1
ATOM 2438 C CA . ALA B 1 38 ? -37.462 37.197 -32.887 1.00 9.79 38 ALA D CA 1
ATOM 2439 C C . ALA B 1 38 ? -36.111 37.661 -33.459 1.00 9.09 38 ALA D C 1
ATOM 2440 O O . ALA B 1 38 ? -35.993 37.996 -34.667 1.00 10.55 38 ALA D O 1
ATOM 2442 N N . THR B 1 39 ? -35.097 37.648 -32.605 1.00 9.29 39 THR D N 1
ATOM 2443 C CA . THR B 1 39 ? -33.742 37.964 -32.998 1.00 9.54 39 THR D CA 1
ATOM 2444 C C . THR B 1 39 ? -33.064 36.755 -33.675 1.00 9.26 39 THR D C 1
ATOM 2445 O O . THR B 1 39 ? -33.474 35.616 -33.515 1.00 9.47 39 THR D O 1
ATOM 2449 N N . ARG B 1 40 ? -31.982 37.038 -34.381 1.00 9.67 40 ARG D N 1
ATOM 2450 C CA . ARG B 1 40 ? -31.164 35.980 -35.013 1.00 9.56 40 ARG D CA 1
ATOM 2451 C C . ARG B 1 40 ? -30.669 34.970 -33.921 1.00 9.30 40 ARG D C 1
ATOM 2452 O O . ARG B 1 40 ? -30.759 33.749 -34.096 1.00 8.94 40 ARG D O 1
ATOM 2460 N N . GLU B 1 41 ? -30.218 35.473 -32.783 1.00 9.22 41 GLU D N 1
ATOM 2461 C CA . GLU B 1 41 ? -29.808 34.623 -31.661 1.00 10.10 41 GLU D CA 1
ATOM 2462 C C . GLU B 1 41 ? -30.958 33.710 -31.152 1.00 8.40 41 GLU D C 1
ATOM 2463 O O . GLU B 1 41 ? -30.726 32.525 -30.794 1.00 8.31 41 GLU D O 1
ATOM 2469 N N . GLN B 1 42 ? -32.170 34.280 -31.049 1.00 8.39 42 GLN D N 1
ATOM 2470 C CA . GLN B 1 42 ? -33.346 33.501 -30.622 1.00 7.92 42 GLN D CA 1
ATOM 2471 C C . GLN B 1 42 ? -33.709 32.388 -31.607 1.00 7.22 42 GLN D C 1
ATOM 2472 O O . GLN B 1 42 ? -34.070 31.259 -31.235 1.00 8.35 42 GLN D O 1
ATOM 2478 N N . ILE B 1 43 ? -33.566 32.695 -32.895 1.00 7.43 43 ILE D N 1
ATOM 2479 C CA . ILE B 1 43 ? -33.847 31.690 -33.918 1.00 6.84 43 ILE D CA 1
ATOM 2480 C C . ILE B 1 43 ? -32.738 30.634 -33.908 1.00 6.81 43 ILE D C 1
ATOM 2481 O O . ILE B 1 43 ? -33.043 29.476 -33.908 1.00 8.76 43 ILE D O 1
ATOM 2486 N N . GLN B 1 44 ? -31.473 31.035 -33.830 1.00 7.09 44 GLN D N 1
ATOM 2487 C CA . GLN B 1 44 ? -30.389 30.066 -33.762 1.00 7.32 44 GLN D CA 1
ATOM 2488 C C . GLN B 1 44 ? -30.509 29.181 -32.513 1.00 8.21 44 GLN D C 1
ATOM 2489 O O . GLN B 1 44 ? -30.274 27.941 -32.568 1.00 8.22 44 GLN D O 1
ATOM 2495 N N . GLY B 1 45 ? -30.802 29.780 -31.362 1.00 7.43 45 GLY D N 1
ATOM 2496 C CA . GLY B 1 45 ? -30.974 28.966 -30.148 1.00 7.30 45 GLY D CA 1
ATOM 2497 C C . GLY B 1 45 ? -32.110 27.944 -30.276 1.00 7.98 45 GLY D C 1
ATOM 2498 O O . GLY B 1 45 ? -32.000 26.815 -29.759 1.00 8.00 45 GLY D O 1
ATOM 2499 N N . TRP B 1 46 ? -33.216 28.344 -30.898 1.00 7.41 46 TRP D N 1
ATOM 2500 C CA . TRP B 1 46 ? -34.332 27.425 -31.180 1.00 7.48 46 TRP D CA 1
ATOM 2501 C C . TRP B 1 46 ? -33.891 26.238 -32.070 1.00 7.49 46 TRP D C 1
ATOM 2502 O O . TRP B 1 46 ? -34.191 25.076 -31.756 1.00 6.81 46 TRP D O 1
ATOM 2513 N N . VAL B 1 47 ? -33.157 26.534 -33.152 1.00 6.61 47 VAL D N 1
ATOM 2514 C CA . VAL B 1 47 ? -32.710 25.456 -34.070 1.00 6.79 47 VAL D CA 1
ATOM 2515 C C . VAL B 1 47 ? -31.751 24.491 -33.389 1.00 7.38 47 VAL D C 1
ATOM 2516 O O . VAL B 1 47 ? -31.911 23.275 -33.487 1.00 7.38 47 VAL D O 1
ATOM 2520 N N . ALA B 1 48 ? -30.831 25.031 -32.551 1.00 7.36 48 ALA D N 1
ATOM 2521 C CA . ALA B 1 48 ? -29.868 24.178 -31.882 1.00 6.70 48 ALA D CA 1
ATOM 2522 C C . ALA B 1 48 ? -30.573 23.304 -30.807 1.00 7.00 48 ALA D C 1
ATOM 2523 O O . ALA B 1 48 ? -30.236 22.131 -30.645 1.00 7.21 48 ALA D O 1
ATOM 2525 N N . ASN B 1 49 ? -31.501 23.890 -30.051 1.00 6.53 49 ASN D N 1
ATOM 2526 C CA . ASN B 1 49 ? -32.181 23.122 -29.019 1.00 5.90 49 ASN D CA 1
ATOM 2527 C C . ASN B 1 49 ? -33.164 22.114 -29.534 1.00 6.41 49 ASN D C 1
ATOM 2528 O O . ASN B 1 49 ? -33.195 20.966 -29.070 1.00 6.52 49 ASN D O 1
ATOM 2533 N N . ARG B 1 50 ? -33.906 22.477 -30.593 1.00 7.56 50 ARG D N 1
ATOM 2534 C CA . ARG B 1 50 ? -34.856 21.533 -31.207 1.00 6.95 50 ARG D CA 1
ATOM 2535 C C . ARG B 1 50 ? -34.164 20.346 -31.899 1.00 7.69 50 ARG D C 1
ATOM 2536 O O . ARG B 1 50 ? -34.750 19.268 -32.049 1.00 6.76 50 ARG D O 1
ATOM 2544 N N . PHE B 1 51 ? -32.885 20.460 -32.220 1.00 6.62 51 PHE D N 1
ATOM 2545 C CA . PHE B 1 51 ? -32.113 19.323 -32.774 1.00 7.15 51 PHE D CA 1
ATOM 2546 C C . PHE B 1 51 ? -32.072 18.210 -31.739 1.00 6.45 51 PHE D C 1
ATOM 2547 O O . PHE B 1 51 ? -32.010 17.045 -32.119 1.00 7.41 51 PHE D O 1
ATOM 2555 N N . TYR B 1 52 ? -32.083 18.519 -30.423 1.00 6.14 52 TYR D N 1
ATOM 2556 C CA . TYR B 1 52 ? -32.042 17.439 -29.449 1.00 6.38 52 TYR D CA 1
ATOM 2557 C C . TYR B 1 52 ? -33.351 16.628 -29.506 1.00 6.20 52 TYR D C 1
ATOM 2558 O O . TYR B 1 52 ? -33.351 15.402 -29.267 1.00 6.20 52 TYR D O 1
ATOM 2567 N N . TYR B 1 53 ? -34.479 17.302 -29.729 1.00 6.08 53 TYR D N 1
ATOM 2568 C CA . TYR B 1 53 ? -35.764 16.601 -29.920 1.00 6.09 53 TYR D CA 1
ATOM 2569 C C . TYR B 1 53 ? -35.685 15.737 -31.203 1.00 6.44 53 TYR D C 1
ATOM 2570 O O . TYR B 1 53 ? -36.041 14.553 -31.147 1.00 6.17 53 TYR D O 1
ATOM 2579 N N . GLN B 1 54 ? -35.213 16.327 -32.311 1.00 7.15 54 GLN D N 1
ATOM 2580 C CA . GLN B 1 54 ? -35.156 15.604 -33.579 1.00 7.88 54 GLN D CA 1
ATOM 2581 C C . GLN B 1 54 ? -34.319 14.343 -33.504 1.00 7.36 54 GLN D C 1
ATOM 2582 O O . GLN B 1 54 ? -34.700 13.292 -34.070 1.00 8.82 54 GLN D O 1
ATOM 2588 N N . THR B 1 55 ? -33.169 14.400 -32.832 1.00 7.59 55 THR D N 1
ATOM 2589 C CA . THR B 1 55 ? -32.310 13.261 -32.713 1.00 7.10 55 THR D CA 1
ATOM 2590 C C . THR B 1 55 ? -32.817 12.210 -31.717 1.00 7.56 55 THR D C 1
ATOM 2591 O O . THR B 1 55 ? -32.289 11.080 -31.662 1.00 8.97 55 THR D O 1
ATOM 2595 N N . THR B 1 56 ? -33.753 12.611 -30.827 1.00 6.95 56 THR D N 1
ATOM 2596 C CA . THR B 1 56 ? -34.398 11.679 -29.901 1.00 6.73 56 THR D CA 1
ATOM 2597 C C . THR B 1 56 ? -35.559 10.890 -30.571 1.00 6.90 56 THR D C 1
ATOM 2598 O O . THR B 1 56 ? -35.860 9.772 -30.131 1.00 7.15 56 THR D O 1
ATOM 2602 N N A ILE B 1 57 ? -36.187 11.461 -31.593 0.30 7.07 57 ILE D N 1
ATOM 2603 N N B ILE B 1 57 ? -36.229 11.446 -31.576 0.70 6.76 57 ILE D N 1
ATOM 2604 C CA A ILE B 1 57 ? -37.314 10.807 -32.247 0.30 7.04 57 ILE D CA 1
ATOM 2605 C CA B ILE B 1 57 ? -37.365 10.750 -32.195 0.70 6.41 57 ILE D CA 1
ATOM 2606 C C A ILE B 1 57 ? -37.000 9.340 -32.603 0.30 7.08 57 ILE D C 1
ATOM 2607 C C B ILE B 1 57 ? -37.020 9.302 -32.618 0.70 6.49 57 ILE D C 1
ATOM 2608 O O A ILE B 1 57 ? -37.763 8.449 -32.223 0.30 7.16 57 ILE D O 1
ATOM 2609 O O B ILE B 1 57 ? -37.796 8.387 -32.319 0.70 6.89 57 ILE D O 1
ATOM 2618 N N . PRO B 1 58 ? -35.912 9.082 -33.359 1.00 7.07 58 PRO D N 1
ATOM 2619 C CA . PRO B 1 58 ? -35.604 7.667 -33.681 1.00 7.58 58 PRO D CA 1
ATOM 2620 C C . PRO B 1 58 ? -35.312 6.785 -32.460 1.00 7.39 58 PRO D C 1
ATOM 2621 O O . PRO B 1 58 ? -35.605 5.585 -32.507 1.00 6.55 58 PRO D O 1
ATOM 2625 N N . LEU B 1 59 ? -34.754 7.351 -31.379 1.00 6.15 59 LEU D N 1
ATOM 2626 C CA . LEU B 1 59 ? -34.509 6.577 -30.149 1.00 5.85 59 LEU D CA 1
ATOM 2627 C C . LEU B 1 59 ? -35.838 6.142 -29.527 1.00 6.37 59 LEU D C 1
ATOM 2628 O O . LEU B 1 59 ? -35.999 4.977 -29.137 1.00 6.05 59 LEU D O 1
ATOM 2633 N N . LYS B 1 60 ? -36.798 7.071 -29.479 1.00 5.90 60 LYS D N 1
ATOM 2634 C CA . LYS B 1 60 ? -38.120 6.805 -28.981 1.00 6.65 60 LYS D CA 1
ATOM 2635 C C . LYS B 1 60 ? -38.912 5.815 -29.777 1.00 6.31 60 LYS D C 1
ATOM 2636 O O . LYS B 1 60 ? -39.616 4.962 -29.250 1.00 6.56 60 LYS D O 1
ATOM 2642 N N . ASP B 1 61 ? -38.802 5.960 -31.095 1.00 5.79 61 ASP D N 1
ATOM 2643 C CA . ASP B 1 61 ? -39.485 5.003 -32.001 1.00 5.89 61 ASP D CA 1
ATOM 2644 C C . ASP B 1 61 ? -38.908 3.614 -31.899 1.00 6.18 61 ASP D C 1
ATOM 2645 O O . ASP B 1 61 ? -39.656 2.609 -31.957 1.00 6.97 61 ASP D O 1
ATOM 2650 N N . ALA B 1 62 ? -37.585 3.514 -31.807 1.00 6.13 62 ALA D N 1
ATOM 2651 C CA . ALA B 1 62 ? -36.957 2.205 -31.521 1.00 5.31 62 ALA D CA 1
ATOM 2652 C C . ALA B 1 62 ? -37.417 1.633 -30.154 1.00 6.27 62 ALA D C 1
ATOM 2653 O O . ALA B 1 62 ? -37.651 0.431 -30.085 1.00 6.90 62 ALA D O 1
ATOM 2655 N N . ALA B 1 63 ? -37.584 2.504 -29.149 1.00 6.91 63 ALA D N 1
ATOM 2656 C CA . ALA B 1 63 ? -38.069 2.006 -27.872 1.00 6.54 63 ALA D CA 1
ATOM 2657 C C . ALA B 1 63 ? -39.484 1.429 -27.936 1.00 6.59 63 ALA D C 1
ATOM 2658 O O . ALA B 1 63 ? -39.768 0.400 -27.321 1.00 6.91 63 ALA D O 1
ATOM 2660 N N . ILE B 1 64 ? -40.339 2.087 -28.741 1.00 6.53 64 ILE D N 1
ATOM 2661 C CA . ILE B 1 64 ? -41.696 1.576 -29.022 1.00 6.41 64 ILE D CA 1
ATOM 2662 C C . ILE B 1 64 ? -41.607 0.178 -29.656 1.00 6.98 64 ILE D C 1
ATOM 2663 O O . ILE B 1 64 ? -42.279 -0.789 -29.224 1.00 6.67 64 ILE D O 1
ATOM 2668 N N . MET B 1 65 ? -40.819 0.067 -30.726 1.00 7.29 65 MET D N 1
ATOM 2669 C CA A MET B 1 65 ? -40.666 -1.214 -31.382 0.50 6.46 65 MET D CA 1
ATOM 2670 C CA B MET B 1 65 ? -40.616 -1.208 -31.396 0.50 7.60 65 MET D CA 1
ATOM 2671 C C . MET B 1 65 ? -40.132 -2.322 -30.477 1.00 6.75 65 MET D C 1
ATOM 2672 O O . MET B 1 65 ? -40.567 -3.493 -30.620 1.00 7.53 65 MET D O 1
ATOM 2681 N N . ALA B 1 66 ? -39.214 -1.999 -29.558 1.00 6.20 66 ALA D N 1
ATOM 2682 C CA . ALA B 1 66 ? -38.646 -2.986 -28.640 1.00 7.36 66 ALA D CA 1
ATOM 2683 C C . ALA B 1 66 ? -39.703 -3.561 -27.741 1.00 6.88 66 ALA D C 1
ATOM 2684 O O . ALA B 1 66 ? -39.515 -4.663 -27.216 1.00 7.93 66 ALA D O 1
ATOM 2686 N N . ASN B 1 67 ? -40.745 -2.781 -27.491 1.00 7.03 67 ASN D N 1
ATOM 2687 C CA . ASN B 1 67 ? -41.842 -3.185 -26.632 1.00 7.00 67 ASN D CA 1
ATOM 2688 C C . ASN B 1 67 ? -43.069 -3.734 -27.370 1.00 7.09 67 ASN D C 1
ATOM 2689 O O . ASN B 1 67 ? -44.093 -3.999 -26.719 1.00 7.11 67 ASN D O 1
ATOM 2694 N N . CYS B 1 68 ? -42.964 -3.917 -28.703 1.00 7.95 68 CYS D N 1
ATOM 2695 C CA . CYS B 1 68 ? -44.137 -4.214 -29.551 1.00 7.18 68 CYS D CA 1
ATOM 2696 C C . CYS B 1 68 ? -43.966 -5.610 -30.200 1.00 8.05 68 CYS D C 1
ATOM 2697 O O . CYS B 1 68 ? -43.225 -5.773 -31.155 1.00 7.87 68 CYS D O 1
ATOM 2700 N N . PRO B 1 69 ? -44.608 -6.643 -29.618 1.00 8.90 69 PRO D N 1
ATOM 2701 C CA . PRO B 1 69 ? -44.495 -7.983 -30.170 1.00 9.25 69 PRO D CA 1
ATOM 2702 C C . PRO B 1 69 ? -45.315 -8.247 -31.453 1.00 10.17 69 PRO D C 1
ATOM 2703 O O . PRO B 1 69 ? -45.306 -9.368 -31.945 1.00 13.29 69 PRO D O 1
ATOM 2707 N N . ASP B 1 70 ? -45.999 -7.245 -31.971 1.00 10.09 70 ASP D N 1
ATOM 2708 C CA . ASP B 1 70 ? -46.790 -7.374 -33.198 1.00 10.79 70 ASP D CA 1
ATOM 2709 C C . ASP B 1 70 ? -46.002 -7.003 -34.476 1.00 9.88 70 ASP D C 1
ATOM 2710 O O . ASP B 1 70 ? -45.714 -5.819 -34.733 1.00 10.46 70 ASP D O 1
ATOM 2715 N N . ALA B 1 71 ? -45.592 -8.010 -35.246 1.00 10.38 71 ALA D N 1
ATOM 2716 C CA . ALA B 1 71 ? -44.795 -7.712 -36.454 1.00 11.09 71 ALA D CA 1
ATOM 2717 C C . ALA B 1 71 ? -45.429 -6.773 -37.490 1.00 10.85 71 ALA D C 1
ATOM 2718 O O . ALA B 1 71 ? -44.718 -5.975 -38.090 1.00 11.50 71 ALA D O 1
ATOM 2720 N N . GLN B 1 72 ? -46.742 -6.875 -37.670 1.00 10.96 72 GLN D N 1
ATOM 2721 C CA . GLN B 1 72 ? -47.460 -6.009 -38.595 1.00 11.74 72 GLN D CA 1
ATOM 2722 C C . GLN B 1 72 ? -47.255 -4.544 -38.227 1.00 10.44 72 GLN D C 1
ATOM 2723 O O . GLN B 1 72 ? -46.933 -3.720 -39.083 1.00 11.19 72 GLN D O 1
ATOM 2729 N N . THR B 1 73 ? -47.439 -4.225 -36.949 1.00 9.56 73 THR D N 1
ATOM 2730 C CA . THR B 1 73 ? -47.243 -2.867 -36.478 1.00 8.88 73 THR D CA 1
ATOM 2731 C C . THR B 1 73 ? -45.789 -2.433 -36.638 1.00 8.36 73 THR D C 1
ATOM 2732 O O . THR B 1 73 ? -45.533 -1.299 -36.999 1.00 8.64 73 THR D O 1
ATOM 2736 N N . ARG B 1 74 ? -44.851 -3.333 -36.361 1.00 8.40 74 ARG D N 1
ATOM 2737 C CA . ARG B 1 74 ? -43.431 -3.008 -36.463 1.00 8.07 74 ARG D CA 1
ATOM 2738 C C . ARG B 1 74 ? -43.037 -2.666 -37.898 1.00 8.84 74 ARG D C 1
ATOM 2739 O O . ARG B 1 74 ? -42.204 -1.791 -38.135 1.00 8.71 74 ARG D O 1
ATOM 2747 N N . ARG B 1 75 ? -43.646 -3.367 -38.847 1.00 9.10 75 ARG D N 1
ATOM 2748 C CA . ARG B 1 75 ? -43.375 -3.167 -40.284 1.00 9.96 75 ARG D CA 1
ATOM 2749 C C . ARG B 1 75 ? -43.759 -1.736 -40.713 1.00 9.69 75 ARG D C 1
ATOM 2750 O O . ARG B 1 75 ? -43.115 -1.144 -41.611 1.00 12.02 75 ARG D O 1
ATOM 2758 N N . LYS B 1 76 ? -44.828 -1.212 -40.111 1.00 9.48 76 LYS D N 1
ATOM 2759 C CA . LYS B 1 76 ? -45.254 0.162 -40.370 1.00 9.87 76 LYS D CA 1
ATOM 2760 C C . LYS B 1 76 ? -44.389 1.174 -39.583 1.00 9.25 76 LYS D C 1
ATOM 2761 O O . LYS B 1 76 ? -43.924 2.202 -40.115 1.00 10.21 76 LYS D O 1
ATOM 2767 N N . TRP B 1 77 ? -44.174 0.914 -38.287 1.00 8.19 77 TRP D N 1
ATOM 2768 C CA . TRP B 1 77 ? -43.517 1.891 -37.393 1.00 7.55 77 TRP D CA 1
ATOM 2769 C C . TRP B 1 77 ? -42.076 2.188 -37.788 1.00 7.96 77 TRP D C 1
ATOM 2770 O O . TRP B 1 77 ? -41.579 3.331 -37.604 1.00 8.17 77 TRP D O 1
ATOM 2781 N N . VAL B 1 78 ? -41.381 1.185 -38.358 1.00 7.59 78 VAL D N 1
ATOM 2782 C CA . VAL B 1 78 ? -39.954 1.356 -38.678 1.00 7.74 78 VAL D CA 1
ATOM 2783 C C . VAL B 1 78 ? -39.751 2.461 -39.731 1.00 7.44 78 VAL D C 1
ATOM 2784 O O . VAL B 1 78 ? -38.661 3.063 -39.818 1.00 7.54 78 VAL D O 1
ATOM 2788 N N . GLN B 1 79 ? -40.780 2.759 -40.494 1.00 8.64 79 GLN D N 1
ATOM 2789 C CA . GLN B 1 79 ? -40.628 3.819 -41.511 1.00 8.61 79 GLN D CA 1
ATOM 2790 C C . GLN B 1 79 ? -40.304 5.181 -40.886 1.00 8.24 79 GLN D C 1
ATOM 2791 O O . GLN B 1 79 ? -39.658 6.022 -41.488 1.00 8.77 79 GLN D O 1
ATOM 2797 N N . ARG B 1 80 ? -40.739 5.387 -39.648 1.00 7.77 80 ARG D N 1
ATOM 2798 C CA . ARG B 1 80 ? -40.453 6.649 -38.935 1.00 7.93 80 ARG D CA 1
ATOM 2799 C C . ARG B 1 80 ? -38.935 6.786 -38.722 1.00 7.81 80 ARG D C 1
ATOM 2800 O O . ARG B 1 80 ? -38.357 7.906 -38.821 1.00 8.91 80 ARG D O 1
ATOM 2808 N N . ILE B 1 81 ? -38.296 5.660 -38.346 1.00 8.17 81 ILE D N 1
ATOM 2809 C CA . ILE B 1 81 ? -36.839 5.614 -38.117 1.00 7.91 81 ILE D CA 1
ATOM 2810 C C . ILE B 1 81 ? -36.101 5.871 -39.446 1.00 8.34 81 ILE D C 1
ATOM 2811 O O . ILE B 1 81 ? -35.152 6.678 -39.526 1.00 8.80 81 ILE D O 1
ATOM 2816 N N . LEU B 1 82 ? -36.564 5.213 -40.520 1.00 9.48 82 LEU D N 1
ATOM 2817 C CA . LEU B 1 82 ? -36.015 5.477 -41.863 1.00 9.70 82 LEU D CA 1
ATOM 2818 C C . LEU B 1 82 ? -36.155 6.930 -42.281 1.00 8.60 82 LEU D C 1
ATOM 2819 O O . LEU B 1 82 ? -35.229 7.484 -42.939 1.00 11.14 82 LEU D O 1
ATOM 2824 N N . ASP B 1 83 ? -37.297 7.532 -41.985 1.00 8.63 83 ASP D N 1
ATOM 2825 C CA . ASP B 1 83 ? -37.541 8.924 -42.353 1.00 8.66 83 ASP D CA 1
ATOM 2826 C C . ASP B 1 83 ? -36.498 9.868 -41.681 1.00 7.97 83 ASP D C 1
ATOM 2827 O O . ASP B 1 83 ? -35.979 10.801 -42.315 1.00 10.93 83 ASP D O 1
ATOM 2832 N N . HIS B 1 84 ? -36.248 9.687 -40.385 1.00 7.59 84 HIS D N 1
ATOM 2833 C CA . HIS B 1 84 ? -35.284 10.523 -39.708 1.00 6.62 84 HIS D CA 1
ATOM 2834 C C . HIS B 1 84 ? -33.838 10.171 -39.925 1.00 6.55 84 HIS D C 1
ATOM 2835 O O . HIS B 1 84 ? -33.003 11.070 -40.035 1.00 7.62 84 HIS D O 1
ATOM 2842 N N . ASP B 1 85 ? -33.493 8.896 -39.912 1.00 8.00 85 ASP D N 1
ATOM 2843 C CA . ASP B 1 85 ? -32.080 8.488 -40.096 1.00 7.68 85 ASP D CA 1
ATOM 2844 C C . ASP B 1 85 ? -31.610 8.476 -41.596 1.00 9.22 85 ASP D C 1
ATOM 2845 O O . ASP B 1 85 ? -30.419 8.610 -41.868 1.00 11.10 85 ASP D O 1
ATOM 2850 N N . GLY B 1 86 ? -32.555 8.316 -42.516 1.00 11.25 86 GLY D N 1
ATOM 2851 C CA . GLY B 1 86 ? -32.243 8.285 -43.933 1.00 12.28 86 GLY D CA 1
ATOM 2852 C C . GLY B 1 86 ? -31.911 6.889 -44.422 1.00 17.30 86 GLY D C 1
ATOM 2853 O O . GLY B 1 86 ? -31.285 6.103 -43.710 1.00 19.03 86 GLY D O 1
ATOM 2854 N N . SER B 1 87 ? -32.333 6.579 -45.644 1.00 21.17 87 SER D N 1
ATOM 2855 C CA . SER B 1 87 ? -32.081 5.269 -46.232 1.00 24.43 87 SER D CA 1
ATOM 2856 C C . SER B 1 87 ? -30.649 5.159 -46.743 1.00 24.74 87 SER D C 1
ATOM 2857 O O . SER B 1 87 ? -30.122 4.059 -46.910 1.00 25.87 87 SER D O 1
ATOM 2860 N N . HIS B 1 88 ? -30.023 6.306 -46.989 1.00 29.23 88 HIS D N 1
ATOM 2861 C CA . HIS B 1 88 ? -28.651 6.340 -47.481 1.00 29.91 88 HIS D CA 1
ATOM 2862 C C . HIS B 1 88 ? -28.144 7.773 -47.602 1.00 30.69 88 HIS D C 1
ATOM 2863 O O . HIS B 1 88 ? -28.882 8.671 -48.007 1.00 33.27 88 HIS D O 1
ATOM 2870 N N . GLY B 1 89 ? -26.880 7.980 -47.247 1.00 29.93 89 GLY D N 1
ATOM 2871 C CA . GLY B 1 89 ? -26.275 9.297 -47.315 1.00 28.81 89 GLY D CA 1
ATOM 2872 C C . GLY B 1 89 ? -26.951 10.294 -46.393 1.00 28.19 89 GLY D C 1
ATOM 2873 O O . GLY B 1 89 ? -27.834 9.934 -45.614 1.00 28.51 89 GLY D O 1
ATOM 2874 N N . GLU B 1 90 ? -26.533 11.552 -46.483 1.00 25.94 90 GLU D N 1
ATOM 2875 C CA . GLU B 1 90 ? -27.101 12.608 -45.653 1.00 25.84 90 GLU D CA 1
ATOM 2876 C C . GLU B 1 90 ? -28.621 12.644 -45.769 1.00 24.68 90 GLU D C 1
ATOM 2877 O O . GLU B 1 90 ? -29.267 13.578 -45.295 1.00 24.92 90 GLU D O 1
ATOM 2883 N N . ASP B 1 91 ? -29.185 11.620 -46.401 1.00 24.33 91 ASP D N 1
ATOM 2884 C CA . ASP B 1 91 ? -30.629 11.532 -46.580 1.00 22.38 91 ASP D CA 1
ATOM 2885 C C . ASP B 1 91 ? -31.337 11.306 -45.249 1.00 19.20 91 ASP D C 1
ATOM 2886 O O . ASP B 1 91 ? -30.876 10.527 -44.414 1.00 19.36 91 ASP D O 1
ATOM 2891 N N . GLY B 1 92 ? -32.460 11.991 -45.057 1.00 16.85 92 GLY D N 1
ATOM 2892 C CA . GLY B 1 92 ? -33.215 11.869 -43.857 1.00 13.53 92 GLY D CA 1
ATOM 2893 C C . GLY B 1 92 ? -33.452 13.183 -43.144 1.00 10.75 92 GLY D C 1
ATOM 2894 O O . GLY B 1 92 ? -32.788 14.219 -43.412 1.00 10.02 92 GLY D O 1
ATOM 2895 N N . GLY B 1 93 ? -34.393 13.148 -42.213 1.00 9.78 93 GLY D N 1
ATOM 2896 C CA . GLY B 1 93 ? -34.747 14.332 -41.464 1.00 7.65 93 GLY D CA 1
ATOM 2897 C C . GLY B 1 93 ? -33.703 14.906 -40.509 1.00 8.73 93 GLY D C 1
ATOM 2898 O O . GLY B 1 93 ? -33.645 16.127 -40.351 1.00 8.72 93 GLY D O 1
ATOM 2899 N N . ILE B 1 94 ? -32.847 14.075 -39.923 1.00 7.82 94 ILE D N 1
ATOM 2900 C CA . ILE B 1 94 ? -31.763 14.594 -39.073 1.00 9.00 94 ILE D CA 1
ATOM 2901 C C . ILE B 1 94 ? -30.771 15.421 -39.901 1.00 7.98 94 ILE D C 1
ATOM 2902 O O . ILE B 1 94 ? -30.370 16.510 -39.473 1.00 8.56 94 ILE D O 1
ATOM 2907 N N . GLU B 1 95 ? -30.453 14.942 -41.118 1.00 8.51 95 GLU D N 1
ATOM 2908 C CA . GLU B 1 95 ? -29.589 15.691 -42.034 1.00 9.43 95 GLU D CA 1
ATOM 2909 C C . GLU B 1 95 ? -30.269 16.999 -42.507 1.00 9.19 95 GLU D C 1
ATOM 2910 O O . GLU B 1 95 ? -29.611 18.038 -42.639 1.00 9.39 95 GLU D O 1
ATOM 2916 N N . ALA B 1 96 ? -31.560 16.940 -42.813 1.00 9.35 96 ALA D N 1
ATOM 2917 C CA . ALA B 1 96 ? -32.302 18.137 -43.177 1.00 8.92 96 ALA D CA 1
ATOM 2918 C C . ALA B 1 96 ? -32.294 19.171 -42.059 1.00 8.55 96 ALA D C 1
ATOM 2919 O O . ALA B 1 96 ? -32.227 20.381 -42.309 1.00 8.49 96 ALA D O 1
ATOM 2921 N N . TRP B 1 97 ? -32.412 18.743 -40.794 1.00 7.67 97 TRP D N 1
ATOM 2922 C CA . TRP B 1 97 ? -32.300 19.702 -39.671 1.00 7.35 97 TRP D CA 1
ATOM 2923 C C . TRP B 1 97 ? -30.909 20.300 -39.573 1.00 7.72 97 TRP D C 1
ATOM 2924 O O . TRP B 1 97 ? -30.770 21.482 -39.279 1.00 8.80 97 TRP D O 1
ATOM 2935 N N . LEU B 1 98 ? -29.857 19.503 -39.791 1.00 8.60 98 LEU D N 1
ATOM 2936 C CA . LEU B 1 98 ? -28.514 20.081 -39.840 1.00 8.01 98 LEU D CA 1
ATOM 2937 C C . LEU B 1 98 ? -28.403 21.176 -40.933 1.00 8.51 98 LEU D C 1
ATOM 2938 O O . LEU B 1 98 ? -27.688 22.197 -40.757 1.00 9.17 98 LEU D O 1
ATOM 2943 N N . ARG B 1 99 ? -29.067 20.961 -42.076 1.00 8.38 99 ARG D N 1
ATOM 2944 C CA . ARG B 1 99 ? -29.087 21.969 -43.199 1.00 9.30 99 ARG D CA 1
ATOM 2945 C C . ARG B 1 99 ? -29.869 23.223 -42.804 1.00 9.36 99 ARG D C 1
ATOM 2946 O O . ARG B 1 99 ? -29.455 24.349 -43.138 1.00 9.33 99 ARG D O 1
ATOM 2954 N N . LEU B 1 100 ? -30.905 23.071 -41.967 1.00 8.55 100 LEU D N 1
ATOM 2955 C CA . LEU B 1 100 ? -31.588 24.228 -41.389 1.00 8.33 100 LEU D CA 1
ATOM 2956 C C . LEU B 1 100 ? -30.616 24.984 -40.474 1.00 9.87 100 LEU D C 1
ATOM 2957 O O . LEU B 1 100 ? -30.561 26.217 -40.508 1.00 9.54 100 LEU D O 1
ATOM 2962 N N . GLY B 1 101 ? -29.867 24.231 -39.648 1.00 9.04 101 GLY D N 1
ATOM 2963 C CA . GLY B 1 101 ? -28.806 24.845 -38.846 1.00 8.42 101 GLY D CA 1
ATOM 2964 C C . GLY B 1 101 ? -27.855 25.720 -39.690 1.00 8.62 101 GLY D C 1
ATOM 2965 O O . GLY B 1 101 ? -27.594 26.886 -39.362 1.00 9.58 101 GLY D O 1
ATOM 2966 N N . GLU B 1 102 ? -27.339 25.154 -40.774 1.00 9.17 102 GLU D N 1
ATOM 2967 C CA . GLU B 1 102 ? -26.442 25.897 -41.668 1.00 9.74 102 GLU D CA 1
ATOM 2968 C C . GLU B 1 102 ? -27.164 27.118 -42.272 1.00 9.23 102 GLU D C 1
ATOM 2969 O O . GLU B 1 102 ? -26.548 28.201 -42.431 1.00 10.49 102 GLU D O 1
ATOM 2975 N N . ALA B 1 103 ? -28.446 26.965 -42.595 1.00 8.77 103 ALA D N 1
ATOM 2976 C CA . ALA B 1 103 ? -29.214 28.044 -43.231 1.00 9.73 103 ALA D CA 1
ATOM 2977 C C . ALA B 1 103 ? -29.456 29.252 -42.331 1.00 9.34 103 ALA D C 1
ATOM 2978 O O . ALA B 1 103 ? -29.713 30.347 -42.850 1.00 10.56 103 ALA D O 1
ATOM 2980 N N . VAL B 1 104 ? -29.403 29.057 -40.990 1.00 9.78 104 VAL D N 1
ATOM 2981 C CA . VAL B 1 104 ? -29.544 30.116 -40.043 1.00 9.36 104 VAL D CA 1
ATOM 2982 C C . VAL B 1 104 ? -28.214 30.595 -39.463 1.00 9.57 104 VAL D C 1
ATOM 2983 O O . VAL B 1 104 ? -28.226 31.475 -38.597 1.00 9.99 104 VAL D O 1
ATOM 2987 N N . GLY B 1 105 ? -27.093 30.028 -39.923 1.00 9.66 105 GLY D N 1
ATOM 2988 C CA . GLY B 1 105 ? -25.748 30.467 -39.528 1.00 9.46 105 GLY D CA 1
ATOM 2989 C C . GLY B 1 105 ? -24.994 29.668 -38.473 1.00 11.12 105 GLY D C 1
ATOM 2990 O O . GLY B 1 105 ? -23.994 30.134 -37.912 1.00 12.20 105 GLY D O 1
ATOM 2991 N N . LEU B 1 106 ? -25.433 28.438 -38.255 1.00 10.43 106 LEU D N 1
ATOM 2992 C CA . LEU B 1 106 ? -24.747 27.548 -37.321 1.00 10.59 106 LEU D CA 1
ATOM 2993 C C . LEU B 1 106 ? -24.009 26.420 -38.085 1.00 12.05 106 LEU D C 1
ATOM 2994 O O . LEU B 1 106 ? -24.534 25.897 -39.092 1.00 15.59 106 LEU D O 1
ATOM 2999 N N . SER B 1 107 ? -22.865 25.990 -37.572 1.00 10.71 107 SER D N 1
ATOM 3000 C CA . SER B 1 107 ? -22.155 24.874 -38.214 1.00 10.72 107 SER D CA 1
ATOM 3001 C C . SER B 1 107 ? -22.777 23.526 -37.830 1.00 11.59 107 SER D C 1
ATOM 3002 O O . SER B 1 107 ? -23.505 23.403 -36.827 1.00 11.15 107 SER D O 1
ATOM 3005 N N . ARG B 1 108 ? -22.419 22.496 -38.573 1.00 10.57 108 ARG D N 1
ATOM 3006 C CA . ARG B 1 108 ? -22.815 21.148 -38.169 1.00 10.58 108 ARG D CA 1
ATOM 3007 C C . ARG B 1 108 ? -22.292 20.841 -36.753 1.00 9.98 108 ARG D C 1
ATOM 3008 O O . ARG B 1 108 ? -23.022 20.231 -35.949 1.00 12.15 108 ARG D O 1
ATOM 3016 N N . ASP B 1 109 ? -21.042 21.226 -36.434 1.00 10.03 109 ASP D N 1
ATOM 3017 C CA . ASP B 1 109 ? -20.547 20.945 -35.033 1.00 10.49 109 ASP D CA 1
ATOM 3018 C C . ASP B 1 109 ? -21.340 21.682 -33.984 1.00 11.67 109 ASP D C 1
ATOM 3019 O O . ASP B 1 109 ? -21.508 21.150 -32.866 1.00 12.51 109 ASP D O 1
ATOM 3024 N N . ASP B 1 110 ? -21.841 22.881 -34.278 1.00 11.02 110 ASP D N 1
ATOM 3025 C CA . ASP B 1 110 ? -22.646 23.575 -33.267 1.00 12.02 110 ASP D CA 1
ATOM 3026 C C . ASP B 1 110 ? -23.833 22.705 -32.811 1.00 10.67 110 ASP D C 1
ATOM 3027 O O . ASP B 1 110 ? -24.183 22.650 -31.611 1.00 12.00 110 ASP D O 1
ATOM 3032 N N . LEU B 1 111 ? -24.443 22.013 -33.767 1.00 9.73 111 LEU D N 1
ATOM 3033 C CA . LEU B 1 111 ? -25.617 21.159 -33.483 1.00 9.74 111 LEU D CA 1
ATOM 3034 C C . LEU B 1 111 ? -25.226 19.797 -32.957 1.00 9.37 111 LEU D C 1
ATOM 3035 O O . LEU B 1 111 ? -25.778 19.325 -31.905 1.00 8.93 111 LEU D O 1
ATOM 3040 N N . LEU B 1 112 ? -24.280 19.163 -33.630 1.00 8.81 112 LEU D N 1
ATOM 3041 C CA . LEU B 1 112 ? -23.856 17.773 -33.248 1.00 9.40 112 LEU D CA 1
ATOM 3042 C C . LEU B 1 112 ? -23.210 17.671 -31.880 1.00 10.39 112 LEU D C 1
ATOM 3043 O O . LEU B 1 112 ? -23.363 16.646 -31.155 1.00 12.36 112 LEU D O 1
ATOM 3048 N N . SER B 1 113 ? -22.498 18.708 -31.499 1.00 9.36 113 SER D N 1
ATOM 3049 C CA . SER B 1 113 ? -21.885 18.696 -30.166 1.00 9.83 113 SER D CA 1
ATOM 3050 C C . SER B 1 113 ? -22.904 18.741 -29.026 1.00 11.03 113 SER D C 1
ATOM 3051 O O . SER B 1 113 ? -22.572 18.439 -27.864 1.00 13.09 113 SER D O 1
ATOM 3054 N N . GLU B 1 114 ? -24.109 19.188 -29.357 1.00 11.18 114 GLU D N 1
ATOM 3055 C CA . GLU B 1 114 ? -25.158 19.384 -28.372 1.00 11.54 114 GLU D CA 1
ATOM 3056 C C . GLU B 1 114 ? -24.683 20.195 -27.167 1.00 11.39 114 GLU D C 1
ATOM 3057 O O . GLU B 1 114 ? -25.161 19.976 -26.054 1.00 11.92 114 GLU D O 1
ATOM 3063 N N . ARG B 1 115 ? -23.755 21.131 -27.369 1.00 10.74 115 ARG D N 1
ATOM 3064 C CA . ARG B 1 115 ? -23.323 21.956 -26.229 1.00 12.77 115 ARG D CA 1
ATOM 3065 C C . ARG B 1 115 ? -24.310 23.120 -25.882 1.00 11.45 115 ARG D C 1
ATOM 3066 O O . ARG B 1 115 ? -24.292 23.606 -24.805 1.00 12.43 115 ARG D O 1
ATOM 3074 N N . HIS B 1 116 ? -25.176 23.502 -26.810 1.00 9.55 116 HIS D N 1
ATOM 3075 C CA . HIS B 1 116 ? -26.112 24.575 -26.574 1.00 10.74 116 HIS D CA 1
ATOM 3076 C C . HIS B 1 116 ? -27.462 24.107 -25.985 1.00 9.28 116 HIS D C 1
ATOM 3077 O O . HIS B 1 116 ? -28.344 24.929 -25.700 1.00 8.64 116 HIS D O 1
ATOM 3084 N N . VAL B 1 117 ? -27.640 22.797 -25.827 1.00 7.82 117 VAL D N 1
ATOM 3085 C CA . VAL B 1 117 ? -28.928 22.274 -25.361 1.00 5.99 117 VAL D CA 1
ATOM 3086 C C . VAL B 1 117 ? -29.121 22.551 -23.870 1.00 6.04 117 VAL D C 1
ATOM 3087 O O . VAL B 1 117 ? -28.350 22.093 -23.067 1.00 7.85 117 VAL D O 1
ATOM 3091 N N . LEU B 1 118 ? -30.124 23.357 -23.593 1.00 6.06 118 LEU D N 1
ATOM 3092 C CA . LEU B 1 118 ? -30.394 23.786 -22.226 1.00 5.93 118 LEU D CA 1
ATOM 3093 C C . LEU B 1 118 ? -30.945 22.631 -21.389 1.00 5.89 118 LEU D C 1
ATOM 3094 O O . LEU B 1 118 ? -31.666 21.770 -21.891 1.00 6.14 118 LEU D O 1
ATOM 3099 N N . PRO B 1 119 ? -30.627 22.591 -20.063 1.00 5.45 119 PRO D N 1
ATOM 3100 C CA . PRO B 1 119 ? -31.129 21.471 -19.267 1.00 6.42 119 PRO D CA 1
ATOM 3101 C C . PRO B 1 119 ? -32.668 21.332 -19.300 1.00 5.97 119 PRO D C 1
ATOM 3102 O O . PRO B 1 119 ? -33.156 20.221 -19.233 1.00 6.57 119 PRO D O 1
ATOM 3106 N N . GLY B 1 120 ? -33.415 22.448 -19.289 1.00 6.20 120 GLY D N 1
ATOM 3107 C CA . GLY B 1 120 ? -34.850 22.327 -19.302 1.00 5.63 120 GLY D CA 1
ATOM 3108 C C . GLY B 1 120 ? -35.380 21.673 -20.589 1.00 6.68 120 GLY D C 1
ATOM 3109 O O . GLY B 1 120 ? -36.424 20.952 -20.557 1.00 7.40 120 GLY D O 1
ATOM 3110 N N . VAL B 1 121 ? -34.695 21.943 -21.695 1.00 7.21 121 VAL D N 1
ATOM 3111 C CA . VAL B 1 121 ? -35.047 21.246 -22.950 1.00 6.70 121 VAL D CA 1
ATOM 3112 C C . VAL B 1 121 ? -34.702 19.752 -22.876 1.00 6.33 121 VAL D C 1
ATOM 3113 O O . VAL B 1 121 ? -35.552 18.895 -23.138 1.00 6.77 121 VAL D O 1
ATOM 3117 N N . ARG B 1 122 ? -33.481 19.461 -22.427 1.00 6.46 122 ARG D N 1
ATOM 3118 C CA . ARG B 1 122 ? -33.052 18.073 -22.180 1.00 7.21 122 ARG D CA 1
ATOM 3119 C C . ARG B 1 122 ? -34.041 17.293 -21.293 1.00 5.92 122 ARG D C 1
ATOM 3120 O O . ARG B 1 122 ? -34.395 16.156 -21.622 1.00 6.82 122 ARG D O 1
ATOM 3128 N N . PHE B 1 123 ? -34.437 17.824 -20.118 1.00 5.35 123 PHE D N 1
ATOM 3129 C CA . PHE B 1 123 ? -35.285 17.046 -19.225 1.00 5.83 123 PHE D CA 1
ATOM 3130 C C . PHE B 1 123 ? -36.673 16.797 -19.817 1.00 6.66 123 PHE D C 1
ATOM 3131 O O . PHE B 1 123 ? -37.249 15.705 -19.643 1.00 6.27 123 PHE D O 1
ATOM 3139 N N . ALA B 1 124 ? -37.211 17.788 -20.569 1.00 6.41 124 ALA D N 1
ATOM 3140 C CA . ALA B 1 124 ? -38.509 17.586 -21.215 1.00 6.49 124 ALA D CA 1
ATOM 3141 C C . ALA B 1 124 ? -38.432 16.514 -22.292 1.00 6.49 124 ALA D C 1
ATOM 3142 O O . ALA B 1 124 ? -39.297 15.616 -22.351 1.00 6.78 124 ALA D O 1
ATOM 3144 N N . VAL B 1 125 ? -37.415 16.615 -23.135 1.00 6.36 125 VAL D N 1
ATOM 3145 C CA . VAL B 1 125 ? -37.283 15.675 -24.279 1.00 6.27 125 VAL D CA 1
ATOM 3146 C C . VAL B 1 125 ? -36.973 14.237 -23.737 1.00 7.32 125 VAL D C 1
ATOM 3147 O O . VAL B 1 125 ? -37.571 13.230 -24.173 1.00 6.90 125 VAL D O 1
ATOM 3151 N N . ASP B 1 126 ? -36.109 14.155 -22.702 1.00 6.58 126 ASP D N 1
ATOM 3152 C CA . ASP B 1 126 ? -35.806 12.856 -22.072 1.00 6.65 126 ASP D CA 1
ATOM 3153 C C . ASP B 1 126 ? -37.061 12.224 -21.401 1.00 7.50 126 ASP D C 1
ATOM 3154 O O . ASP B 1 126 ? -37.171 11.000 -21.347 1.00 7.73 126 ASP D O 1
ATOM 3159 N N . ALA B 1 127 ? -38.006 13.034 -20.946 1.00 6.71 127 ALA D N 1
ATOM 3160 C CA . ALA B 1 127 ? -39.265 12.510 -20.422 1.00 6.33 127 ALA D CA 1
ATOM 3161 C C . ALA B 1 127 ? -40.043 11.736 -21.446 1.00 7.12 127 ALA D C 1
ATOM 3162 O O . ALA B 1 127 ? -40.732 10.759 -21.142 1.00 6.57 127 ALA D O 1
ATOM 3164 N N . TYR B 1 128 ? -39.988 12.232 -22.671 1.00 6.67 128 TYR D N 1
ATOM 3165 C CA . TYR B 1 128 ? -40.629 11.543 -23.842 1.00 6.98 128 TYR D CA 1
ATOM 3166 C C . TYR B 1 128 ? -40.040 10.143 -24.085 1.00 6.27 128 TYR D C 1
ATOM 3167 O O . TYR B 1 128 ? -40.735 9.151 -24.160 1.00 6.76 128 TYR D O 1
ATOM 3176 N N . LEU B 1 129 ? -38.723 10.084 -24.148 1.00 7.38 129 LEU D N 1
ATOM 3177 C CA . LEU B 1 129 ? -38.018 8.850 -24.338 1.00 6.29 129 LEU D CA 1
ATOM 3178 C C . LEU B 1 129 ? -38.288 7.878 -23.222 1.00 6.50 129 LEU D C 1
ATOM 3179 O O . LEU B 1 129 ? -38.527 6.704 -23.456 1.00 6.96 129 LEU D O 1
ATOM 3184 N N . ASN B 1 130 ? -38.249 8.382 -21.981 1.00 6.57 130 ASN D N 1
ATOM 3185 C CA . ASN B 1 130 ? -38.466 7.499 -20.849 1.00 5.89 130 ASN D CA 1
ATOM 3186 C C . ASN B 1 130 ? -39.897 6.923 -20.825 1.00 6.09 130 ASN D C 1
ATOM 3187 O O . ASN B 1 130 ? -40.102 5.769 -20.424 1.00 7.97 130 ASN D O 1
ATOM 3192 N N . PHE B 1 131 ? -40.910 7.710 -21.144 1.00 6.12 131 PHE D N 1
ATOM 3193 C CA . PHE B 1 131 ? -42.278 7.187 -21.277 1.00 6.92 131 PHE D CA 1
ATOM 3194 C C . PHE B 1 131 ? -42.319 6.098 -22.362 1.00 7.64 131 PHE D C 1
ATOM 3195 O O . PHE B 1 131 ? -42.927 5.033 -22.172 1.00 7.74 131 PHE D O 1
ATOM 3203 N N . ALA B 1 132 ? -41.699 6.349 -23.516 1.00 7.11 132 ALA D N 1
ATOM 3204 C CA . ALA B 1 132 ? -41.672 5.349 -24.591 1.00 7.81 132 ALA D CA 1
ATOM 3205 C C . ALA B 1 132 ? -40.964 4.058 -24.197 1.00 8.51 132 ALA D C 1
ATOM 3206 O O . ALA B 1 132 ? -41.358 2.958 -24.665 1.00 8.79 132 ALA D O 1
ATOM 3208 N N . ARG B 1 133 ? -39.952 4.156 -23.317 1.00 7.86 133 ARG D N 1
ATOM 3209 C CA A ARG B 1 133 ? -39.275 2.936 -22.844 0.33 7.42 133 ARG D CA 1
ATOM 3210 C CA B ARG B 1 133 ? -39.231 2.986 -22.816 0.33 8.10 133 ARG D CA 1
ATOM 3211 C CA C ARG B 1 133 ? -39.230 2.979 -22.796 0.33 9.30 133 ARG D CA 1
ATOM 3212 C C . ARG B 1 133 ? -40.101 2.108 -21.879 1.00 8.46 133 ARG D C 1
ATOM 3213 O O . ARG B 1 133 ? -40.017 0.860 -21.891 1.00 8.26 133 ARG D O 1
ATOM 3235 N N . ARG B 1 134 ? -40.916 2.767 -21.051 1.00 7.20 134 ARG D N 1
ATOM 3236 C CA . ARG B 1 134 ? -41.622 2.121 -19.903 1.00 9.01 134 ARG D CA 1
ATOM 3237 C C . ARG B 1 134 ? -43.095 1.806 -20.132 1.00 8.54 134 ARG D C 1
ATOM 3238 O O . ARG B 1 134 ? -43.592 0.831 -19.582 1.00 11.27 134 ARG D O 1
ATOM 3246 N N . ALA B 1 135 ? -43.815 2.651 -20.869 1.00 9.15 135 ALA D N 1
ATOM 3247 C CA . ALA B 1 135 ? -45.241 2.419 -21.086 1.00 9.60 135 ALA D CA 1
ATOM 3248 C C . ALA B 1 135 ? -45.520 1.266 -22.061 1.00 7.71 135 ALA D C 1
ATOM 3249 O O . ALA B 1 135 ? -44.657 0.871 -22.822 1.00 10.03 135 ALA D O 1
ATOM 3251 N N . CYS B 1 136 ? -46.733 0.724 -22.036 1.00 8.91 136 CYS D N 1
ATOM 3252 C CA . CYS B 1 136 ? -47.123 -0.234 -23.048 1.00 9.42 136 CYS D CA 1
ATOM 3253 C C . CYS B 1 136 ? -47.009 0.382 -24.444 1.00 9.12 136 CYS D C 1
ATOM 3254 O O . CYS B 1 136 ? -47.185 1.609 -24.617 1.00 9.46 136 CYS D O 1
ATOM 3257 N N . TRP B 1 137 ? -46.746 -0.443 -25.459 1.00 7.77 137 TRP D N 1
ATOM 3258 C CA . TRP B 1 137 ? -46.448 0.082 -26.797 1.00 7.70 137 TRP D CA 1
ATOM 3259 C C . TRP B 1 137 ? -47.604 0.870 -27.392 1.00 7.43 137 TRP D C 1
ATOM 3260 O O . TRP B 1 137 ? -47.356 1.854 -28.049 1.00 7.75 137 TRP D O 1
ATOM 3271 N N . GLN B 1 138 ? -48.859 0.479 -27.117 1.00 7.17 138 GLN D N 1
ATOM 3272 C CA . GLN B 1 138 ? -49.998 1.189 -27.692 1.00 7.44 138 GLN D CA 1
ATOM 3273 C C . GLN B 1 138 ? -50.067 2.622 -27.179 1.00 8.49 138 GLN D C 1
ATOM 3274 O O . GLN B 1 138 ? -50.307 3.575 -27.904 1.00 8.53 138 GLN D O 1
ATOM 3280 N N . GLU B 1 139 ? -49.892 2.789 -25.872 1.00 7.63 139 GLU D N 1
ATOM 3281 C CA . GLU B 1 139 ? -49.903 4.132 -25.303 1.00 8.09 139 GLU D CA 1
ATOM 3282 C C . GLU B 1 139 ? -48.724 4.969 -25.804 1.00 7.83 139 GLU D C 1
ATOM 3283 O O . GLU B 1 139 ? -48.866 6.178 -26.056 1.00 8.65 139 GLU D O 1
ATOM 3289 N N . ALA B 1 140 ? -47.541 4.375 -25.834 1.00 7.06 140 ALA D N 1
ATOM 3290 C CA . ALA B 1 140 ? -46.376 5.101 -26.297 1.00 6.70 140 ALA D CA 1
ATOM 3291 C C . ALA B 1 140 ? -46.555 5.495 -27.767 1.00 7.41 140 ALA D C 1
ATOM 3292 O O . ALA B 1 140 ? -46.238 6.632 -28.144 1.00 9.39 140 ALA D O 1
ATOM 3294 N N . ALA B 1 141 ? -47.041 4.583 -28.595 1.00 7.06 141 ALA D N 1
ATOM 3295 C CA . ALA B 1 141 ? -47.277 4.928 -29.981 1.00 7.82 141 ALA D CA 1
ATOM 3296 C C . ALA B 1 141 ? -48.246 6.083 -30.140 1.00 7.99 141 ALA D C 1
ATOM 3297 O O . ALA B 1 141 ? -48.061 6.951 -31.036 1.00 9.14 141 ALA D O 1
ATOM 3299 N N . CYS B 1 142 ? -49.335 6.058 -29.417 1.00 8.12 142 CYS D N 1
ATOM 3300 C CA . CYS B 1 142 ? -50.349 7.074 -29.520 1.00 8.40 142 CYS D CA 1
ATOM 3301 C C . CYS B 1 142 ? -49.964 8.480 -29.024 1.00 8.98 142 CYS D C 1
ATOM 3302 O O . CYS B 1 142 ? -50.552 9.471 -29.456 1.00 8.58 142 CYS D O 1
ATOM 3305 N N . SER B 1 143 ? -48.959 8.574 -28.146 1.00 8.56 143 SER D N 1
ATOM 3306 C CA . SER B 1 143 ? -48.387 9.842 -27.727 1.00 8.04 143 SER D CA 1
ATOM 3307 C C . SER B 1 143 ? -47.704 10.626 -28.875 1.00 8.70 143 SER D C 1
ATOM 3308 O O . SER B 1 143 ? -47.399 11.816 -28.712 1.00 9.39 143 SER D O 1
ATOM 3311 N N . SER B 1 144 ? -47.527 10.003 -30.023 1.00 8.34 144 SER D N 1
ATOM 3312 C CA . SER B 1 144 ? -47.116 10.729 -31.243 1.00 7.57 144 SER D CA 1
ATOM 3313 C C . SER B 1 144 ? -48.180 11.688 -31.766 1.00 8.01 144 SER D C 1
ATOM 3314 O O . SER B 1 144 ? -47.902 12.428 -32.716 1.00 8.06 144 SER D O 1
ATOM 3317 N N . LEU B 1 145 ? -49.424 11.591 -31.298 1.00 7.39 145 LEU D N 1
ATOM 3318 C CA . LEU B 1 145 ? -50.587 12.222 -31.989 1.00 8.44 145 LEU D CA 1
ATOM 3319 C C . LEU B 1 145 ? -50.638 13.759 -31.913 1.00 8.66 145 LEU D C 1
ATOM 3320 O O . LEU B 1 145 ? -51.504 14.366 -32.552 1.00 9.36 145 LEU D O 1
ATOM 3325 N N . THR B 1 146 ? -49.674 14.399 -31.247 1.00 7.84 146 THR D N 1
ATOM 3326 C CA . THR B 1 146 ? -49.510 15.847 -31.460 1.00 8.37 146 THR D CA 1
ATOM 3327 C C . THR B 1 146 ? -49.179 16.107 -32.948 1.00 8.07 146 THR D C 1
ATOM 3328 O O . THR B 1 146 ? -49.346 17.254 -33.414 1.00 8.11 146 THR D O 1
ATOM 3332 N N . GLU B 1 147 ? -48.712 15.092 -33.699 1.00 8.13 147 GLU D N 1
ATOM 3333 C CA . GLU B 1 147 ? -48.531 15.219 -35.155 1.00 8.21 147 GLU D CA 1
ATOM 3334 C C . GLU B 1 147 ? -49.807 15.646 -35.850 1.00 7.83 147 GLU D C 1
ATOM 3335 O O . GLU B 1 147 ? -49.720 16.087 -37.031 1.00 8.10 147 GLU D O 1
ATOM 3341 N N . LEU B 1 148 ? -50.984 15.433 -35.258 1.00 7.88 148 LEU D N 1
ATOM 3342 C CA . LEU B 1 148 ? -52.258 15.917 -35.800 1.00 8.98 148 LEU D CA 1
ATOM 3343 C C . LEU B 1 148 ? -52.188 17.441 -36.111 1.00 10.07 148 LEU D C 1
ATOM 3344 O O . LEU B 1 148 ? -52.816 17.936 -37.069 1.00 10.30 148 LEU D O 1
ATOM 3349 N N . PHE B 1 149 ? -51.406 18.158 -35.326 1.00 8.37 149 PHE D N 1
ATOM 3350 C CA . PHE B 1 149 ? -51.376 19.612 -35.333 1.00 8.13 149 PHE D CA 1
ATOM 3351 C C . PHE B 1 149 ? -50.102 20.164 -36.030 1.00 8.53 149 PHE D C 1
ATOM 3352 O O . PHE B 1 149 ? -49.964 21.380 -36.204 1.00 8.64 149 PHE D O 1
ATOM 3360 N N . ALA B 1 150 ? -49.186 19.277 -36.452 1.00 9.05 150 ALA D N 1
ATOM 3361 C CA . ALA B 1 150 ? -47.875 19.697 -36.910 1.00 9.59 150 ALA D CA 1
ATOM 3362 C C . ALA B 1 150 ? -47.920 20.285 -38.337 1.00 9.34 150 ALA D C 1
ATOM 3363 O O . ALA B 1 150 ? -47.233 21.290 -38.584 1.00 9.23 150 ALA D O 1
ATOM 3365 N N . PRO B 1 151 ? -48.693 19.712 -39.266 1.00 10.21 151 PRO D N 1
ATOM 3366 C CA . PRO B 1 151 ? -48.665 20.349 -40.595 1.00 9.45 151 PRO D CA 1
ATOM 3367 C C . PRO B 1 151 ? -48.997 21.842 -40.567 1.00 9.58 151 PRO D C 1
ATOM 3368 O O . PRO B 1 151 ? -48.396 22.633 -41.330 1.00 10.35 151 PRO D O 1
ATOM 3372 N N . GLN B 1 152 ? -49.956 22.251 -39.735 1.00 10.89 152 GLN D N 1
ATOM 3373 C CA . GLN B 1 152 ? -50.293 23.668 -39.636 1.00 10.73 152 GLN D CA 1
ATOM 3374 C C . GLN B 1 152 ? -49.104 24.517 -39.146 1.00 10.84 152 GLN D C 1
ATOM 3375 O O . GLN B 1 152 ? -48.927 25.657 -39.586 1.00 10.60 152 GLN D O 1
ATOM 3381 N N . ILE B 1 153 ? -48.326 23.998 -38.191 1.00 9.60 153 ILE D N 1
ATOM 3382 C CA . ILE B 1 153 ? -47.211 24.785 -37.660 1.00 9.00 153 ILE D CA 1
ATOM 3383 C C . ILE B 1 153 ? -46.064 24.840 -38.669 1.00 10.24 153 ILE D C 1
ATOM 3384 O O . ILE B 1 153 ? -45.472 25.926 -38.862 1.00 10.41 153 ILE D O 1
ATOM 3389 N N . HIS B 1 154 ? -45.780 23.724 -39.350 1.00 9.57 154 HIS D N 1
ATOM 3390 C CA . HIS B 1 154 ? -44.787 23.734 -40.470 1.00 9.98 154 HIS D CA 1
ATOM 3391 C C . HIS B 1 154 ? -45.159 24.740 -41.549 1.00 10.58 154 HIS D C 1
ATOM 3392 O O . HIS B 1 154 ? -44.305 25.509 -42.020 1.00 10.95 154 HIS D O 1
ATOM 3399 N N . GLN B 1 155 ? -46.426 24.723 -41.952 1.00 10.12 155 GLN D N 1
ATOM 3400 C CA . GLN B 1 155 ? -46.905 25.662 -42.968 1.00 10.67 155 GLN D CA 1
ATOM 3401 C C . GLN B 1 155 ? -46.799 27.090 -42.465 1.00 10.77 155 GLN D C 1
ATOM 3402 O O . GLN B 1 155 ? -46.474 27.974 -43.269 1.00 11.99 155 GLN D O 1
ATOM 3408 N N . SER B 1 156 ? -47.083 27.362 -41.170 1.00 10.77 156 SER D N 1
ATOM 3409 C CA . SER B 1 156 ? -46.950 28.728 -40.646 1.00 10.19 156 SER D CA 1
ATOM 3410 C C . SER B 1 156 ? -45.541 29.298 -40.858 1.00 9.88 156 SER D C 1
ATOM 3411 O O . SER B 1 156 ? -45.395 30.489 -41.225 1.00 12.09 156 SER D O 1
ATOM 3414 N N . ARG B 1 157 ? -44.517 28.465 -40.702 1.00 9.26 157 ARG D N 1
ATOM 3415 C CA . ARG B 1 157 ? -43.116 28.869 -40.861 1.00 9.87 157 ARG D CA 1
ATOM 3416 C C . ARG B 1 157 ? -42.797 29.063 -42.344 1.00 10.52 157 ARG D C 1
ATOM 3417 O O . ARG B 1 157 ? -42.124 30.047 -42.703 1.00 10.95 157 ARG D O 1
ATOM 3425 N N . LEU B 1 158 ? -43.242 28.140 -43.170 1.00 10.95 158 LEU D N 1
ATOM 3426 C CA . LEU B 1 158 ? -43.050 28.301 -44.630 1.00 11.79 158 LEU D CA 1
ATOM 3427 C C . LEU B 1 158 ? -43.698 29.602 -45.142 1.00 11.72 158 LEU D C 1
ATOM 3428 O O . LEU B 1 158 ? -43.169 30.229 -46.089 1.00 15.08 158 LEU D O 1
ATOM 3433 N N . ASP B 1 159 ? -44.812 30.017 -44.528 1.00 12.60 159 ASP D N 1
ATOM 3434 C CA . ASP B 1 159 ? -45.517 31.237 -44.980 1.00 13.41 159 ASP D CA 1
ATOM 3435 C C . ASP B 1 159 ? -44.859 32.537 -44.501 1.00 13.82 159 ASP D C 1
ATOM 3436 O O . ASP B 1 159 ? -44.774 33.519 -45.261 1.00 16.10 159 ASP D O 1
ATOM 3441 N N . SER B 1 160 ? -44.408 32.564 -43.249 1.00 12.79 160 SER D N 1
ATOM 3442 C CA . SER B 1 160 ? -43.987 33.783 -42.588 1.00 12.82 160 SER D CA 1
ATOM 3443 C C . SER B 1 160 ? -42.477 34.023 -42.646 1.00 11.96 160 SER D C 1
ATOM 3444 O O . SER B 1 160 ? -42.042 35.182 -42.780 1.00 13.48 160 SER D O 1
ATOM 3447 N N . TRP B 1 161 ? -41.666 32.977 -42.525 1.00 12.16 161 TRP D N 1
ATOM 3448 C CA . TRP B 1 161 ? -40.237 33.200 -42.295 1.00 12.71 161 TRP D CA 1
ATOM 3449 C C . TRP B 1 161 ? -39.536 33.857 -43.466 1.00 12.99 161 TRP D C 1
ATOM 3450 O O . TRP B 1 161 ? -38.708 34.738 -43.250 1.00 14.03 161 TRP D O 1
ATOM 3461 N N . PRO B 1 162 ? -39.856 33.460 -44.722 1.00 12.34 162 PRO D N 1
ATOM 3462 C CA . PRO B 1 162 ? -39.115 34.036 -45.871 1.00 13.71 162 PRO D CA 1
ATOM 3463 C C . PRO B 1 162 ? -39.151 35.551 -45.927 1.00 15.29 162 PRO D C 1
ATOM 3464 O O . PRO B 1 162 ? -38.101 36.163 -46.207 1.00 18.08 162 PRO D O 1
ATOM 3468 N N . GLN B 1 163 ? -40.297 36.143 -45.607 1.00 16.06 163 GLN D N 1
ATOM 3469 C CA . GLN B 1 163 ? -40.444 37.594 -45.602 1.00 17.72 163 GLN D CA 1
ATOM 3470 C C . GLN B 1 163 ? -39.799 38.271 -44.390 1.00 15.97 163 GLN D C 1
ATOM 3471 O O . GLN B 1 163 ? -39.168 39.319 -44.530 1.00 15.90 163 GLN D O 1
ATOM 3477 N N . HIS B 1 164 ? -39.959 37.688 -43.203 1.00 13.64 164 HIS D N 1
ATOM 3478 C CA . HIS B 1 164 ? -39.470 38.321 -42.008 1.00 12.44 164 HIS D CA 1
ATOM 3479 C C . HIS B 1 164 ? -37.956 38.157 -41.883 1.00 12.26 164 HIS D C 1
ATOM 3480 O O . HIS B 1 164 ? -37.277 39.044 -41.334 1.00 12.19 164 HIS D O 1
ATOM 3487 N N . TYR B 1 165 ? -37.428 37.032 -42.377 1.00 11.33 165 TYR D N 1
ATOM 3488 C CA . TYR B 1 165 ? -36.021 36.649 -42.154 1.00 10.75 165 TYR D CA 1
ATOM 3489 C C . TYR B 1 165 ? -35.412 36.207 -43.470 1.00 11.70 165 TYR D C 1
ATOM 3490 O O . TYR B 1 165 ? -35.115 35.021 -43.695 1.00 11.99 165 TYR D O 1
ATOM 3499 N N . PRO B 1 166 ? -35.209 37.183 -44.352 1.00 12.55 166 PRO D N 1
ATOM 3500 C CA . PRO B 1 166 ? -34.690 36.804 -45.676 1.00 12.63 166 PRO D CA 1
ATOM 3501 C C . PRO B 1 166 ? -33.273 36.239 -45.722 1.00 12.30 166 PRO D C 1
ATOM 3502 O O . PRO B 1 166 ? -32.832 35.658 -46.741 1.00 14.69 166 PRO D O 1
ATOM 3506 N N . TRP B 1 167 ? -32.561 36.432 -44.610 1.00 11.65 167 TRP D N 1
ATOM 3507 C CA . TRP B 1 167 ? -31.210 35.904 -44.421 1.00 11.94 167 TRP D CA 1
ATOM 3508 C C . TRP B 1 167 ? -31.167 34.395 -44.170 1.00 11.73 167 TRP D C 1
ATOM 3509 O O . TRP B 1 167 ? -30.083 33.790 -44.221 1.00 12.55 167 TRP D O 1
ATOM 3520 N N . ILE B 1 168 ? -32.320 33.760 -43.893 1.00 10.85 168 ILE D N 1
ATOM 3521 C CA . ILE B 1 168 ? -32.364 32.289 -43.728 1.00 10.95 168 ILE D CA 1
ATOM 3522 C C . ILE B 1 168 ? -32.287 31.691 -45.138 1.00 11.58 168 ILE D C 1
ATOM 3523 O O . ILE B 1 168 ? -33.141 31.987 -45.993 1.00 13.30 168 ILE D O 1
ATOM 3528 N N . LYS B 1 169 ? -31.282 30.850 -45.382 1.00 11.62 169 LYS D N 1
ATOM 3529 C CA . LYS B 1 169 ? -31.046 30.335 -46.723 1.00 13.15 169 LYS D CA 1
ATOM 3530 C C . LYS B 1 169 ? -32.163 29.376 -47.158 1.00 13.89 169 LYS D C 1
ATOM 3531 O O . LYS B 1 169 ? -32.702 28.681 -46.350 1.00 11.80 169 LYS D O 1
ATOM 3537 N N . GLU B 1 170 ? -32.482 29.384 -48.448 1.00 14.81 170 GLU D N 1
ATOM 3538 C CA . GLU B 1 170 ? -33.587 28.596 -48.983 1.00 16.30 170 GLU D CA 1
ATOM 3539 C C . GLU B 1 170 ? -33.591 27.143 -48.512 1.00 16.55 170 GLU D C 1
ATOM 3540 O O . GLU B 1 170 ? -34.609 26.643 -48.032 1.00 15.79 170 GLU D O 1
ATOM 3546 N N . GLU B 1 171 ? -32.457 26.466 -48.658 1.00 17.87 171 GLU D N 1
ATOM 3547 C CA . GLU B 1 171 ? -32.382 25.042 -48.361 1.00 19.48 171 GLU D CA 1
ATOM 3548 C C . GLU B 1 171 ? -32.805 24.686 -46.938 1.00 18.29 171 GLU D C 1
ATOM 3549 O O . GLU B 1 171 ? -33.152 23.511 -46.647 1.00 21.04 171 GLU D O 1
ATOM 3555 N N . GLY B 1 172 ? -32.804 25.683 -46.045 1.00 16.19 172 GLY D N 1
ATOM 3556 C CA . GLY B 1 172 ? -33.300 25.576 -44.679 1.00 15.88 172 GLY D CA 1
ATOM 3557 C C . GLY B 1 172 ? -34.726 25.083 -44.589 1.00 14.89 172 GLY D C 1
ATOM 3558 O O . GLY B 1 172 ? -35.075 24.399 -43.636 1.00 16.79 172 GLY D O 1
ATOM 3559 N N . TYR B 1 173 ? -35.542 25.373 -45.611 1.00 11.59 173 TYR D N 1
ATOM 3560 C CA . TYR B 1 173 ? -36.992 25.092 -45.555 1.00 11.96 173 TYR D CA 1
ATOM 3561 C C . TYR B 1 173 ? -37.363 23.659 -46.000 1.00 10.61 173 TYR D C 1
ATOM 3562 O O . TYR B 1 173 ? -38.541 23.258 -45.907 1.00 11.91 173 TYR D O 1
ATOM 3571 N N . PHE B 1 174 ? -36.378 22.874 -46.385 1.00 11.63 174 PHE D N 1
ATOM 3572 C CA . PHE B 1 174 ? -36.656 21.507 -46.905 1.00 12.68 174 PHE D CA 1
ATOM 3573 C C . PHE B 1 174 ? -37.314 20.618 -45.839 1.00 11.67 174 PHE D C 1
ATOM 3574 O O . PHE B 1 174 ? -38.270 19.896 -46.138 1.00 12.42 174 PHE D O 1
ATOM 3582 N N . PHE B 1 175 ? -36.861 20.698 -44.578 1.00 10.77 175 PHE D N 1
ATOM 3583 C CA . PHE B 1 175 ? -37.418 19.816 -43.530 1.00 10.64 175 PHE D CA 1
ATOM 3584 C C . PHE B 1 175 ? -38.891 20.133 -43.299 1.00 10.31 175 PHE D C 1
ATOM 3585 O O . PHE B 1 175 ? -39.732 19.201 -43.271 1.00 9.75 175 PHE D O 1
ATOM 3593 N N . PHE B 1 176 ? -39.246 21.420 -43.103 1.00 10.10 176 PHE D N 1
ATOM 3594 C CA . PHE B 1 176 ? -40.653 21.760 -42.829 1.00 9.61 176 PHE D CA 1
ATOM 3595 C C . PHE B 1 176 ? -41.530 21.236 -44.010 1.00 10.07 176 PHE D C 1
ATOM 3596 O O . PHE B 1 176 ? -42.661 20.776 -43.799 1.00 10.01 176 PHE D O 1
ATOM 3604 N N . ARG B 1 177 ? -41.088 21.442 -45.270 1.00 10.64 177 ARG D N 1
ATOM 3605 C CA . ARG B 1 177 ? -41.886 21.005 -46.408 1.00 12.67 177 ARG D CA 1
ATOM 3606 C C . ARG B 1 177 ? -42.058 19.474 -46.399 1.00 11.90 177 ARG D C 1
ATOM 3607 O O . ARG B 1 177 ? -43.168 18.964 -46.642 1.00 13.35 177 ARG D O 1
ATOM 3615 N N . SER B 1 178 ? -40.988 18.742 -46.119 1.00 12.08 178 SER D N 1
ATOM 3616 C CA A SER B 1 178 ? -41.047 17.265 -46.081 0.70 11.82 178 SER D CA 1
ATOM 3617 C CA B SER B 1 178 ? -41.056 17.267 -46.072 0.30 12.29 178 SER D CA 1
ATOM 3618 C C . SER B 1 178 ? -42.073 16.773 -45.027 1.00 11.62 178 SER D C 1
ATOM 3619 O O . SER B 1 178 ? -42.718 15.730 -45.234 1.00 13.19 178 SER D O 1
ATOM 3624 N N . ARG B 1 179 ? -42.208 17.494 -43.914 1.00 12.13 179 ARG D N 1
ATOM 3625 C CA . ARG B 1 179 ? -43.110 17.033 -42.845 1.00 10.86 179 ARG D CA 1
ATOM 3626 C C . ARG B 1 179 ? -44.584 17.252 -43.146 1.00 11.00 179 ARG D C 1
ATOM 3627 O O . ARG B 1 179 ? -45.426 16.583 -42.571 1.00 11.40 179 ARG D O 1
ATOM 3635 N N . LEU B 1 180 ? -44.910 18.092 -44.160 1.00 11.33 180 LEU D N 1
ATOM 3636 C CA . LEU B 1 180 ? -46.333 18.276 -44.529 1.00 12.23 180 LEU D CA 1
ATOM 3637 C C . LEU B 1 180 ? -46.913 16.921 -44.974 1.00 13.07 180 LEU D C 1
ATOM 3638 O O . LEU B 1 180 ? -48.038 16.583 -44.588 1.00 16.09 180 LEU D O 1
ATOM 3643 N N . SER B 1 181 ? -46.125 16.134 -45.695 1.00 13.31 181 SER D N 1
ATOM 3644 C CA A SER B 1 181 ? -46.590 14.813 -46.108 0.70 13.70 181 SER D CA 1
ATOM 3645 C CA B SER B 1 181 ? -46.508 14.795 -46.142 0.30 13.09 181 SER D CA 1
ATOM 3646 C C . SER B 1 181 ? -46.327 13.738 -45.057 1.00 12.63 181 SER D C 1
ATOM 3647 O O . SER B 1 181 ? -47.228 12.909 -44.814 1.00 14.18 181 SER D O 1
ATOM 3652 N N . GLN B 1 182 ? -45.132 13.731 -44.425 1.00 12.25 182 GLN D N 1
ATOM 3653 C CA . GLN B 1 182 ? -44.757 12.670 -43.486 1.00 11.96 182 GLN D CA 1
ATOM 3654 C C . GLN B 1 182 ? -45.630 12.654 -42.256 1.00 11.74 182 GLN D C 1
ATOM 3655 O O . GLN B 1 182 ? -46.031 11.557 -41.828 1.00 10.68 182 GLN D O 1
ATOM 3661 N N . ALA B 1 183 ? -45.953 13.816 -41.702 1.00 11.93 183 ALA D N 1
ATOM 3662 C CA . ALA B 1 183 ? -46.812 13.845 -40.470 1.00 10.47 183 ALA D CA 1
ATOM 3663 C C . ALA B 1 183 ? -48.211 13.315 -40.804 1.00 10.81 183 ALA D C 1
ATOM 3664 O O . ALA B 1 183 ? -48.869 12.690 -39.946 1.00 10.78 183 ALA D O 1
ATOM 3666 N N . ASN B 1 184 ? -48.699 13.581 -42.026 1.00 11.79 184 ASN D N 1
ATOM 3667 C CA . ASN B 1 184 ? -50.015 13.080 -42.389 1.00 12.94 184 ASN D CA 1
ATOM 3668 C C . ASN B 1 184 ? -50.047 11.554 -42.537 1.00 13.18 184 ASN D C 1
ATOM 3669 O O . ASN B 1 184 ? -51.009 10.905 -42.071 1.00 13.11 184 ASN D O 1
ATOM 3674 N N . ARG B 1 185 ? -49.017 10.980 -43.193 1.00 13.45 185 ARG D N 1
ATOM 3675 C CA A ARG B 1 185 ? -48.856 9.536 -43.297 0.50 13.97 185 ARG D CA 1
ATOM 3676 C CA B ARG B 1 185 ? -48.926 9.521 -43.289 0.50 14.06 185 ARG D CA 1
ATOM 3677 C C . ARG B 1 185 ? -48.746 8.889 -41.911 1.00 12.12 185 ARG D C 1
ATOM 3678 O O . ARG B 1 185 ? -49.362 7.842 -41.637 1.00 12.73 185 ARG D O 1
ATOM 3693 N N . ASP B 1 186 ? -48.000 9.534 -41.005 1.00 10.92 186 ASP D N 1
ATOM 3694 C CA . ASP B 1 186 ? -47.819 9.010 -39.649 1.00 10.13 186 ASP D CA 1
ATOM 3695 C C . ASP B 1 186 ? -49.154 8.964 -38.944 1.00 9.88 186 ASP D C 1
ATOM 3696 O O . ASP B 1 186 ? -49.488 7.929 -38.362 1.00 12.12 186 ASP D O 1
ATOM 3701 N N . VAL B 1 187 ? -49.906 10.078 -38.924 1.00 9.73 187 VAL D N 1
ATOM 3702 C CA . VAL B 1 187 ? -51.187 10.093 -38.189 1.00 10.94 187 VAL D CA 1
ATOM 3703 C C . VAL B 1 187 ? -52.254 9.156 -38.773 1.00 10.70 187 VAL D C 1
ATOM 3704 O O . VAL B 1 187 ? -53.169 8.715 -38.075 1.00 12.61 187 VAL D O 1
ATOM 3708 N N . GLU B 1 188 ? -52.165 8.826 -40.052 1.00 10.89 188 GLU D N 1
ATOM 3709 C CA . GLU B 1 188 ? -53.109 7.860 -40.570 1.00 13.28 188 GLU D CA 1
ATOM 3710 C C . GLU B 1 188 ? -53.056 6.578 -39.709 1.00 12.15 188 GLU D C 1
ATOM 3711 O O . GLU B 1 188 ? -54.073 5.998 -39.354 1.00 13.46 188 GLU D O 1
ATOM 3717 N N . HIS B 1 189 ? -51.846 6.142 -39.419 1.00 11.05 189 HIS D N 1
ATOM 3718 C CA . HIS B 1 189 ? -51.635 4.958 -38.612 1.00 9.84 189 HIS D CA 1
ATOM 3719 C C . HIS B 1 189 ? -51.922 5.238 -37.157 1.00 10.40 189 HIS D C 1
ATOM 3720 O O . HIS B 1 189 ? -52.649 4.488 -36.539 1.00 11.33 189 HIS D O 1
ATOM 3727 N N . GLY B 1 190 ? -51.353 6.299 -36.607 1.00 10.83 190 GLY D N 1
ATOM 3728 C CA . GLY B 1 190 ? -51.577 6.610 -35.211 1.00 11.19 190 GLY D CA 1
ATOM 3729 C C . GLY B 1 190 ? -53.017 6.767 -34.780 1.00 11.10 190 GLY D C 1
ATOM 3730 O O . GLY B 1 190 ? -53.430 6.301 -33.701 1.00 10.27 190 GLY D O 1
ATOM 3731 N N . LEU B 1 191 ? -53.818 7.431 -35.607 1.00 11.65 191 LEU D N 1
ATOM 3732 C CA . LEU B 1 191 ? -55.221 7.639 -35.302 1.00 12.43 191 LEU D CA 1
ATOM 3733 C C . LEU B 1 191 ? -55.998 6.302 -35.457 1.00 12.89 191 LEU D C 1
ATOM 3734 O O . LEU B 1 191 ? -56.867 5.968 -34.615 1.00 13.53 191 LEU D O 1
ATOM 3739 N N . ALA B 1 192 ? -55.654 5.495 -36.456 1.00 12.35 192 ALA D N 1
ATOM 3740 C CA . ALA B 1 192 ? -56.277 4.152 -36.562 1.00 13.10 192 ALA D CA 1
ATOM 3741 C C . ALA B 1 192 ? -56.024 3.320 -35.308 1.00 13.07 192 ALA D C 1
ATOM 3742 O O . ALA B 1 192 ? -56.932 2.652 -34.761 1.00 14.65 192 ALA D O 1
ATOM 3744 N N . LEU B 1 193 ? -54.784 3.360 -34.824 1.00 11.98 193 LEU D N 1
ATOM 3745 C CA A LEU B 1 193 ? -54.412 2.614 -33.594 0.50 11.58 193 LEU D CA 1
ATOM 3746 C CA B LEU B 1 193 ? -54.442 2.605 -33.628 0.50 10.75 193 LEU D CA 1
ATOM 3747 C C . LEU B 1 193 ? -55.187 3.141 -32.385 1.00 11.88 193 LEU D C 1
ATOM 3748 O O . LEU B 1 193 ? -55.733 2.361 -31.592 1.00 11.70 193 LEU D O 1
ATOM 3757 N N . ALA B 1 194 ? -55.224 4.459 -32.216 1.00 10.94 194 ALA D N 1
ATOM 3758 C CA . ALA B 1 194 ? -55.911 5.033 -31.028 1.00 10.80 194 ALA D CA 1
ATOM 3759 C C . ALA B 1 194 ? -57.411 4.688 -31.008 1.00 12.56 194 ALA D C 1
ATOM 3760 O O . ALA B 1 194 ? -57.982 4.387 -29.960 1.00 12.17 194 ALA D O 1
ATOM 3762 N N . LYS B 1 195 ? -58.029 4.748 -32.184 1.00 13.91 195 LYS D N 1
ATOM 3763 C CA . LYS B 1 195 ? -59.478 4.538 -32.262 1.00 15.83 195 LYS D CA 1
ATOM 3764 C C . LYS B 1 195 ? -59.830 3.070 -32.023 1.00 16.20 195 LYS D C 1
ATOM 3765 O O . LYS B 1 195 ? -60.918 2.762 -31.542 1.00 17.57 195 LYS D O 1
ATOM 3771 N N . ALA B 1 196 ? -58.924 2.178 -32.384 1.00 15.85 196 ALA D N 1
ATOM 3772 C CA . ALA B 1 196 ? -59.081 0.743 -32.147 1.00 16.67 196 ALA D CA 1
ATOM 3773 C C . ALA B 1 196 ? -58.772 0.343 -30.695 1.00 16.34 196 ALA D C 1
ATOM 3774 O O . ALA B 1 196 ? -59.522 -0.454 -30.099 1.00 17.68 196 ALA D O 1
ATOM 3776 N N . TYR B 1 197 ? -57.689 0.895 -30.128 1.00 14.77 197 TYR D N 1
ATOM 3777 C CA . TYR B 1 197 ? -57.248 0.568 -28.783 1.00 13.83 197 TYR D CA 1
ATOM 3778 C C . TYR B 1 197 ? -58.096 1.190 -27.670 1.00 14.35 197 TYR D C 1
ATOM 3779 O O . TYR B 1 197 ? -58.415 0.540 -26.647 1.00 14.01 197 TYR D O 1
ATOM 3788 N N . CYS B 1 198 ? -58.469 2.461 -27.853 1.00 13.16 198 CYS D N 1
ATOM 3789 C CA . CYS B 1 198 ? -59.123 3.205 -26.785 1.00 13.32 198 CYS D CA 1
ATOM 3790 C C . CYS B 1 198 ? -60.644 3.028 -26.880 1.00 14.09 198 CYS D C 1
ATOM 3791 O O . CYS B 1 198 ? -61.369 3.924 -27.313 1.00 15.52 198 CYS D O 1
ATOM 3794 N N . ASP B 1 199 ? -61.094 1.844 -26.475 1.00 15.18 199 ASP D N 1
ATOM 3795 C CA . ASP B 1 199 ? -62.485 1.390 -26.671 1.00 15.17 199 ASP D CA 1
ATOM 3796 C C . ASP B 1 199 ? -63.293 1.283 -25.380 1.00 15.00 199 ASP D C 1
ATOM 3797 O O . ASP B 1 199 ? -64.361 0.627 -25.348 1.00 17.27 199 ASP D O 1
ATOM 3802 N N . SER B 1 200 ? -62.823 1.973 -24.351 1.00 15.15 200 SER D N 1
ATOM 3803 C CA . SER B 1 200 ? -63.531 2.103 -23.083 1.00 14.67 200 SER D CA 1
ATOM 3804 C C . SER B 1 200 ? -63.294 3.504 -22.528 1.00 14.69 200 SER D C 1
ATOM 3805 O O . SER B 1 200 ? -62.284 4.142 -22.851 1.00 13.60 200 SER D O 1
ATOM 3808 N N . ALA B 1 201 ? -64.191 3.966 -21.663 1.00 14.90 201 ALA D N 1
ATOM 3809 C CA . ALA B 1 201 ? -64.056 5.282 -21.008 1.00 15.22 201 ALA D CA 1
ATOM 3810 C C . ALA B 1 201 ? -62.732 5.384 -20.240 1.00 14.76 201 ALA D C 1
ATOM 3811 O O . ALA B 1 201 ? -62.024 6.388 -20.298 1.00 14.01 201 ALA D O 1
ATOM 3813 N N . GLU B 1 202 ? -62.346 4.314 -19.573 1.00 15.29 202 GLU D N 1
ATOM 3814 C CA . GLU B 1 202 ? -61.125 4.309 -18.819 1.00 15.95 202 GLU D CA 1
ATOM 3815 C C . GLU B 1 202 ? -59.915 4.539 -19.725 1.00 13.96 202 GLU D C 1
ATOM 3816 O O . GLU B 1 202 ? -59.056 5.357 -19.397 1.00 13.81 202 GLU D O 1
ATOM 3822 N N . LYS B 1 203 ? -59.861 3.868 -20.871 1.00 12.97 203 LYS D N 1
ATOM 3823 C CA . LYS B 1 203 ? -58.705 3.987 -21.753 1.00 12.03 203 LYS D CA 1
ATOM 3824 C C . LYS B 1 203 ? -58.738 5.375 -22.443 1.00 10.49 203 LYS D C 1
ATOM 3825 O O . LYS B 1 203 ? -57.680 5.955 -22.713 1.00 10.42 203 LYS D O 1
ATOM 3831 N N . GLN B 1 204 ? -59.937 5.876 -22.758 1.00 9.85 204 GLN D N 1
ATOM 3832 C CA . GLN B 1 204 ? -60.064 7.196 -23.407 1.00 10.15 204 GLN D CA 1
ATOM 3833 C C . GLN B 1 204 ? -59.599 8.353 -22.492 1.00 10.32 204 GLN D C 1
ATOM 3834 O O . GLN B 1 204 ? -58.853 9.235 -22.929 1.00 10.24 204 GLN D O 1
ATOM 3840 N N . ASN B 1 205 ? -60.000 8.312 -21.227 1.00 10.71 205 ASN D N 1
ATOM 3841 C CA . ASN B 1 205 ? -59.557 9.292 -20.244 1.00 10.37 205 ASN D CA 1
ATOM 3842 C C . ASN B 1 205 ? -58.043 9.244 -20.077 1.00 9.71 205 ASN D C 1
ATOM 3843 O O . ASN B 1 205 ? -57.364 10.280 -20.049 1.00 9.48 205 ASN D O 1
ATOM 3848 N N . ARG B 1 206 ? -57.493 8.036 -20.009 1.00 10.04 206 ARG D N 1
ATOM 3849 C CA . ARG B 1 206 ? -56.063 7.846 -19.849 1.00 10.78 206 ARG D CA 1
ATOM 3850 C C . ARG B 1 206 ? -55.292 8.403 -21.032 1.00 9.77 206 ARG D C 1
ATOM 3851 O O . ARG B 1 206 ? -54.273 9.119 -20.870 1.00 9.23 206 ARG D O 1
ATOM 3859 N N . MET B 1 207 ? -55.790 8.128 -22.226 1.00 8.78 207 MET D N 1
ATOM 3860 C CA . MET B 1 207 ? -55.124 8.605 -23.431 1.00 9.89 207 MET D CA 1
ATOM 3861 C C . MET B 1 207 ? -55.146 10.146 -23.559 1.00 8.67 207 MET D C 1
ATOM 3862 O O . MET B 1 207 ? -54.159 10.738 -24.008 1.00 8.96 207 MET D O 1
ATOM 3867 N N . LEU B 1 208 ? -56.247 10.796 -23.165 1.00 8.49 208 LEU D N 1
ATOM 3868 C CA . LEU B 1 208 ? -56.282 12.256 -23.188 1.00 8.49 208 LEU D CA 1
ATOM 3869 C C . LEU B 1 208 ? -55.260 12.859 -22.202 1.00 8.65 208 LEU D C 1
ATOM 3870 O O . LEU B 1 208 ? -54.663 13.913 -22.485 1.00 9.10 208 LEU D O 1
ATOM 3875 N N . GLU B 1 209 ? -55.018 12.181 -21.072 1.00 8.22 209 GLU D N 1
ATOM 3876 C CA . GLU B 1 209 ? -53.989 12.621 -20.161 1.00 8.11 209 GLU D CA 1
ATOM 3877 C C . GLU B 1 209 ? -52.583 12.383 -20.697 1.00 7.10 209 GLU D C 1
ATOM 3878 O O . GLU B 1 209 ? -51.659 13.211 -20.492 1.00 6.70 209 GLU D O 1
ATOM 3884 N N . ILE B 1 210 ? -52.376 11.270 -21.404 1.00 6.92 210 ILE D N 1
ATOM 3885 C CA . ILE B 1 210 ? -51.078 11.026 -22.107 1.00 6.99 210 ILE D CA 1
ATOM 3886 C C . ILE B 1 210 ? -50.805 12.116 -23.191 1.00 7.18 210 ILE D C 1
ATOM 3887 O O . ILE B 1 210 ? -49.681 12.644 -23.318 1.00 7.78 210 ILE D O 1
ATOM 3892 N N . LEU B 1 211 ? -51.845 12.479 -23.945 1.00 7.05 211 LEU D N 1
ATOM 3893 C CA . LEU B 1 211 ? -51.679 13.518 -24.970 1.00 7.60 211 LEU D CA 1
ATOM 3894 C C . LEU B 1 211 ? -51.352 14.863 -24.295 1.00 8.32 211 LEU D C 1
ATOM 3895 O O . LEU B 1 211 ? -50.518 15.625 -24.783 1.00 7.56 211 LEU D O 1
ATOM 3900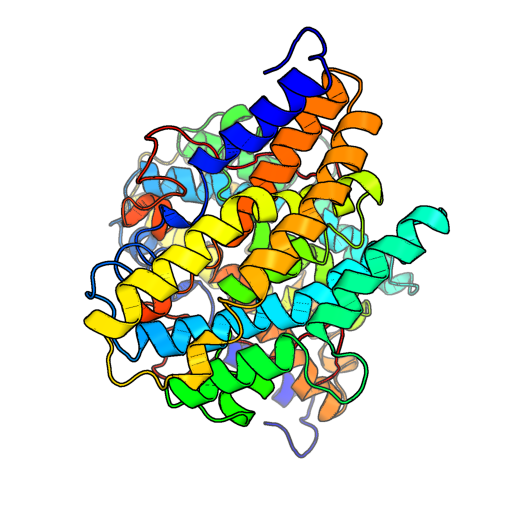 N N . GLN B 1 212 ? -51.977 15.136 -23.143 1.00 7.23 212 GLN D N 1
ATOM 3901 C CA . GLN B 1 212 ? -51.634 16.339 -22.378 1.00 7.01 212 GLN D CA 1
ATOM 3902 C C . GLN B 1 212 ? -50.178 16.359 -21.902 1.00 6.76 212 GLN D C 1
ATOM 3903 O O . GLN B 1 212 ? -49.495 17.419 -21.975 1.00 7.04 212 GLN D O 1
ATOM 3909 N N . PHE B 1 213 ? -49.718 15.216 -21.435 1.00 6.58 213 PHE D N 1
ATOM 3910 C CA . PHE B 1 213 ? -48.280 15.051 -21.107 1.00 6.17 213 PHE D CA 1
ATOM 3911 C C . PHE B 1 213 ? -47.379 15.420 -22.289 1.00 6.01 213 PHE D C 1
ATOM 3912 O O . PHE B 1 213 ? -46.403 16.164 -22.134 1.00 7.01 213 PHE D O 1
ATOM 3920 N N . LYS B 1 214 ? -47.717 14.932 -23.485 1.00 6.41 214 LYS D N 1
ATOM 3921 C CA . LYS B 1 214 ? -46.955 15.267 -24.661 1.00 6.07 214 LYS D CA 1
ATOM 3922 C C . LYS B 1 214 ? -46.974 16.785 -24.970 1.00 6.03 214 LYS D C 1
ATOM 3923 O O . LYS B 1 214 ? -45.926 17.406 -25.272 1.00 5.84 214 LYS D O 1
ATOM 3929 N N . LEU B 1 215 ? -48.160 17.382 -24.925 1.00 5.94 215 LEU D N 1
ATOM 3930 C CA . LEU B 1 215 ? -48.273 18.838 -25.063 1.00 4.71 215 LEU D CA 1
ATOM 3931 C C . LEU B 1 215 ? -47.416 19.617 -24.061 1.00 5.99 215 LEU D C 1
ATOM 3932 O O . LEU B 1 215 ? -46.785 20.613 -24.411 1.00 5.98 215 LEU D O 1
ATOM 3937 N N . ASP B 1 216 ? -47.396 19.145 -22.821 1.00 5.75 216 ASP D N 1
ATOM 3938 C CA . ASP B 1 216 ? -46.623 19.766 -21.753 1.00 5.80 216 ASP D CA 1
ATOM 3939 C C . ASP B 1 216 ? -45.110 19.694 -22.029 1.00 5.74 216 ASP D C 1
ATOM 3940 O O . ASP B 1 216 ? -44.338 20.619 -21.663 1.00 6.30 216 ASP D O 1
ATOM 3945 N N . ILE B 1 217 ? -44.641 18.589 -22.616 1.00 6.09 217 ILE D N 1
ATOM 3946 C CA . ILE B 1 217 ? -43.224 18.499 -23.034 1.00 6.76 217 ILE D CA 1
ATOM 3947 C C . ILE B 1 217 ? -42.892 19.626 -24.035 1.00 6.37 217 ILE D C 1
ATOM 3948 O O . ILE B 1 217 ? -41.872 20.319 -23.933 1.00 6.01 217 ILE D O 1
ATOM 3953 N N . LEU B 1 218 ? -43.699 19.767 -25.072 1.00 7.24 218 LEU D N 1
ATOM 3954 C CA . LEU B 1 218 ? -43.439 20.792 -26.096 1.00 6.41 218 LEU D CA 1
ATOM 3955 C C . LEU B 1 218 ? -43.464 22.220 -25.519 1.00 6.76 218 LEU D C 1
ATOM 3956 O O . LEU B 1 218 ? -42.590 23.026 -25.819 1.00 7.44 218 LEU D O 1
ATOM 3961 N N . TRP B 1 219 ? -44.432 22.484 -24.631 1.00 6.00 219 TRP D N 1
ATOM 3962 C CA . TRP B 1 219 ? -44.523 23.788 -23.995 1.00 7.23 219 TRP D CA 1
ATOM 3963 C C . TRP B 1 219 ? -43.323 24.064 -23.119 1.00 6.22 219 TRP D C 1
ATOM 3964 O O . TRP B 1 219 ? -42.807 25.197 -23.099 1.00 7.41 219 TRP D O 1
ATOM 3975 N N . SER B 1 220 ? -42.904 23.055 -22.342 1.00 6.64 220 SER D N 1
ATOM 3976 C CA A SER B 1 220 ? -41.785 23.216 -21.420 0.50 5.67 220 SER D CA 1
ATOM 3977 C CA B SER B 1 220 ? -41.789 23.232 -21.413 0.50 6.06 220 SER D CA 1
ATOM 3978 C C . SER B 1 220 ? -40.450 23.430 -22.142 1.00 6.49 220 SER D C 1
ATOM 3979 O O . SER B 1 220 ? -39.571 24.155 -21.626 1.00 6.75 220 SER D O 1
ATOM 3984 N N . MET B 1 221 ? -40.277 22.818 -23.331 1.00 6.60 221 MET D N 1
ATOM 3985 C CA A MET B 1 221 ? -39.088 23.112 -24.128 0.50 6.44 221 MET D CA 1
ATOM 3986 C CA B MET B 1 221 ? -39.083 23.119 -24.143 0.50 6.87 221 MET D CA 1
ATOM 3987 C C . MET B 1 221 ? -38.996 24.610 -24.446 1.00 6.61 221 MET D C 1
ATOM 3988 O O . MET B 1 221 ? -37.937 25.218 -24.310 1.00 7.47 221 MET D O 1
ATOM 3997 N N . LEU B 1 222 ? -40.119 25.192 -24.879 1.00 6.68 222 LEU D N 1
ATOM 3998 C CA . LEU B 1 222 ? -40.149 26.594 -25.200 1.00 6.91 222 LEU D CA 1
ATOM 3999 C C . LEU B 1 222 ? -40.021 27.472 -23.959 1.00 6.24 222 LEU D C 1
ATOM 4000 O O . LEU B 1 222 ? -39.391 28.529 -24.034 1.00 7.60 222 LEU D O 1
ATOM 4005 N N . ASP B 1 223 ? -40.534 27.050 -22.790 1.00 6.09 223 ASP D N 1
ATOM 4006 C CA . ASP B 1 223 ? -40.322 27.837 -21.566 1.00 6.70 223 ASP D CA 1
ATOM 4007 C C . ASP B 1 223 ? -38.831 27.967 -21.252 1.00 7.73 223 ASP D C 1
ATOM 4008 O O . ASP B 1 223 ? -38.384 29.009 -20.816 1.00 7.88 223 ASP D O 1
ATOM 4013 N N . ALA B 1 224 ? -38.068 26.873 -21.421 1.00 7.43 224 ALA D N 1
ATOM 4014 C CA . ALA B 1 224 ? -36.619 26.905 -21.173 1.00 7.16 224 ALA D CA 1
ATOM 4015 C C . ALA B 1 224 ? -35.913 27.871 -22.112 1.00 6.71 224 ALA D C 1
ATOM 4016 O O . ALA B 1 224 ? -35.026 28.634 -21.706 1.00 6.50 224 ALA D O 1
ATOM 4018 N N A MET B 1 225 ? -36.296 27.861 -23.386 0.30 6.87 225 MET D N 1
ATOM 4019 N N B MET B 1 225 ? -36.286 27.848 -23.396 0.70 7.33 225 MET D N 1
ATOM 4020 C CA A MET B 1 225 ? -35.684 28.762 -24.349 0.30 6.71 225 MET D CA 1
ATOM 4021 C CA B MET B 1 225 ? -35.722 28.777 -24.355 0.70 7.39 225 MET D CA 1
ATOM 4022 C C A MET B 1 225 ? -36.074 30.231 -24.149 0.30 7.48 225 MET D C 1
ATOM 4023 C C B MET B 1 225 ? -36.036 30.228 -24.024 0.70 8.48 225 MET D C 1
ATOM 4024 O O A MET B 1 225 ? -35.289 31.127 -24.485 0.30 6.47 225 MET D O 1
ATOM 4025 O O B MET B 1 225 ? -35.164 31.118 -24.155 0.70 9.04 225 MET D O 1
ATOM 4034 N N . THR B 1 226 ? -37.278 30.479 -23.639 1.00 7.86 226 THR D N 1
ATOM 4035 C CA . THR B 1 226 ? -37.692 31.815 -23.230 1.00 8.09 226 THR D CA 1
ATOM 4036 C C . THR B 1 226 ? -36.808 32.327 -22.075 1.00 7.16 226 THR D C 1
ATOM 4037 O O . THR B 1 226 ? -36.294 33.474 -22.111 1.00 7.89 226 THR D O 1
ATOM 4041 N N . MET B 1 227 ? -36.639 31.522 -21.022 1.00 7.80 227 MET D N 1
ATOM 4042 C CA . MET B 1 227 ? -35.756 31.955 -19.892 1.00 7.76 227 MET D CA 1
ATOM 4043 C C . MET B 1 227 ? -34.344 32.322 -20.346 1.00 7.77 227 MET D C 1
ATOM 4044 O O . MET B 1 227 ? -33.817 33.371 -19.960 1.00 7.74 227 MET D O 1
ATOM 4049 N N . ALA B 1 228 ? -33.762 31.500 -21.222 1.00 6.58 228 ALA D N 1
ATOM 4050 C CA . ALA B 1 228 ? -32.373 31.691 -21.629 1.00 6.47 228 ALA D CA 1
ATOM 4051 C C . ALA B 1 228 ? -32.199 32.798 -22.657 1.00 7.99 228 ALA D C 1
ATOM 4052 O O . ALA B 1 228 ? -31.247 33.574 -22.525 1.00 9.42 228 ALA D O 1
ATOM 4054 N N . TYR B 1 229 ? -33.028 32.820 -23.715 1.00 8.61 229 TYR D N 1
ATOM 4055 C CA . TYR B 1 229 ? -32.817 33.679 -24.825 1.00 8.10 229 TYR D CA 1
ATOM 4056 C C . TYR B 1 229 ? -33.698 34.950 -24.960 1.00 8.55 229 TYR D C 1
ATOM 4057 O O . TYR B 1 229 ? -33.373 35.829 -25.779 1.00 8.71 229 TYR D O 1
ATOM 4066 N N . ALA B 1 230 ? -34.839 34.974 -24.298 1.00 9.05 230 ALA D N 1
ATOM 4067 C CA . ALA B 1 230 ? -35.691 36.174 -24.271 1.00 8.61 230 ALA D CA 1
ATOM 4068 C C . ALA B 1 230 ? -35.577 36.972 -22.972 1.00 9.95 230 ALA D C 1
ATOM 4069 O O . ALA B 1 230 ? -35.664 38.190 -23.036 1.00 12.78 230 ALA D O 1
ATOM 4071 N N . LEU B 1 231 ? -35.368 36.296 -21.847 1.00 9.81 231 LEU D N 1
ATOM 4072 C CA . LEU B 1 231 ? -35.367 36.931 -20.572 1.00 10.18 231 LEU D CA 1
ATOM 4073 C C . LEU B 1 231 ? -33.984 37.094 -19.919 1.00 12.24 231 LEU D C 1
ATOM 4074 O O . LEU B 1 231 ? -33.925 37.628 -18.798 1.00 16.00 231 LEU D O 1
ATOM 4079 N N . GLN B 1 232 ? -32.913 36.728 -20.585 1.00 12.32 232 GLN D N 1
ATOM 4080 C CA . GLN B 1 232 ? -31.530 36.878 -20.046 1.00 13.26 232 GLN D CA 1
ATOM 4081 C C . GLN B 1 232 ? -31.346 36.109 -18.718 1.00 13.35 232 GLN D C 1
ATOM 4082 O O . GLN B 1 232 ? -30.620 36.571 -17.811 1.00 14.84 232 GLN D O 1
ATOM 4088 N N . ARG B 1 233 ? -31.974 34.950 -18.538 1.00 10.99 233 ARG D N 1
ATOM 4089 C CA . ARG B 1 233 ? -31.889 34.170 -17.270 1.00 10.25 233 ARG D CA 1
ATOM 4090 C C . ARG B 1 233 ? -31.542 32.724 -17.577 1.00 9.51 233 ARG D C 1
ATOM 4091 O O . ARG B 1 233 ? -32.231 31.793 -17.091 1.00 9.09 233 ARG D O 1
ATOM 4099 N N . PRO B 1 234 ? -30.475 32.516 -18.409 1.00 9.84 234 PRO D N 1
ATOM 4100 C CA . PRO B 1 234 ? -30.002 31.144 -18.596 1.00 9.48 234 PRO D CA 1
ATOM 4101 C C . PRO B 1 234 ? -29.446 30.572 -17.285 1.00 8.28 234 PRO D C 1
ATOM 4102 O O . PRO B 1 234 ? -29.201 31.297 -16.276 1.00 8.70 234 PRO D O 1
ATOM 4106 N N . PRO B 1 235 ? -29.275 29.244 -17.268 1.00 7.80 235 PRO D N 1
ATOM 4107 C CA . PRO B 1 235 ? -28.791 28.643 -15.994 1.00 7.30 235 PRO D CA 1
ATOM 4108 C C . PRO B 1 235 ? -27.528 29.323 -15.495 1.00 7.13 235 PRO D C 1
ATOM 4109 O O . PRO B 1 235 ? -26.623 29.608 -16.247 1.00 8.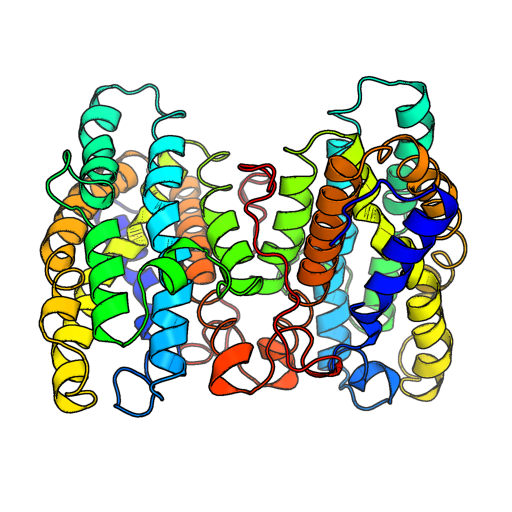94 235 PRO D O 1
ATOM 4113 N N . TYR B 1 236 ? -27.500 29.582 -14.187 1.00 6.51 236 TYR D N 1
ATOM 4114 C CA . TYR B 1 236 ? -26.323 30.067 -13.498 1.00 6.97 236 TYR D CA 1
ATOM 4115 C C . TYR B 1 236 ? -25.961 31.512 -13.814 1.00 8.19 236 TYR D C 1
ATOM 4116 O O . TYR B 1 236 ? -24.867 31.933 -13.486 1.00 8.80 236 TYR D O 1
ATOM 4125 N N . HIS B 1 237 ? -26.920 32.290 -14.324 1.00 8.20 237 HIS D N 1
ATOM 4126 C CA . HIS B 1 237 ? -26.601 33.661 -14.780 1.00 8.59 237 HIS D CA 1
ATOM 4127 C C . HIS B 1 237 ? -26.132 34.567 -13.633 1.00 9.19 237 HIS D C 1
ATOM 4128 O O . HIS B 1 237 ? -25.423 35.546 -13.855 1.00 10.63 237 HIS D O 1
ATOM 4135 N N . THR B 1 238 ? -26.528 34.245 -12.398 1.00 8.32 238 THR D N 1
ATOM 4136 C CA . THR B 1 238 ? -26.101 35.032 -11.253 1.00 9.92 238 THR D CA 1
ATOM 4137 C C . THR B 1 238 ? -24.658 34.770 -10.806 1.00 11.42 238 THR D C 1
ATOM 4138 O O . THR B 1 238 ? -24.096 35.536 -9.987 1.00 13.55 238 THR D O 1
ATOM 4142 N N . VAL B 1 239 ? -24.043 33.687 -11.268 1.00 11.77 239 VAL D N 1
ATOM 4143 C CA A VAL B 1 239 ? -22.678 33.448 -10.845 0.50 11.54 239 VAL D CA 1
ATOM 4144 C CA B VAL B 1 239 ? -22.702 33.276 -10.831 0.50 12.00 239 VAL D CA 1
ATOM 4145 C C . VAL B 1 239 ? -21.652 33.309 -11.961 1.00 12.57 239 VAL D C 1
ATOM 4146 O O . VAL B 1 239 ? -20.471 33.419 -11.677 1.00 15.03 239 VAL D O 1
ATOM 4153 N N . THR B 1 240 ? -22.082 33.158 -13.218 1.00 11.65 240 THR D N 1
ATOM 4154 C CA . THR B 1 240 ? -21.161 33.111 -14.368 1.00 12.12 240 THR D CA 1
ATOM 4155 C C . THR B 1 240 ? -21.828 33.573 -15.659 1.00 12.72 240 THR D C 1
ATOM 4156 O O . THR B 1 240 ? -23.038 33.402 -15.842 1.00 13.28 240 THR D O 1
ATOM 4160 N N . ASP B 1 241 ? -21.033 34.124 -16.564 1.00 14.34 241 ASP D N 1
ATOM 4161 C CA . ASP B 1 241 ? -21.482 34.447 -17.926 1.00 16.08 241 ASP D CA 1
ATOM 4162 C C . ASP B 1 241 ? -21.195 33.316 -18.951 1.00 17.02 241 ASP D C 1
ATOM 4163 O O . ASP B 1 241 ? -21.578 33.407 -20.136 1.00 20.11 241 ASP D O 1
ATOM 4168 N N . LYS B 1 242 ? -20.567 32.230 -18.498 1.00 15.39 242 LYS D N 1
ATOM 4169 C CA . LYS B 1 242 ? -20.257 31.111 -19.396 1.00 16.62 242 LYS D CA 1
ATOM 4170 C C . LYS B 1 242 ? -21.295 30.001 -19.204 1.00 14.53 242 LYS D C 1
ATOM 4171 O O . LYS B 1 242 ? -21.954 29.933 -18.172 1.00 14.74 242 LYS D O 1
ATOM 4177 N N . ALA B 1 243 ? -21.425 29.158 -20.213 1.00 12.68 243 ALA D N 1
ATOM 4178 C CA . ALA B 1 243 ? -22.302 27.957 -20.142 1.00 11.24 243 ALA D CA 1
ATOM 4179 C C . ALA B 1 243 ? -21.680 26.925 -19.215 1.00 11.91 243 ALA D C 1
ATOM 4180 O O . ALA B 1 243 ? -20.533 26.528 -19.453 1.00 14.31 243 ALA D O 1
ATOM 4182 N N . ALA B 1 244 ? -22.407 26.513 -18.169 1.00 10.05 244 ALA D N 1
ATOM 4183 C CA . ALA B 1 244 ? -21.895 25.602 -17.155 1.00 9.98 244 ALA D CA 1
ATOM 4184 C C . ALA B 1 244 ? -22.741 24.348 -16.962 1.00 9.32 244 ALA D C 1
ATOM 4185 O O . ALA B 1 244 ? -22.411 23.513 -16.088 1.00 10.39 244 ALA D O 1
ATOM 4187 N N . TRP B 1 245 ? -23.825 24.216 -17.720 1.00 7.94 245 TRP D N 1
ATOM 4188 C CA . TRP B 1 245 ? -24.694 23.031 -17.620 1.00 8.32 245 TRP D CA 1
ATOM 4189 C C . TRP B 1 245 ? -24.009 21.770 -18.164 1.00 7.85 245 TRP D C 1
ATOM 4190 O O . TRP B 1 245 ? -23.036 21.839 -18.888 1.00 7.52 245 TRP D O 1
ATOM 4201 N N . HIS B 1 246 ? -24.516 20.629 -17.758 1.00 7.26 246 HIS D N 1
ATOM 4202 C CA . HIS B 1 246 ? -24.034 19.350 -18.246 1.00 6.79 246 HIS D CA 1
ATOM 4203 C C . HIS B 1 246 ? -24.435 19.197 -19.712 1.00 7.38 246 HIS D C 1
ATOM 4204 O O . HIS B 1 246 ? -25.472 19.711 -20.131 1.00 6.88 246 HIS D O 1
ATOM 4211 N N . THR B 1 247 ? -23.602 18.501 -20.448 1.00 7.60 247 THR D N 1
ATOM 4212 C CA . THR B 1 247 ? -23.763 18.443 -21.908 1.00 8.69 247 THR D CA 1
ATOM 4213 C C . THR B 1 247 ? -23.791 16.996 -22.451 1.00 10.39 247 THR D C 1
ATOM 4214 O O . THR B 1 247 ? -23.676 16.805 -23.678 1.00 11.83 247 THR D O 1
ATOM 4218 N N . THR B 1 248 ? -23.980 16.017 -21.595 1.00 10.77 248 THR D N 1
ATOM 4219 C CA . THR B 1 248 ? -23.828 14.597 -21.970 1.00 10.79 248 THR D CA 1
ATOM 4220 C C . THR B 1 248 ? -25.124 13.811 -21.729 1.00 10.09 248 THR D C 1
ATOM 4221 O O . THR B 1 248 ? -25.754 13.999 -20.698 1.00 9.86 248 THR D O 1
ATOM 4225 N N . ARG B 1 249 ? -25.502 12.932 -22.685 1.00 8.58 249 ARG D N 1
ATOM 4226 C CA . ARG B 1 249 ? -26.558 11.912 -22.448 1.00 9.38 249 ARG D CA 1
ATOM 4227 C C . ARG B 1 249 ? -25.954 10.853 -21.521 1.00 8.98 249 ARG D C 1
ATOM 4228 O O . ARG B 1 249 ? -25.511 9.810 -21.951 1.00 10.06 249 ARG D O 1
ATOM 4236 N N . LEU B 1 250 ? -25.974 11.126 -20.200 1.00 8.87 250 LEU D N 1
ATOM 4237 C CA . LEU B 1 250 ? -25.179 10.335 -19.259 1.00 9.27 250 LEU D CA 1
ATOM 4238 C C . LEU B 1 250 ? -25.421 8.821 -19.260 1.00 8.58 250 LEU D C 1
ATOM 4239 O O . LEU B 1 250 ? -24.453 8.038 -19.105 1.00 10.05 250 LEU D O 1
ATOM 4244 N N . VAL B 1 251 ? -26.673 8.408 -19.370 1.00 9.55 251 VAL D N 1
ATOM 4245 C CA . VAL B 1 251 ? -26.977 6.964 -19.375 1.00 11.17 251 VAL D CA 1
ATOM 4246 C C . VAL B 1 251 ? -26.745 6.251 -20.708 1.00 12.60 251 VAL D C 1
ATOM 4247 O O . VAL B 1 251 ? -26.751 5.021 -20.759 1.00 16.14 251 VAL D O 1
ATOM 4251 N N . LEU B 1 252 ? -26.477 7.014 -21.752 1.00 11.76 252 LEU D N 1
ATOM 4252 C CA . LEU B 1 252 ? -26.240 6.440 -23.094 1.00 11.62 252 LEU D CA 1
ATOM 4253 C C . LEU B 1 252 ? -24.840 6.627 -23.665 1.00 13.53 252 LEU D C 1
ATOM 4254 O O . LEU B 1 252 ? -24.493 6.017 -24.718 1.00 16.97 252 LEU D O 1
ATOM 4259 N N . GLU B 1 253 ? -24.050 7.493 -23.034 1.00 13.22 253 GLU D N 1
ATOM 4260 C CA . GLU B 1 253 ? -22.668 7.719 -23.469 1.00 15.12 253 GLU D CA 1
ATOM 4261 C C . GLU B 1 253 ? -21.817 8.048 -22.260 1.00 14.71 253 GLU D C 1
ATOM 4262 O O . GLU B 1 253 ? -22.304 8.626 -21.286 1.00 13.89 253 GLU D O 1
ATOM 4268 N N . HIS B 1 254 ? -20.558 7.617 -22.279 0.70 15.17 254 HIS D N 1
ATOM 4269 C CA . HIS B 1 254 ? -19.690 7.877 -21.114 0.70 16.33 254 HIS D CA 1
ATOM 4270 C C . HIS B 1 254 ? -19.317 9.367 -20.998 0.70 16.99 254 HIS D C 1
ATOM 4271 O O . HIS B 1 254 ? -19.419 9.986 -19.895 0.70 13.68 254 HIS D O 1
ATOM 4278 N N . HIS B 1 255 ? -19.057 9.899 -22.246 1.00 21.11 255 HIS D N 1
ATOM 4279 C CA . HIS B 1 255 ? -18.372 11.189 -22.471 1.00 23.65 255 HIS D CA 1
ATOM 4280 C C . HIS B 1 255 ? -17.065 10.940 -23.259 1.00 25.94 255 HIS D C 1
ATOM 4281 O O . HIS B 1 255 ? -16.021 10.540 -22.670 1.00 28.38 255 HIS D O 1
#

Foldseek 3Di:
DDDFWDALVVLVVVLVVCCVLACCPPPLVVCLLVLNDDLLLVLLCLLQVLVLLVCQLLLLVLLVVQDPDVVVVVVSCVSNCQACPPDVPAHLSNLSQVLNVLSPHHSCSRVLQLSHAVLLVVLSVVLSVCSNPPHSLLNLLLLVVLVVLLVSLVSCVVRCCVNPVSRDPSNSVNSVVSNPVSVVSVVSSSVSLSVPQGGSVSSVVSSVSNVSSSVSNNRSVVQSCCVRVVVHGPPSVPDPDDDDDRDPVVPDPD/DDDFWDALVVLVVLLVVCCVLACCPPVLVVCLLVLNDDLVLVLLVLLQCLVLLVCQLLLLVLLLVQDPDPVVNVVSCVSNCQAVPPDDCHHLSSLSQLLNVLSPHHSCSRVLQLSHAVLLVVLSVVLSVCSNPPHSLLNLLLLCSLVNLLVSLVSCVPRCCVSPVSRDPSSSVNSVVSNPVSVSSVVVSSVSCSVPQRGSVSSVVSSVSNVSSSVSSNSNVVQSCCVPVVVRGPPSVPDPDRDDDRDPVVPDPD

InterPro domains:
  IPR004305 Thiaminase-2/PQQC [PF03070] (15-223)
  IPR011845 Coenzyme PQQ biosynthesis protein C [MF_00654] (1-251)
  IPR011845 Coenzyme PQQ biosynthesis protein C [TIGR02111] (7-241)
  IPR016084 Haem oxygenase-like, multi-helical [G3DSA:1.20.910.10] (1-251)
  IPR016084 Haem oxygenase-like, multi-helical [SSF48613] (6-248)
  IPR039068 Pyrroloquinoline-quinone synthase-like [PTHR40279] (8-230)

Nearest PDB structures (foldseek):
  4ny7-assembly1_B  TM=9.997E-01  e=2.325E-34  Klebsiella pneumoniae subsp. pneumoniae MGH 78578
  1otw-assembly1_A  TM=1.000E+00  e=5.374E-34  Klebsiella pneumoniae
  5vrc-assembly1_A  TM=8.520E-01  e=3.844E-14  Methylorubrum extorquens AM1
  5vrc-assembly2_B  TM=8.819E-01  e=9.284E-14  Methylorubrum extorquens AM1
  5vrc-assembly1_C  TM=8.917E-01  e=3.805E-13  Methylorubrum extorquens AM1

Organism: Klebsiella pneumoniae subsp. pneumoniae (strain ATCC 700721 / MGH 78578) (NCBI:txid272620)

Radius of gyration: 23.39 Å; Cα contacts (8 Å, |Δi|>4): 740; chains: 2; bounding box: 66×48×63 Å

B-factor: mean 12.08, std 6.1, range [4.59, 52.24]

Sequence (508 aa):
LITDTLSPQAFEEALRAKGDFYHIHHPYHHIAMHNNGNATRREQIQGWVANRFYYQTTIPLKDAAIMMANCPDAQTRRKWVQRILDHDGSHGEDGGIEAWLRLGEAVGLSRDDLLSERHVLPGVRFAVDAYLNNFARRACWQEAACSSLTELFAPQIHQSRLDSWPQHYPWIKEEGYFFFRRSRLSQANRDVEHGLALAKAYCDSAEKQNRMLEILQFKLDILWSSMMLDAMMTMAYALQQRPPYHTVTDKAAWHTTRLVLEHHLITDTLSPQAFEEALRAKGDFYHIHHPYHHIAMHNGNATREQIQGWVANRFYYQTTIIPLKDAAIMMANCPDAQTRRKWVQRILDHDGSHGEDGGIEAWLRLGEAVGLSRDDLLSERHVLPGVRFAVDAYLNFARRRRACWQEAACSSLTELFAPQIHQSRLDSWPQHYPWIKEEGYFFFRSSRLSSQANRRDVEHGLALLAKAYCDSAEKQNRMLEILQFKLDILWSSMMLDAMMTMAYALQRPPYHTVVTDKAAWHTTRLVLEHH

Secondary structure (DSSP, 8-state):
--SS---HHHHHHHHHHGGGGSGGGSHHHHHHHTT---HHHHHHHHHHHHHHHHHHHHHHHHHHHT---HHHHHHHHHHHHHHH-SSSS-HHHHHHHHHHHHTT--HHHHHT--S--HHHHHHHHHHHHHHHHS-HHHHHHGGGGGGTHHHHHHHHHHHHHHH-TTS-GGGGHHHHHHHHHHHHHHHHHHHHHHHH--SHHHHHHHHHHHHHHHHHHHHHHHHHHHHHTSS--TTTTT-SS--S--S-TTT---/--SS---HHHHHHHHHHGGGGSGGGSHHHHHHHTT---HHHHHHHHHHHHHHHHHHHHHHHHHHHT---HHHHHHHHHHHHHHH-SSTT-SHHHHHHHHHHHTT--HHHHHT--S--HHHHHHHHHHHHHHHHS-HHHHHHGGGGGGGHHHHHHHHHHHHHHH-TTS-GGGGHHHHHHHHHHHHHHHHHHHHHHHH--SHHHHHHHHHHHHHHHHHHHHHHHHHHHHHTSS--TTTTT-SS--S--S-TTT---

CATH classification: 1.20.910.10

Solvent-accessible surface area: 20899 Å² total; per-residue (Å²): 191,29,118,120,71,56,44,72,124,41,0,26,101,26,1,99,59,40,16,92,40,10,13,30,65,1,33,12,15,68,33,5,67,82,26,115,12,67,134,111,28,0,30,8,9,0,6,1,21,4,2,24,6,24,0,22,11,68,4,1,48,12,2,39,90,59,5,116,62,34,129,10,83,180,114,2,51,90,16,31,58,20,11,77,7,43,158,78,133,53,21,8,32,56,2,0,3,66,0,0,88,6,2,53,22,58,92,83,32,2,95,40,24,97,67,3,4,2,20,0,3,5,0,0,37,13,2,18,25,9,1,107,94,9,58,36,44,17,0,0,2,1,4,1,5,27,24,23,12,37,128,4,11,66,17,8,18,85,6,3,61,127,73,8,101,93,5,112,127,108,1,25,114,5,0,139,28,19,50,57,35,1,78,135,17,15,119,24,0,18,56,26,0,63,80,57,2,101,35,19,109,67,2,35,24,4,29,33,0,3,3,12,5,1,1,0,6,3,14,7,8,21,19,3,2,7,12,38,39,53,138,49,41,13,0,60,67,57,36,146,158,71,23,33,4,53,15,34,12,59,89,72,77,161,194,21,112,120,74,53,55,65,116,32,0,34,118,25,1,113,61,44,14,86,37,11,15,31,68,1,33,14,19,70,35,6,64,80,25,111,12,72,125,119,30,0,35,8,10,0,6,0,21,2,1,26,3,22,2,26,11,69,6,1,47,11,2,39,91,58,4,118,64,33,118,12,85,166,128,1,52,92,17,31,76,23,6,81,16,78,140,68,77,64,15,10,34,31,2,0,3,53,0,0,88,7,0,47,22,56,83,82,33,2,95,39,24,101,68,2,4,4,15,0,3,6,0,0,38,12,6,18,26,8,0,110,94,10,59,37,45,16,0,0,2,1,4,1,5,24,22,24,11,25,124,3,11,68,16,7,18,91,11,3,52,152,83,7,102,75,4,127,133,86,0,16,108,5,0,139,27,20,40,53,33,0,76,139,16,14,126,27,0,20,61,28,0,59,78,57,2,101,34,20,100,68,2,42,25,3,29,44,0,2,2,12,4,1,0,0,7,2,11,5,7,21,20,1,2,6,12,47,48,60,157,49,41,14,0,57,60,62,36,154,170,73,24,31,4,50,5,34,14,61,90,83,84,144